Protein 3GD6 (pdb70)

Foldseek 3Di:
DAWAFKDWFKFWFQFVVRDTWIKIWIWTAGPVGFIFIFIQGDLVDDPQDFDDVVVVRVVLCVLRGGDDLVVLVVSLVVLCVVQPFDLDQPRSSQSVLARVSQSSLLRVQVVVQWASLVVQQHFPDFWAFAAAEDEEDQDLVCLVVSLVVCVVVLVQQHQEHAYEYDRDLVSLQVSLVVCCVPQNLSHAHQEHAPPQVDALVSLLVSCVVNVVRGNVHAEYENNHHRLPQVSLQVSCVSDPHWYEYEDQEPVSLVSCLVSVSTAEYAYASSRYRHPVRRSVSLVVCVVSVHAYAYEEGLDWQRRVLRVGSSVRNDDRHPDHHHYDNNNRGPDDFWPDGFDAHNRITGHADRSGGGSNIGGHVVVSVVRTDDGNRD

Organism: Oceanobacillus iheyensis (strain DSM 14371 / CIP 107618 / JCM 11309 / KCTC 3954 / HTE831) (NCBI:txid221109)

Nearest PDB structures (foldseek):
  3hpf-assembly1_A  TM=9.952E-01  e=1.026E-75  Oceanobacillus iheyensis HTE831
  3es7-assembly1_A  TM=9.934E-01  e=1.562E-75  Oceanobacillus iheyensis
  1muc-assembly1_A  TM=9.041E-01  e=1.586E-30  Pseudomonas putida
  3muc-assembly1_A  TM=8.992E-01  e=7.117E-30  Pseudomonas putida
  2muc-assembly1_A  TM=9.036E-01  e=1.649E-29  Pseudomonas putida

Structure (mmCIF, N/CA/C/O backbone):
data_3GD6
#
_entry.id   3GD6
#
_cell.length_a   117.006
_cell.length_b   117.006
_cell.length_c   134.741
_cell.angle_alpha   90.00
_cell.angle_beta   90.00
_cell.angle_gamma   90.00
#
_symmetry.space_group_name_H-M   'I 4 2 2'
#
loop_
_entity.id
_entity.type
_entity.pdbx_description
1 polymer 'Muconate cycloisomerase'
2 non-polymer 'PHOSPHATE ION'
3 water water
#
loop_
_atom_site.group_PDB
_atom_site.id
_atom_site.type_symbol
_atom_site.label_atom_id
_atom_site.label_alt_id
_atom_site.label_comp_id
_atom_site.label_asym_id
_atom_site.label_entity_id
_atom_site.label_seq_id
_atom_site.pdbx_PDB_ins_code
_atom_site.Cartn_x
_atom_site.Cartn_y
_atom_site.Cartn_z
_atom_site.occupancy
_atom_site.B_iso_or_equiv
_atom_site.auth_seq_id
_atom_site.auth_comp_id
_atom_site.auth_asym_id
_atom_site.auth_atom_id
_atom_site.pdbx_PDB_model_num
ATOM 1 N N . MET A 1 1 ? -4.859 -47.688 6.640 1.00 41.57 1 MET A N 1
ATOM 2 C CA . MET A 1 1 ? -5.623 -48.394 7.706 1.00 38.89 1 MET A CA 1
ATOM 3 C C . MET A 1 1 ? -6.570 -47.442 8.429 1.00 36.25 1 MET A C 1
ATOM 4 O O . MET A 1 1 ? -7.572 -47.876 8.995 1.00 34.19 1 MET A O 1
ATOM 9 N N . LYS A 1 2 ? -6.244 -46.150 8.421 1.00 33.61 2 LYS A N 1
ATOM 10 C CA . LYS A 1 2 ? -7.090 -45.141 9.063 1.00 31.79 2 LYS A CA 1
ATOM 11 C C . LYS A 1 2 ? -7.296 -43.916 8.177 1.00 30.20 2 LYS A C 1
ATOM 12 O O . LYS A 1 2 ? -6.340 -43.345 7.658 1.00 29.05 2 LYS A O 1
ATOM 18 N N . ILE A 1 3 ? -8.550 -43.508 8.010 1.00 27.09 3 ILE A N 1
ATOM 19 C CA . ILE A 1 3 ? -8.858 -42.342 7.197 1.00 25.95 3 ILE A CA 1
ATOM 20 C C . ILE A 1 3 ? -8.338 -41.085 7.894 1.00 25.79 3 ILE A C 1
ATOM 21 O O . ILE A 1 3 ? -8.569 -40.885 9.091 1.00 25.06 3 ILE A O 1
ATOM 26 N N . THR A 1 4 ? -7.632 -40.245 7.142 1.00 25.76 4 THR A N 1
ATOM 27 C CA . THR A 1 4 ? -7.058 -39.024 7.699 1.00 26.03 4 THR A CA 1
ATOM 28 C C . THR A 1 4 ? -7.556 -37.722 7.089 1.00 26.56 4 THR A C 1
ATOM 29 O O . THR A 1 4 ? -7.482 -36.674 7.728 1.00 26.96 4 THR A O 1
ATOM 33 N N . ASP A 1 5 ? -8.045 -37.771 5.854 1.00 27.27 5 ASP A N 1
ATOM 34 C CA . ASP A 1 5 ? -8.527 -36.557 5.209 1.00 27.70 5 ASP A CA 1
ATOM 35 C C . ASP A 1 5 ? -9.442 -36.865 4.037 1.00 27.85 5 ASP A C 1
ATOM 36 O O . ASP A 1 5 ? -9.535 -38.008 3.581 1.00 25.89 5 ASP A O 1
ATOM 41 N N . LEU A 1 6 ? -10.113 -35.828 3.552 1.00 26.82 6 LEU A N 1
ATOM 42 C CA . LEU A 1 6 ? -11.046 -35.957 2.448 1.00 27.22 6 LEU A CA 1
ATOM 43 C C . LEU A 1 6 ? -10.967 -34.752 1.524 1.00 26.20 6 LEU A C 1
ATOM 44 O O . LEU A 1 6 ? -10.826 -33.621 1.984 1.00 26.62 6 LEU A O 1
ATOM 49 N N . GLU A 1 7 ? -11.048 -35.000 0.222 1.00 28.40 7 GLU A N 1
ATOM 50 C CA . GLU A 1 7 ? -11.035 -33.927 -0.762 1.00 28.52 7 GLU A CA 1
ATOM 51 C C . GLU A 1 7 ? -12.307 -34.036 -1.586 1.00 28.33 7 GLU A C 1
ATOM 52 O O . GLU A 1 7 ? -12.692 -35.130 -2.007 1.00 26.05 7 GLU A O 1
ATOM 58 N N . LEU A 1 8 ? -12.967 -32.903 -1.791 1.00 28.20 8 LEU A N 1
ATOM 59 C CA . LEU A 1 8 ? -14.173 -32.853 -2.599 1.00 29.37 8 LEU A CA 1
ATOM 60 C C . LEU A 1 8 ? -13.928 -31.750 -3.613 1.00 31.03 8 LEU A C 1
ATOM 61 O O . LEU A 1 8 ? -13.952 -30.570 -3.270 1.00 31.60 8 LEU A O 1
ATOM 66 N N . HIS A 1 9 ? -13.675 -32.132 -4.858 1.00 31.56 9 HIS A N 1
ATOM 67 C CA . HIS A 1 9 ? -13.417 -31.145 -5.894 1.00 32.70 9 HIS A CA 1
ATOM 68 C C . HIS A 1 9 ? -14.500 -31.153 -6.959 1.00 31.21 9 HIS A C 1
ATOM 69 O O . HIS A 1 9 ? -14.751 -32.168 -7.609 1.00 30.70 9 HIS A O 1
ATOM 76 N N . ALA A 1 10 ? -15.151 -30.009 -7.123 1.00 29.39 10 ALA A N 1
ATOM 77 C CA . ALA A 1 10 ? -16.213 -29.884 -8.104 1.00 30.17 10 ALA A CA 1
ATOM 78 C C . ALA A 1 10 ? -15.653 -29.681 -9.504 1.00 31.44 10 ALA A C 1
ATOM 79 O O . ALA A 1 10 ? -14.657 -28.981 -9.697 1.00 31.17 10 ALA A O 1
ATOM 81 N N . VAL A 1 11 ? -16.292 -30.312 -10.478 1.00 31.85 11 VAL A N 1
ATOM 82 C CA . VAL A 1 11 ? -15.877 -30.181 -11.861 1.00 34.28 11 VAL A CA 1
ATOM 83 C C . VAL A 1 11 ? -17.113 -30.028 -12.730 1.00 35.41 11 VAL A C 1
ATOM 84 O O . VAL A 1 11 ? -18.194 -30.506 -12.385 1.00 34.11 11 VAL A O 1
ATOM 88 N N . GLY A 1 12 ? -16.949 -29.339 -13.851 1.00 36.42 12 GLY A N 1
ATOM 89 C CA . GLY A 1 12 ? -18.052 -29.144 -14.764 1.00 37.62 12 GLY A CA 1
ATOM 90 C C . GLY A 1 12 ? -17.606 -29.568 -16.143 1.00 39.41 12 GLY A C 1
ATOM 91 O O . GLY A 1 12 ? -16.681 -28.982 -16.707 1.00 39.54 12 GLY A O 1
ATOM 92 N N . ILE A 1 13 ? -18.242 -30.599 -16.684 1.00 40.40 13 ILE A N 1
ATOM 93 C CA . ILE A 1 13 ? -17.888 -31.082 -18.008 1.00 43.20 13 ILE A CA 1
ATOM 94 C C . ILE A 1 13 ? -18.993 -30.738 -18.993 1.00 45.30 13 ILE A C 1
ATOM 95 O O . ILE A 1 13 ? -20.130 -31.192 -18.857 1.00 45.53 13 ILE A O 1
ATOM 100 N N . PRO A 1 14 ? -18.671 -29.913 -19.998 1.00 46.87 14 PRO A N 1
ATOM 101 C CA . PRO A 1 14 ? -19.649 -29.509 -21.009 1.00 48.79 14 PRO A CA 1
ATOM 102 C C . PRO A 1 14 ? -20.186 -30.710 -21.775 1.00 50.78 14 PRO A C 1
ATOM 103 O O . PRO A 1 14 ? -19.421 -31.559 -22.233 1.00 50.59 14 PRO A O 1
ATOM 107 N N . ARG A 1 15 ? -21.504 -30.782 -21.904 1.00 53.28 15 ARG A N 1
ATOM 108 C CA . ARG A 1 15 ? -22.126 -31.876 -22.631 1.00 56.24 15 ARG A CA 1
ATOM 109 C C . ARG A 1 15 ? -22.122 -31.532 -24.115 1.00 57.26 15 ARG A C 1
ATOM 110 O O . ARG A 1 15 ? -21.823 -30.398 -24.494 1.00 56.49 15 ARG A O 1
ATOM 118 N N . HIS A 1 16 ? -22.452 -32.511 -24.950 1.00 58.79 16 HIS A N 1
ATOM 119 C CA . HIS A 1 16 ? -22.487 -32.311 -26.395 1.00 60.46 16 HIS A CA 1
ATOM 120 C C . HIS A 1 16 ? -23.513 -31.247 -26.779 1.00 61.05 16 HIS A C 1
ATOM 121 O O . HIS A 1 16 ? -23.723 -30.971 -27.960 1.00 61.40 16 HIS A O 1
ATOM 128 N N . THR A 1 17 ? -24.146 -30.652 -25.772 1.00 61.58 17 THR A N 1
ATOM 129 C CA . THR A 1 17 ? -25.153 -29.621 -25.994 1.00 61.92 17 THR A CA 1
ATOM 130 C C . THR A 1 17 ? -24.660 -28.264 -25.496 1.00 61.60 17 THR A C 1
ATOM 131 O O . THR A 1 17 ? -25.322 -27.242 -25.687 1.00 61.93 17 THR A O 1
ATOM 135 N N . GLY A 1 18 ? -23.494 -28.259 -24.860 1.00 60.94 18 GLY A N 1
ATOM 136 C CA . GLY A 1 18 ? -22.946 -27.023 -24.336 1.00 60.17 18 GLY A CA 1
ATOM 137 C C . GLY A 1 18 ? -23.230 -26.901 -22.850 1.00 59.82 18 GLY A C 1
ATOM 138 O O . GLY A 1 18 ? -22.432 -26.340 -22.094 1.00 59.46 18 GLY A O 1
ATOM 139 N N . PHE A 1 19 ? -24.375 -27.429 -22.431 1.00 58.76 19 PHE A N 1
ATOM 140 C CA . PHE A 1 19 ? -24.765 -27.390 -21.029 1.00 58.08 19 PHE A CA 1
ATOM 141 C C . PHE A 1 19 ? -23.712 -28.138 -20.218 1.00 56.59 19 PHE A C 1
ATOM 142 O O . PHE A 1 19 ? -23.154 -29.133 -20.678 1.00 57.05 19 PHE A O 1
ATOM 150 N N . VAL A 1 20 ? -23.441 -27.657 -19.011 1.00 54.24 20 VAL A N 1
ATOM 151 C CA . VAL A 1 20 ? -22.439 -28.282 -18.158 1.00 51.48 20 VAL A CA 1
ATOM 152 C C . VAL A 1 20 ? -23.014 -28.913 -16.894 1.00 49.57 20 VAL A C 1
ATOM 153 O O . VAL A 1 20 ? -23.655 -28.234 -16.090 1.00 47.99 20 VAL A O 1
ATOM 157 N N . ASN A 1 21 ? -22.792 -30.215 -16.727 1.00 46.69 21 ASN A N 1
ATOM 158 C CA . ASN A 1 21 ? -23.253 -30.910 -15.527 1.00 45.51 21 ASN A CA 1
ATOM 159 C C . ASN A 1 21 ? -22.115 -30.820 -14.522 1.00 42.67 21 ASN A C 1
ATOM 160 O O . ASN A 1 21 ? -20.946 -30.940 -14.892 1.00 41.80 21 ASN A O 1
ATOM 165 N N . LYS A 1 22 ? -22.448 -30.601 -13.256 1.00 41.08 22 LYS A N 1
ATOM 166 C CA . LYS A 1 22 ? -21.421 -30.509 -12.230 1.00 38.26 22 LYS A CA 1
ATOM 167 C C . LYS A 1 22 ? -21.325 -31.788 -11.416 1.00 37.25 22 LYS A C 1
ATOM 168 O O . LYS A 1 22 ? -22.332 -32.323 -10.949 1.00 37.59 22 LYS A O 1
ATOM 174 N N . HIS A 1 23 ? -20.100 -32.281 -11.268 1.00 34.36 23 HIS A N 1
ATOM 175 C CA . HIS A 1 23 ? -19.848 -33.492 -10.504 1.00 32.33 23 HIS A CA 1
ATOM 176 C C . HIS A 1 23 ? -18.846 -33.157 -9.416 1.00 30.54 23 HIS A C 1
ATOM 177 O O . HIS A 1 23 ? -18.243 -32.082 -9.418 1.00 31.29 23 HIS A O 1
ATOM 184 N N . VAL A 1 24 ? -18.676 -34.081 -8.481 1.00 27.74 24 VAL A N 1
ATOM 185 C CA . VAL A 1 24 ? -17.706 -33.904 -7.418 1.00 26.51 24 VAL A CA 1
ATOM 186 C C . VAL A 1 24 ? -16.792 -35.121 -7.444 1.00 26.77 24 VAL A C 1
ATOM 187 O O . VAL A 1 24 ? -17.262 -36.258 -7.417 1.00 25.59 24 VAL A O 1
ATOM 191 N N . ILE A 1 25 ? -15.490 -34.877 -7.531 1.00 26.74 25 ILE A N 1
ATOM 192 C CA . ILE A 1 25 ? -14.517 -35.956 -7.531 1.00 24.93 25 ILE A CA 1
ATOM 193 C C . ILE A 1 25 ? -14.047 -36.095 -6.092 1.00 23.02 25 ILE A C 1
ATOM 194 O O . ILE A 1 25 ? -13.557 -35.141 -5.493 1.00 24.98 25 ILE A O 1
ATOM 199 N N . VAL A 1 26 ? -14.211 -37.293 -5.547 1.00 21.93 26 VAL A N 1
ATOM 200 C CA . VAL A 1 26 ? -13.857 -37.585 -4.165 1.00 22.11 26 VAL A CA 1
ATOM 201 C C . VAL A 1 26 ? -12.506 -38.264 -4.002 1.00 22.87 26 VAL A C 1
ATOM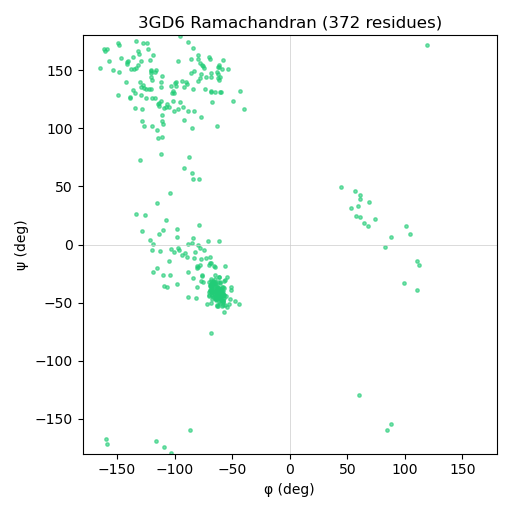 202 O O . VAL A 1 26 ? -12.139 -39.145 -4.781 1.00 22.91 26 VAL A O 1
ATOM 206 N N . LYS A 1 27 ? -11.773 -37.844 -2.977 1.00 23.28 27 LYS A N 1
ATOM 207 C CA . LYS A 1 27 ? -10.486 -38.446 -2.654 1.00 24.11 27 LYS A CA 1
ATOM 208 C C . LYS A 1 27 ? -10.460 -38.677 -1.152 1.00 22.27 27 LYS A C 1
ATOM 209 O O . LYS A 1 27 ? -10.546 -37.732 -0.374 1.00 25.01 27 LYS A O 1
ATOM 215 N N . ILE A 1 28 ? -10.365 -39.937 -0.743 1.00 21.32 28 ILE A N 1
ATOM 216 C CA . ILE A 1 28 ? -10.293 -40.258 0.676 1.00 20.75 28 ILE A CA 1
ATOM 217 C C . ILE A 1 28 ? -8.848 -40.639 0.963 1.00 21.78 28 ILE A C 1
ATOM 218 O O . ILE A 1 28 ? -8.337 -41.603 0.396 1.00 20.90 28 ILE A O 1
ATOM 223 N N . HIS A 1 29 ? -8.195 -39.879 1.838 1.00 22.02 29 HIS A N 1
ATOM 224 C CA . HIS A 1 29 ? -6.801 -40.140 2.185 1.00 22.77 29 HIS A CA 1
ATOM 225 C C . HIS A 1 29 ? -6.676 -40.948 3.468 1.00 22.26 29 HIS A C 1
ATOM 226 O O . HIS A 1 29 ? -7.578 -40.955 4.300 1.00 23.12 29 HIS A O 1
ATOM 233 N N . THR A 1 30 ? -5.539 -41.617 3.627 1.00 24.06 30 THR A N 1
ATOM 234 C CA . THR A 1 30 ? -5.283 -42.439 4.800 1.00 24.21 30 THR A CA 1
ATOM 235 C C . THR A 1 30 ? -3.911 -42.139 5.384 1.00 25.81 30 THR A C 1
ATOM 236 O O . THR A 1 30 ? -3.075 -41.503 4.741 1.00 24.80 30 THR A O 1
ATOM 240 N N . ASP A 1 31 ? -3.683 -42.627 6.598 1.00 26.38 31 ASP A N 1
ATOM 241 C CA . ASP A 1 31 ? -2.419 -42.416 7.283 1.00 28.39 31 ASP A CA 1
ATOM 242 C C . ASP A 1 31 ? -1.235 -43.029 6.548 1.00 28.69 31 ASP A C 1
ATOM 243 O O . ASP A 1 31 ? -0.128 -42.487 6.594 1.00 30.37 31 ASP A O 1
ATOM 248 N N . GLU A 1 32 ? -1.466 -44.140 5.854 1.00 28.30 32 GLU A N 1
ATOM 249 C CA . GLU A 1 32 ? -0.399 -44.804 5.114 1.00 28.51 32 GLU A CA 1
ATOM 250 C C . GLU A 1 32 ? -0.126 -44.143 3.767 1.00 27.58 32 GLU A C 1
ATOM 251 O O . GLU A 1 32 ? 0.931 -44.342 3.178 1.00 27.91 32 GLU A O 1
ATOM 257 N N . GLY A 1 33 ? -1.077 -43.354 3.280 1.00 26.58 33 GLY A N 1
ATOM 258 C CA . GLY A 1 33 ? -0.868 -42.672 2.017 1.00 26.38 33 GLY A CA 1
ATOM 259 C C . GLY A 1 33 ? -1.726 -43.115 0.849 1.00 26.91 33 GLY A C 1
ATOM 260 O O . GLY A 1 33 ? -1.823 -42.394 -0.142 1.00 26.80 33 GLY A O 1
ATOM 261 N N . LEU A 1 34 ? -2.339 -44.293 0.940 1.00 25.85 34 LEU A N 1
ATOM 262 C CA . LEU A 1 34 ? -3.186 -44.761 -0.154 1.00 25.02 34 LEU A CA 1
ATOM 263 C C . LEU A 1 34 ? -4.415 -43.869 -0.222 1.00 23.88 34 LEU A C 1
ATOM 264 O O . LEU A 1 34 ? -4.881 -43.367 0.800 1.00 24.73 34 LEU A O 1
ATOM 269 N N . THR A 1 35 ? -4.933 -43.676 -1.428 1.00 24.47 35 THR A N 1
ATOM 270 C CA . THR A 1 35 ? -6.100 -42.829 -1.627 1.00 23.38 35 THR A CA 1
ATOM 271 C C . THR A 1 35 ? -7.179 -43.525 -2.440 1.00 22.63 35 THR A C 1
ATOM 272 O O . THR A 1 35 ? -6.891 -44.162 -3.449 1.00 23.46 35 THR A O 1
ATOM 276 N N . GLY A 1 36 ? -8.424 -43.402 -1.989 1.00 22.66 36 GLY A N 1
ATOM 277 C CA . GLY A 1 36 ? -9.536 -43.987 -2.715 1.00 22.77 36 GLY A CA 1
ATOM 278 C C . GLY A 1 36 ? -10.250 -42.876 -3.467 1.00 21.41 36 GLY A C 1
ATOM 279 O O . GLY A 1 36 ? -10.461 -41.792 -2.916 1.00 23.64 36 GLY A O 1
ATOM 280 N N . ILE A 1 37 ? -10.607 -43.124 -4.726 1.00 21.53 37 ILE A N 1
ATOM 281 C CA . ILE A 1 37 ? -11.293 -42.120 -5.529 1.00 22.23 37 ILE A CA 1
ATOM 282 C C . ILE A 1 37 ? -12.745 -42.498 -5.811 1.00 21.86 37 ILE A C 1
ATOM 283 O O . ILE A 1 37 ? -13.071 -43.672 -5.977 1.00 22.49 37 ILE A O 1
ATOM 288 N N . GLY A 1 38 ? -13.612 -41.490 -5.855 1.00 22.26 38 GLY A N 1
ATOM 289 C CA . GLY A 1 38 ? -15.023 -41.721 -6.115 1.00 21.28 38 GLY A CA 1
ATOM 290 C C . GLY A 1 38 ? -15.631 -40.534 -6.839 1.00 22.47 38 GLY A C 1
ATOM 291 O O . GLY A 1 38 ? -14.974 -39.502 -7.000 1.00 22.55 38 GLY A O 1
ATOM 292 N N . GLU A 1 39 ? -16.886 -40.665 -7.258 1.00 23.28 39 GLU A N 1
ATOM 293 C CA . GLU A 1 39 ? -17.565 -39.599 -7.992 1.00 23.15 39 GLU A CA 1
ATOM 294 C C . GLU A 1 39 ? -18.998 -39.389 -7.501 1.00 25.19 39 GLU A C 1
ATOM 295 O O . GLU A 1 39 ? -19.744 -40.352 -7.319 1.00 25.54 39 GLU A O 1
ATOM 301 N N . MET A 1 40 ? -19.355 -38.126 -7.269 1.00 25.22 40 MET A N 1
ATOM 302 C CA . MET A 1 40 ? -20.706 -37.748 -6.852 1.00 27.30 40 MET A CA 1
ATOM 303 C C . MET A 1 40 ? -21.257 -37.033 -8.085 1.00 28.47 40 MET A C 1
ATOM 304 O O . MET A 1 40 ? -20.875 -35.893 -8.362 1.00 29.29 40 MET A O 1
ATOM 309 N N . SER A 1 41 ? -22.123 -37.699 -8.841 1.00 30.28 41 SER A N 1
ATOM 310 C CA . SER A 1 41 ? -22.687 -37.089 -10.042 1.00 31.43 41 SER A CA 1
ATOM 311 C C . SER A 1 41 ? -24.156 -36.743 -9.868 1.00 32.71 41 SER A C 1
ATOM 312 O O . SER A 1 41 ? -24.709 -36.859 -8.776 1.00 31.71 41 SER A O 1
ATOM 315 N N . ASP A 1 42 ? -24.766 -36.303 -10.966 1.00 34.26 42 ASP A N 1
ATOM 316 C CA . ASP A 1 42 ? -26.180 -35.954 -11.015 1.00 35.77 42 ASP A CA 1
ATOM 317 C C . ASP A 1 42 ? -26.680 -34.834 -10.103 1.00 36.31 42 ASP A C 1
ATOM 318 O O . ASP A 1 42 ? -27.870 -34.781 -9.784 1.00 37.62 42 ASP A O 1
ATOM 323 N N . PHE A 1 43 ? -25.792 -33.934 -9.690 1.00 36.03 43 PHE A N 1
ATOM 324 C CA . PHE A 1 43 ? -26.215 -32.824 -8.844 1.00 36.24 43 PHE A CA 1
ATOM 325 C C . PHE A 1 43 ? -27.110 -31.874 -9.634 1.00 37.63 43 PHE A C 1
ATOM 326 O O . PHE A 1 43 ? -27.820 -31.052 -9.057 1.00 40.69 43 PHE A O 1
ATOM 334 N N . SER A 1 44 ? -27.079 -31.998 -10.956 1.00 36.59 44 SER A N 1
ATOM 335 C CA . SER A 1 44 ? -27.884 -31.141 -11.816 1.00 36.48 44 SER A CA 1
ATOM 336 C C . SER A 1 44 ? -29.312 -31.658 -11.991 1.00 34.58 44 SER A C 1
ATOM 337 O O . SER A 1 44 ? -29.778 -31.890 -13.106 1.00 37.11 44 SER A O 1
ATOM 340 N N . HIS A 1 45 ? -29.992 -31.844 -10.867 1.00 31.34 45 HIS A N 1
ATOM 341 C CA . HIS A 1 45 ? -31.376 -32.296 -10.846 1.00 28.49 45 HIS A CA 1
ATOM 342 C C . HIS A 1 45 ? -32.062 -31.511 -9.739 1.00 26.42 45 HIS A C 1
ATOM 343 O O . HIS A 1 45 ? -31.400 -30.990 -8.838 1.00 24.27 45 HIS A O 1
ATOM 350 N N . LEU A 1 46 ? -33.383 -31.406 -9.817 1.00 24.94 46 LEU A N 1
ATOM 351 C CA . LEU A 1 46 ? -34.131 -30.707 -8.781 1.00 26.07 46 LEU A CA 1
ATOM 352 C C . LEU A 1 46 ? -34.023 -31.591 -7.542 1.00 24.39 46 LEU A C 1
ATOM 353 O O . LEU A 1 46 ? -33.761 -32.791 -7.661 1.00 25.70 46 LEU A O 1
ATOM 358 N N . PRO A 1 47 ? -34.247 -31.029 -6.344 1.00 24.01 47 PRO A N 1
ATOM 359 C CA . PRO A 1 47 ? -34.601 -29.637 -6.043 1.00 23.08 47 PRO A CA 1
ATOM 360 C C . PRO A 1 47 ? -33.587 -28.576 -6.453 1.00 24.40 47 PRO A C 1
ATOM 361 O O . PRO A 1 47 ? -32.380 -28.833 -6.552 1.00 23.68 47 PRO A O 1
ATOM 365 N N . LEU A 1 48 ? -34.109 -27.373 -6.673 1.00 23.92 48 LEU A N 1
ATOM 366 C CA . LEU A 1 48 ? -33.319 -26.234 -7.108 1.00 25.99 48 LEU A CA 1
ATOM 367 C C . LEU A 1 48 ? -32.506 -25.535 -6.025 1.00 26.59 48 LEU A C 1
ATOM 368 O O . LEU A 1 48 ? -32.670 -24.340 -5.790 1.00 26.40 48 LEU A O 1
ATOM 373 N N . TYR A 1 49 ? -31.651 -26.286 -5.342 1.00 26.99 49 TYR A N 1
ATOM 374 C CA . TYR A 1 49 ? -30.765 -25.696 -4.352 1.00 26.80 49 TYR A CA 1
ATOM 375 C C . TYR A 1 49 ? -29.438 -26.417 -4.470 1.00 27.82 49 TYR A C 1
ATOM 376 O O . TYR A 1 49 ? -29.372 -27.529 -5.003 1.00 26.61 49 TYR A O 1
ATOM 385 N N . SER A 1 50 ? -28.376 -25.764 -4.024 1.00 27.19 50 SER A N 1
ATOM 386 C CA . SER A 1 50 ? -27.051 -26.355 -4.111 1.00 28.47 50 SER A CA 1
ATOM 387 C C . SER A 1 50 ? -26.461 -26.566 -2.730 1.00 27.78 50 SER A C 1
ATOM 388 O O . SER A 1 50 ? -26.734 -25.809 -1.798 1.00 27.85 50 SER A O 1
ATOM 391 N N . VAL A 1 51 ? -25.655 -27.615 -2.611 1.00 27.97 51 VAL A N 1
ATOM 392 C CA . VAL A 1 51 ? -25.017 -27.975 -1.357 1.00 27.54 51 VAL A CA 1
ATOM 393 C C . VAL A 1 51 ? -23.669 -27.276 -1.195 1.00 27.77 51 VAL A C 1
ATOM 394 O O . VAL A 1 51 ? -22.897 -27.182 -2.142 1.00 28.36 51 VAL A O 1
ATOM 398 N N . ASP A 1 52 ? -23.406 -26.792 0.015 1.00 27.34 52 ASP A N 1
ATOM 399 C CA . ASP A 1 52 ? -22.154 -26.110 0.343 1.00 27.91 52 ASP A CA 1
ATOM 400 C C . ASP A 1 52 ? -21.077 -27.186 0.501 1.00 27.59 52 ASP A C 1
ATOM 401 O O . ASP A 1 52 ? -21.101 -27.941 1.468 1.00 26.21 52 ASP A O 1
ATOM 406 N N . LEU A 1 53 ? -20.135 -27.251 -0.435 1.00 29.00 53 LEU A N 1
ATOM 407 C CA . LEU A 1 53 ? -19.084 -28.267 -0.366 1.00 30.37 53 LEU A CA 1
ATOM 408 C C . LEU A 1 53 ? -18.114 -28.089 0.792 1.00 31.57 53 LEU A C 1
ATOM 409 O O . LEU A 1 53 ? -17.613 -29.073 1.343 1.00 30.41 53 LEU A O 1
ATOM 414 N N . HIS A 1 54 ? -17.837 -26.846 1.167 1.00 31.61 54 HIS A N 1
ATOM 415 C CA . HIS A 1 54 ? -16.937 -26.612 2.286 1.00 32.30 54 HIS A CA 1
ATOM 416 C C . HIS A 1 54 ? -17.542 -27.268 3.520 1.00 31.10 54 HIS A C 1
ATOM 417 O O . HIS A 1 54 ? -16.877 -28.033 4.224 1.00 31.10 54 HIS A O 1
ATOM 424 N N . ASP A 1 55 ? -18.815 -26.975 3.768 1.00 30.00 55 ASP A N 1
ATOM 425 C CA . ASP A 1 55 ? -19.521 -27.533 4.912 1.00 28.16 55 ASP A CA 1
ATOM 426 C C . ASP A 1 55 ? -19.633 -29.054 4.790 1.00 26.78 55 ASP A C 1
ATOM 427 O O . ASP A 1 55 ? -19.447 -29.771 5.769 1.00 26.98 55 ASP A O 1
ATOM 432 N N . LEU A 1 56 ? -19.929 -29.543 3.588 1.00 24.83 56 LEU A N 1
ATOM 433 C CA . LEU A 1 56 ? -20.067 -30.986 3.373 1.00 24.81 56 LEU A CA 1
ATOM 434 C C . LEU A 1 56 ? -18.769 -31.736 3.684 1.00 24.95 56 LEU A C 1
ATOM 435 O O . LEU A 1 56 ? -18.793 -32.808 4.293 1.00 24.87 56 LEU A O 1
ATOM 440 N N . LYS A 1 57 ? -17.636 -31.182 3.264 1.00 26.35 57 LYS A N 1
ATOM 441 C CA . LYS A 1 57 ? -16.355 -31.826 3.544 1.00 27.80 57 LYS A CA 1
ATOM 442 C C . LYS A 1 57 ? -16.193 -31.983 5.051 1.00 28.43 57 LYS A C 1
ATOM 443 O O . LYS A 1 57 ? -15.832 -33.052 5.540 1.00 28.92 57 LYS A O 1
ATOM 449 N N . GLN A 1 58 ? -16.468 -30.907 5.781 1.00 30.21 58 GLN A N 1
ATOM 450 C CA . GLN A 1 58 ? -16.367 -30.900 7.236 1.00 30.75 58 GLN A CA 1
ATOM 451 C C . GLN A 1 58 ? -17.245 -31.962 7.888 1.00 29.10 58 GLN A C 1
ATOM 452 O O . GLN A 1 58 ? -16.793 -32.711 8.755 1.00 28.38 58 GLN A O 1
ATOM 458 N N . GLY A 1 59 ? -18.507 -32.020 7.479 1.00 27.26 59 GLY A N 1
ATOM 459 C CA . GLY A 1 59 ? -19.412 -33.000 8.047 1.00 24.77 59 GLY A CA 1
ATOM 460 C C . GLY A 1 59 ? -18.983 -34.425 7.747 1.00 24.60 59 GLY A C 1
ATOM 461 O O . GLY A 1 59 ? -19.018 -35.293 8.623 1.00 26.79 59 GLY A O 1
ATOM 462 N N . LEU A 1 60 ? -18.576 -34.674 6.509 1.00 25.30 60 LEU A N 1
ATOM 463 C CA . LEU A 1 60 ? -18.155 -36.014 6.118 1.00 24.95 60 LEU A CA 1
ATOM 464 C C . LEU A 1 60 ? -16.877 -36.434 6.825 1.00 26.03 60 LEU A C 1
ATOM 465 O O . LEU A 1 60 ? -16.697 -37.610 7.138 1.00 25.94 60 LEU A O 1
ATOM 470 N N . LEU A 1 61 ? -15.986 -35.480 7.074 1.00 28.31 61 LEU A N 1
ATOM 471 C CA . LEU A 1 61 ? -14.740 -35.803 7.755 1.00 30.05 61 LEU A CA 1
ATOM 472 C C . LEU A 1 61 ? -15.016 -36.166 9.204 1.00 31.65 61 LEU A C 1
ATOM 473 O O . LEU A 1 61 ? -14.418 -37.096 9.745 1.00 32.97 61 LEU A O 1
ATOM 478 N N . SER A 1 62 ? -15.933 -35.436 9.832 1.00 32.36 62 SER A N 1
ATOM 479 C CA . SER A 1 62 ? -16.281 -35.689 11.225 1.00 32.75 62 SER A CA 1
ATOM 480 C C . SER A 1 62 ? -16.754 -37.127 11.399 1.00 32.22 62 SER A C 1
ATOM 481 O O . SER A 1 62 ? -16.562 -37.740 12.452 1.00 30.59 62 SER A O 1
ATOM 484 N N . ILE A 1 63 ? -17.376 -37.659 10.354 1.00 29.76 63 ILE A N 1
ATOM 485 C CA . ILE A 1 63 ? -17.882 -39.023 10.371 1.00 28.82 63 ILE A CA 1
ATOM 486 C C . ILE A 1 63 ? -16.776 -40.039 10.083 1.00 26.93 63 ILE A C 1
ATOM 487 O O . ILE A 1 63 ? -16.648 -41.044 10.777 1.00 28.85 63 ILE A O 1
ATOM 492 N N . LEU A 1 64 ? -15.976 -39.752 9.062 1.00 26.22 64 LEU A N 1
ATOM 493 C CA . LEU A 1 64 ? -14.915 -40.649 8.606 1.00 25.53 64 LEU A CA 1
ATOM 494 C C . LEU A 1 64 ? -13.559 -40.611 9.302 1.00 25.67 64 LEU A C 1
ATOM 495 O O . LEU A 1 64 ? -12.855 -41.622 9.343 1.00 23.44 64 LEU A O 1
ATOM 500 N N . LEU A 1 65 ? -13.190 -39.455 9.839 1.00 27.09 65 LEU A N 1
ATOM 501 C CA . LEU A 1 65 ? -11.888 -39.304 10.482 1.00 27.59 65 LEU A CA 1
ATOM 502 C C . LEU A 1 65 ? -11.517 -40.381 11.502 1.00 27.55 65 LEU A C 1
ATOM 503 O O . LEU A 1 65 ? -12.239 -40.625 12.474 1.00 26.72 65 LEU A O 1
ATOM 508 N N . GLY A 1 66 ? -10.380 -41.027 11.256 1.00 27.63 66 GLY A N 1
ATOM 509 C CA . GLY A 1 66 ? -9.883 -42.045 12.161 1.00 27.35 66 GLY A CA 1
ATOM 510 C C . GLY A 1 66 ? -10.466 -43.431 11.991 1.00 28.35 66 GLY A C 1
ATOM 511 O O . GLY A 1 66 ? -10.070 -44.360 12.690 1.00 27.26 66 GLY A O 1
ATOM 512 N N . GLN A 1 67 ? -11.400 -43.587 11.062 1.00 26.61 67 GLN A N 1
ATOM 513 C CA . GLN A 1 67 ? -12.010 -44.892 10.863 1.00 26.58 67 GLN A CA 1
ATOM 514 C C . GLN A 1 67 ? -11.250 -45.818 9.931 1.00 25.05 67 GLN A C 1
ATOM 515 O O . GLN A 1 67 ? -10.428 -45.386 9.118 1.00 25.26 67 GLN A O 1
ATOM 521 N N . ASN A 1 68 ? -11.548 -47.105 10.072 1.00 25.51 68 ASN A N 1
ATOM 522 C CA . ASN A 1 68 ? -10.958 -48.156 9.254 1.00 24.99 68 ASN A CA 1
ATOM 523 C C . ASN A 1 68 ? -11.851 -48.281 8.021 1.00 23.59 68 ASN A C 1
ATOM 524 O O . ASN A 1 68 ? -13.023 -48.651 8.129 1.00 24.20 68 ASN A O 1
ATOM 529 N N . PRO A 1 69 ? -11.314 -47.962 6.832 1.00 23.86 69 PRO A N 1
ATOM 530 C CA . PRO A 1 69 ? -12.101 -48.049 5.601 1.00 22.95 69 PRO A CA 1
ATOM 531 C C . PRO A 1 69 ? -12.713 -49.421 5.345 1.00 22.88 69 PRO A C 1
ATOM 532 O O . PRO A 1 69 ? -13.653 -49.546 4.565 1.00 21.27 69 PRO A O 1
ATOM 536 N N . PHE A 1 70 ? -12.190 -50.451 6.003 1.00 22.72 70 PHE A N 1
ATOM 537 C CA . PHE A 1 70 ? -12.735 -51.792 5.822 1.00 23.10 70 PHE A CA 1
ATOM 538 C C . PHE A 1 70 ? -14.041 -52.018 6.576 1.00 23.23 70 PHE A C 1
ATOM 539 O O . PHE A 1 70 ? -14.732 -53.010 6.340 1.00 24.22 70 PHE A O 1
ATOM 547 N N . ASP A 1 71 ? -14.379 -51.107 7.484 1.00 23.75 71 ASP A N 1
ATOM 548 C CA . ASP A 1 71 ? -15.632 -51.226 8.227 1.00 23.38 71 ASP A CA 1
ATOM 549 C C . ASP A 1 71 ? -16.737 -50.612 7.376 1.00 23.28 71 ASP A C 1
ATOM 550 O O . ASP A 1 71 ? -17.377 -49.634 7.773 1.00 21.46 71 ASP A O 1
ATOM 555 N N . LEU A 1 72 ? -16.952 -51.195 6.201 1.00 22.85 72 LEU A N 1
ATOM 556 C CA . LEU A 1 72 ? -17.963 -50.705 5.274 1.00 24.91 72 LEU A CA 1
ATOM 557 C C . LEU A 1 72 ? -19.380 -50.704 5.818 1.00 23.92 72 LEU A C 1
ATOM 558 O O . LEU A 1 72 ? -20.125 -49.752 5.589 1.00 24.33 72 LEU A O 1
ATOM 563 N N . MET A 1 73 ? -19.770 -51.767 6.517 1.00 21.73 73 MET A N 1
ATOM 564 C CA . MET A 1 73 ? -21.125 -51.824 7.054 1.00 21.47 73 MET A CA 1
ATOM 565 C C . MET A 1 73 ? -21.323 -50.729 8.095 1.00 21.55 73 MET A C 1
ATOM 566 O O . MET A 1 73 ? -22.329 -50.017 8.074 1.00 21.30 73 MET A O 1
ATOM 571 N N . LYS A 1 74 ? -20.353 -50.583 8.993 1.00 20.57 74 LYS A N 1
ATOM 572 C CA . LYS A 1 74 ? -20.422 -49.568 10.042 1.00 21.69 74 LYS A CA 1
ATOM 573 C C . LYS A 1 74 ? -20.483 -48.167 9.456 1.00 21.56 74 LYS A C 1
ATOM 574 O O . LYS A 1 74 ? -21.332 -47.360 9.838 1.00 21.40 74 LYS A O 1
ATOM 580 N N . ILE A 1 75 ? -19.576 -47.885 8.526 1.00 20.84 75 ILE A N 1
ATOM 581 C CA . ILE A 1 75 ? -19.513 -46.569 7.900 1.00 21.14 75 ILE A CA 1
ATOM 582 C C . ILE A 1 75 ? -20.783 -46.257 7.113 1.00 20.33 75 ILE A C 1
ATOM 583 O O . ILE A 1 75 ? -21.307 -45.148 7.191 1.00 18.97 75 ILE A O 1
ATOM 588 N N . ASN A 1 76 ? -21.287 -47.232 6.367 1.00 20.19 76 ASN A N 1
ATOM 589 C CA . ASN A 1 76 ? -22.504 -46.997 5.602 1.00 20.16 76 ASN A CA 1
ATOM 590 C C . ASN A 1 76 ? -23.705 -46.737 6.500 1.00 20.35 76 ASN A C 1
ATOM 591 O O . ASN A 1 76 ? -24.597 -45.977 6.132 1.00 21.10 76 ASN A O 1
ATOM 596 N N . LYS A 1 77 ? -23.736 -47.355 7.676 1.00 19.75 77 LYS A N 1
ATOM 597 C CA . LYS A 1 77 ? -24.836 -47.109 8.603 1.00 22.39 77 LYS A CA 1
ATOM 598 C C . LYS A 1 77 ? -24.726 -45.661 9.091 1.00 23.16 77 LYS A C 1
ATOM 599 O O . LYS A 1 77 ? -25.729 -44.960 9.226 1.00 22.75 77 LYS A O 1
ATOM 605 N N . GLU A 1 78 ? -23.502 -45.206 9.348 1.00 21.54 78 GLU A N 1
ATOM 606 C CA . GLU A 1 78 ? -23.307 -43.836 9.802 1.00 22.50 78 GLU A CA 1
ATOM 607 C C . GLU A 1 78 ? -23.650 -42.862 8.687 1.00 21.07 78 GLU A C 1
ATOM 608 O O . GLU A 1 78 ? -24.161 -41.777 8.949 1.00 20.97 78 GLU A O 1
ATOM 614 N N . LEU A 1 79 ? -23.366 -43.241 7.440 1.00 20.66 79 LEU A N 1
ATOM 615 C CA . LEU A 1 79 ? -23.681 -42.371 6.308 1.00 21.85 79 LEU A CA 1
ATOM 616 C C . LEU A 1 79 ? -25.202 -42.255 6.168 1.00 21.98 79 LEU A C 1
ATOM 617 O O . LEU A 1 79 ? -25.740 -41.162 6.008 1.00 22.48 79 LEU A O 1
ATOM 622 N N . THR A 1 80 ? -25.884 -43.392 6.229 1.00 22.97 80 THR A N 1
ATOM 623 C CA . THR A 1 80 ? -27.341 -43.418 6.133 1.00 25.58 80 THR A CA 1
ATOM 624 C C . THR A 1 80 ? -27.953 -42.622 7.292 1.00 25.00 80 THR A C 1
ATOM 625 O O . THR A 1 80 ? -28.946 -41.910 7.115 1.00 24.56 80 THR A O 1
ATOM 629 N N . ASP A 1 81 ? -27.352 -42.738 8.475 1.00 25.69 81 ASP A N 1
ATOM 630 C CA . ASP A 1 81 ? -27.835 -42.014 9.649 1.00 26.29 81 ASP A CA 1
ATOM 631 C C . ASP A 1 81 ? -27.831 -40.505 9.410 1.00 26.48 81 ASP A C 1
ATOM 632 O O . ASP A 1 81 ? -28.762 -39.806 9.815 1.00 25.69 81 ASP A O 1
ATOM 637 N N . ASN A 1 82 ? -26.778 -40.013 8.763 1.00 23.52 82 ASN A N 1
ATOM 638 C CA . ASN A 1 82 ? -26.634 -38.588 8.492 1.00 23.38 82 ASN A CA 1
ATOM 639 C C . ASN A 1 82 ? -27.262 -38.101 7.197 1.00 23.79 82 ASN A C 1
ATOM 640 O O . ASN A 1 82 ? -27.572 -36.918 7.063 1.00 23.65 82 ASN A O 1
ATOM 645 N N . PHE A 1 83 ? -27.441 -39.010 6.245 1.00 22.00 83 PHE A N 1
ATOM 646 C CA . PHE A 1 83 ? -28.035 -38.669 4.958 1.00 24.11 83 PHE A CA 1
ATOM 647 C C . PHE A 1 83 ? -29.146 -39.678 4.688 1.00 24.34 83 PHE A C 1
ATOM 648 O O . PHE A 1 83 ? -29.008 -40.554 3.838 1.00 26.68 83 PHE A O 1
ATOM 656 N N . PRO A 1 84 ? -30.267 -39.557 5.417 1.00 26.62 84 PRO A N 1
ATOM 657 C CA . PRO A 1 84 ? -31.438 -40.436 5.310 1.00 27.67 84 PRO A CA 1
ATOM 658 C C . PRO A 1 84 ? -32.011 -40.601 3.910 1.00 29.29 84 PRO A C 1
ATOM 659 O O . PRO A 1 84 ? -31.892 -39.710 3.063 1.00 28.67 84 PRO A O 1
ATOM 663 N N . GLU A 1 85 ? -32.618 -41.761 3.673 1.00 29.55 85 GLU A N 1
ATOM 664 C CA . GLU A 1 85 ? -33.257 -42.044 2.393 1.00 29.82 85 GLU A CA 1
ATOM 665 C C . GLU A 1 85 ? -34.575 -41.286 2.429 1.00 29.05 85 GLU A C 1
ATOM 666 O O . GLU A 1 85 ? -35.192 -41.163 3.489 1.00 28.97 85 GLU A O 1
ATOM 672 N N . THR A 1 86 ? -35.022 -40.801 1.276 1.00 28.15 86 THR A N 1
ATOM 673 C CA . THR A 1 86 ? -36.251 -40.018 1.230 1.00 29.22 86 THR A CA 1
ATOM 674 C C . THR A 1 86 ? -37.305 -40.452 0.213 1.00 29.64 86 THR A C 1
ATOM 675 O O . THR A 1 86 ? -38.266 -39.720 -0.017 1.00 31.00 86 THR A O 1
ATOM 679 N N . MET A 1 87 ? -37.143 -41.626 -0.383 1.00 28.00 87 MET A N 1
ATOM 680 C CA . MET A 1 87 ? -38.088 -42.096 -1.406 1.00 27.78 87 MET A CA 1
ATOM 681 C C . MET A 1 87 ? -38.195 -41.091 -2.575 1.00 26.57 87 MET A C 1
ATOM 682 O O . MET A 1 87 ? -39.200 -41.034 -3.282 1.00 26.50 87 MET A O 1
ATOM 687 N N . TYR A 1 88 ? -37.149 -40.289 -2.776 1.00 26.67 88 TYR A N 1
ATOM 688 C CA . TYR A 1 88 ? -37.121 -39.342 -3.893 1.00 25.25 88 TYR A CA 1
ATOM 689 C C . TYR A 1 88 ? -35.965 -39.725 -4.820 1.00 24.75 88 TYR A C 1
ATOM 690 O O . TYR A 1 88 ? -34.823 -39.843 -4.389 1.00 25.40 88 TYR A O 1
ATOM 699 N N . TYR A 1 89 ? -36.281 -39.907 -6.096 1.00 23.93 89 TYR A N 1
ATOM 700 C CA . TYR A 1 89 ? -35.319 -40.309 -7.120 1.00 24.96 89 TYR A CA 1
ATOM 701 C C . TYR A 1 89 ? -33.975 -39.582 -7.070 1.00 22.97 89 TYR A C 1
ATOM 702 O O . TYR A 1 89 ? -32.917 -40.214 -7.048 1.00 21.47 89 TYR A O 1
ATOM 711 N N . TYR A 1 90 ? -34.018 -38.255 -7.034 1.00 23.29 90 TYR A N 1
ATOM 712 C CA . TYR A 1 90 ? -32.795 -37.463 -7.034 1.00 24.01 90 TYR A CA 1
ATOM 713 C C . TYR A 1 90 ? -32.379 -36.842 -5.705 1.00 23.96 90 TYR A C 1
ATOM 714 O O . TYR A 1 90 ? -31.989 -35.675 -5.661 1.00 24.10 90 TYR A O 1
ATOM 723 N N . GLU A 1 91 ? -32.446 -37.611 -4.622 1.00 23.57 91 GLU A N 1
ATOM 724 C CA . GLU A 1 91 ? -32.030 -37.095 -3.319 1.00 22.77 91 GLU A CA 1
ATOM 725 C C . GLU A 1 91 ? -30.519 -36.880 -3.368 1.00 23.45 91 GLU A C 1
ATOM 726 O O . GLU A 1 91 ? -29.757 -37.814 -3.633 1.00 23.44 91 GLU A O 1
ATOM 732 N N . LYS A 1 92 ? -30.080 -35.652 -3.108 1.00 22.42 92 LYS A N 1
ATOM 733 C CA . LYS A 1 92 ? -28.655 -35.353 -3.166 1.00 21.46 92 LYS A CA 1
ATOM 734 C C . LYS A 1 92 ? -27.838 -36.158 -2.153 1.00 21.30 92 LYS A C 1
ATOM 735 O O . LYS A 1 92 ? -26.662 -36.443 -2.385 1.00 20.53 92 LYS A O 1
ATOM 741 N N . GLY A 1 93 ? -28.461 -36.532 -1.039 1.00 21.43 93 GLY A N 1
ATOM 742 C CA . GLY A 1 93 ? -27.767 -37.324 -0.037 1.00 20.84 93 GLY A CA 1
ATOM 743 C C . GLY A 1 93 ? -27.331 -38.669 -0.599 1.00 20.31 93 GLY A C 1
ATOM 744 O O . GLY A 1 93 ? -26.342 -39.253 -0.145 1.00 19.83 93 GLY A O 1
ATOM 745 N N . SER A 1 94 ? -28.064 -39.170 -1.592 1.00 19.29 94 SER A N 1
ATOM 746 C CA . SER A 1 94 ? -27.727 -40.446 -2.220 1.00 19.62 94 SER A CA 1
ATOM 747 C C . SER A 1 94 ? -26.446 -40.308 -3.039 1.00 19.86 94 SER A C 1
ATOM 748 O O . SER A 1 94 ? -25.574 -41.174 -2.982 1.00 19.45 94 SER A O 1
ATOM 751 N N . PHE A 1 95 ? -26.337 -39.220 -3.802 1.00 18.59 95 PHE A N 1
ATOM 752 C CA . PHE A 1 95 ? -25.150 -38.991 -4.624 1.00 20.23 95 PHE A CA 1
ATOM 753 C C . PHE A 1 95 ? -23.943 -38.865 -3.708 1.00 20.56 95 PHE A C 1
ATOM 754 O O . PHE A 1 95 ? -22.854 -39.357 -4.013 1.00 20.63 95 PHE A O 1
ATOM 762 N N . ILE A 1 96 ? -24.148 -38.184 -2.586 1.00 20.28 96 ILE A N 1
ATOM 763 C CA . ILE A 1 96 ? -23.096 -37.964 -1.603 1.00 20.87 96 ILE A CA 1
ATOM 764 C C . ILE A 1 96 ? -22.623 -39.288 -1.013 1.00 20.58 96 ILE A C 1
ATOM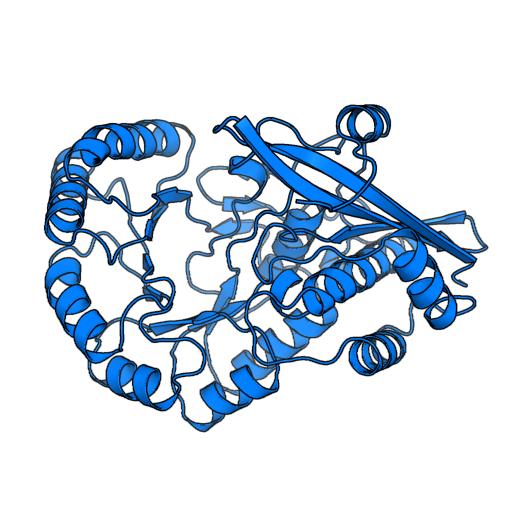 765 O O . ILE A 1 96 ? -21.424 -39.576 -0.993 1.00 20.34 96 ILE A O 1
ATOM 770 N N . ARG A 1 97 ? -23.560 -40.099 -0.535 1.00 19.48 97 ARG A N 1
ATOM 771 C CA . ARG A 1 97 ? -23.181 -41.388 0.033 1.00 19.20 97 ARG A CA 1
ATOM 772 C C . ARG A 1 97 ? -22.491 -42.252 -1.019 1.00 18.50 97 ARG A C 1
ATOM 773 O O . ARG A 1 97 ? -21.525 -42.960 -0.720 1.00 18.69 97 ARG A O 1
ATOM 781 N N . ASN A 1 98 ? -22.973 -42.176 -2.255 1.00 18.53 98 ASN A N 1
ATOM 782 C CA . ASN A 1 98 ? -22.407 -42.965 -3.343 1.00 18.55 98 ASN A CA 1
ATOM 783 C C . ASN A 1 98 ? -20.922 -42.668 -3.570 1.00 17.99 98 ASN A C 1
ATOM 784 O O . ASN A 1 98 ? -20.101 -43.586 -3.678 1.00 18.77 98 ASN A O 1
ATOM 789 N N . GLY A 1 99 ? -20.578 -41.387 -3.640 1.00 17.43 99 GLY A N 1
ATOM 790 C CA . GLY A 1 99 ? -19.191 -41.025 -3.862 1.00 18.58 99 GLY A CA 1
ATOM 791 C C . GLY A 1 99 ? -18.263 -41.516 -2.771 1.00 19.05 99 GLY A C 1
ATOM 792 O O . GLY A 1 99 ? -17.135 -41.942 -3.047 1.00 19.78 99 GLY A O 1
ATOM 793 N N . ILE A 1 100 ? -18.730 -41.459 -1.529 1.00 19.17 100 ILE A N 1
ATOM 794 C CA . ILE A 1 100 ? -17.931 -41.899 -0.398 1.00 19.59 100 ILE A CA 1
ATOM 795 C C . ILE A 1 100 ? -17.785 -43.419 -0.368 1.00 20.39 100 ILE A C 1
ATOM 796 O O . ILE A 1 100 ? -16.673 -43.938 -0.262 1.00 20.53 100 ILE A O 1
ATOM 801 N N . ASP A 1 101 ? -18.901 -44.136 -0.462 1.00 19.02 101 ASP A N 1
ATOM 802 C CA . ASP A 1 101 ? -18.832 -45.593 -0.437 1.00 19.27 101 ASP A CA 1
ATOM 803 C C . ASP A 1 101 ? -18.010 -46.156 -1.594 1.00 19.53 101 ASP A C 1
ATOM 804 O O . ASP A 1 101 ? -17.272 -47.129 -1.425 1.00 20.37 101 ASP A O 1
ATOM 809 N N . ASN A 1 102 ? -18.136 -45.556 -2.771 1.00 18.88 102 ASN A N 1
ATOM 810 C CA . ASN A 1 102 ? -17.392 -46.050 -3.911 1.00 19.26 102 ASN A CA 1
ATOM 811 C C . ASN A 1 102 ? -15.901 -45.796 -3.758 1.00 19.12 102 ASN A C 1
ATOM 812 O O . ASN A 1 102 ? -15.086 -46.618 -4.172 1.00 18.82 102 ASN A O 1
ATOM 817 N N . ALA A 1 103 ? -15.551 -44.669 -3.149 1.00 18.92 103 ALA A N 1
ATOM 818 C CA . ALA A 1 103 ? -14.151 -44.337 -2.921 1.00 19.50 103 ALA A CA 1
ATOM 819 C C . ALA A 1 103 ? -13.577 -45.312 -1.891 1.00 20.71 103 ALA A C 1
ATOM 820 O O . ALA A 1 103 ? -12.406 -45.678 -1.963 1.00 20.43 103 ALA A O 1
ATOM 822 N N . LEU A 1 104 ? -14.406 -45.740 -0.939 1.00 19.97 104 LEU A N 1
ATOM 823 C CA . LEU A 1 104 ? -13.957 -46.684 0.080 1.00 21.29 104 LEU A CA 1
ATOM 824 C C . LEU A 1 104 ? -13.674 -48.030 -0.570 1.00 21.38 104 LEU A C 1
ATOM 825 O O . LEU A 1 104 ? -12.725 -48.717 -0.192 1.00 20.88 104 LEU A O 1
ATOM 830 N N . HIS A 1 105 ? -14.488 -48.407 -1.555 1.00 21.51 105 HIS A N 1
ATOM 831 C CA . HIS A 1 105 ? -14.272 -49.666 -2.254 1.00 21.39 105 HIS A CA 1
ATOM 832 C C . HIS A 1 105 ? -12.930 -49.605 -2.983 1.00 22.45 105 HIS A C 1
ATOM 833 O O . HIS A 1 105 ? -12.123 -50.530 -2.897 1.00 21.20 105 HIS A O 1
ATOM 840 N N . ASP A 1 106 ? -12.704 -48.510 -3.705 1.00 21.70 106 ASP A N 1
ATOM 841 C CA . ASP A 1 106 ? -11.458 -48.318 -4.443 1.00 23.05 106 ASP A CA 1
ATOM 842 C C . ASP A 1 106 ? -10.269 -48.400 -3.483 1.00 22.48 106 ASP A C 1
ATOM 843 O O . ASP A 1 106 ? -9.260 -49.048 -3.781 1.00 22.31 106 ASP A O 1
ATOM 848 N N . LEU A 1 107 ? -10.407 -47.752 -2.330 1.00 22.19 107 LEU A N 1
ATOM 849 C CA . LEU A 1 107 ? -9.363 -47.711 -1.306 1.00 23.33 107 LEU A CA 1
ATOM 850 C C . LEU A 1 107 ? -9.038 -49.099 -0.760 1.00 23.58 107 LEU A C 1
ATOM 851 O O . LEU A 1 107 ? -7.873 -49.512 -0.707 1.00 21.89 107 LEU A O 1
ATOM 856 N N . CYS A 1 108 ? -10.074 -49.806 -0.327 1.00 20.78 108 CYS A N 1
ATOM 857 C CA . CYS A 1 108 ? -9.892 -51.142 0.215 1.00 21.71 108 CYS A CA 1
ATOM 858 C C . CYS A 1 108 ? -9.257 -52.080 -0.805 1.00 21.37 108 CYS A C 1
ATOM 859 O O . CYS A 1 108 ? -8.359 -52.850 -0.467 1.00 21.19 108 CYS A O 1
ATOM 862 N N . ALA A 1 109 ? -9.724 -52.011 -2.048 1.00 20.34 109 ALA A N 1
ATOM 863 C CA . ALA A 1 109 ? -9.201 -52.870 -3.102 1.00 20.40 109 ALA A CA 1
ATOM 864 C C . ALA A 1 109 ? -7.729 -52.562 -3.353 1.00 20.57 109 ALA A C 1
ATOM 865 O O . ALA A 1 109 ? -6.914 -53.473 -3.446 1.00 20.97 109 ALA A O 1
ATOM 867 N N . LYS A 1 110 ? -7.388 -51.282 -3.465 1.00 20.83 110 LYS A N 1
ATOM 868 C CA . LYS A 1 110 ? -5.992 -50.905 -3.686 1.00 22.00 110 LYS A CA 1
ATOM 869 C C . LYS A 1 110 ? -5.110 -51.469 -2.572 1.00 24.00 110 LYS A C 1
ATOM 870 O O . LYS A 1 110 ? -4.032 -52.021 -2.831 1.00 24.52 110 LYS A O 1
ATOM 876 N N . TYR A 1 111 ? -5.581 -51.351 -1.336 1.00 23.28 111 TYR A N 1
ATOM 877 C CA . TYR A 1 111 ? -4.841 -51.836 -0.176 1.00 25.86 111 TYR A CA 1
ATOM 878 C C . TYR A 1 111 ? -4.547 -53.335 -0.251 1.00 26.81 111 TYR A C 1
ATOM 879 O O . TYR A 1 111 ? -3.452 -53.779 0.104 1.00 26.47 111 TYR A O 1
ATOM 888 N N . LEU A 1 112 ? -5.524 -54.104 -0.718 1.00 25.55 112 LEU A N 1
ATOM 889 C CA . LEU A 1 112 ? -5.393 -55.555 -0.826 1.00 26.05 112 LEU A CA 1
ATOM 890 C C . LEU A 1 112 ? -4.786 -56.032 -2.146 1.00 26.13 112 LEU A C 1
ATOM 891 O O . LEU A 1 112 ? -4.633 -57.236 -2.369 1.00 25.87 112 LEU A O 1
ATOM 896 N N . ASP A 1 113 ? -4.442 -55.087 -3.016 1.00 26.37 113 ASP A N 1
ATOM 897 C CA . ASP A 1 113 ? -3.863 -55.391 -4.320 1.00 26.55 113 ASP A CA 1
ATOM 898 C C . ASP A 1 113 ? -4.796 -56.231 -5.193 1.00 26.46 113 ASP A C 1
ATOM 899 O O . ASP A 1 113 ? -4.372 -57.184 -5.856 1.00 25.06 113 ASP A O 1
ATOM 904 N N . ILE A 1 114 ? -6.075 -55.870 -5.188 1.00 24.80 114 ILE A N 1
ATOM 905 C CA . ILE A 1 114 ? -7.070 -56.571 -5.991 1.00 25.34 114 ILE A CA 1
ATOM 906 C C . ILE A 1 114 ? -7.985 -55.566 -6.688 1.00 23.53 114 ILE A C 1
ATOM 907 O O . ILE A 1 114 ? -8.057 -54.403 -6.296 1.00 24.39 114 ILE A O 1
ATOM 912 N N . SER A 1 115 ? -8.672 -56.021 -7.728 1.00 23.86 115 SER A N 1
ATOM 913 C CA . SER A 1 115 ? -9.602 -55.175 -8.460 1.00 24.25 115 SER A CA 1
ATOM 914 C C . SER A 1 115 ? -10.866 -55.019 -7.617 1.00 24.85 115 SER A C 1
ATOM 915 O O . SER A 1 115 ? -11.178 -55.882 -6.790 1.00 25.33 115 SER A O 1
ATOM 918 N N . VAL A 1 116 ? -11.585 -53.916 -7.801 1.00 23.28 116 VAL A N 1
ATOM 919 C CA . VAL A 1 116 ? -12.826 -53.720 -7.054 1.00 23.12 116 VAL A CA 1
ATOM 920 C C . VAL A 1 116 ? -13.726 -54.926 -7.324 1.00 23.09 116 VAL A C 1
ATOM 921 O O . VAL A 1 116 ? -14.519 -55.318 -6.473 1.00 22.80 116 VAL A O 1
ATOM 925 N N . SER A 1 117 ? -13.582 -55.510 -8.513 1.00 24.31 117 SER A N 1
ATOM 926 C CA . SER A 1 117 ? -14.366 -56.683 -8.915 1.00 25.70 117 SER A CA 1
ATOM 927 C C . SER A 1 117 ? -14.284 -57.800 -7.883 1.00 25.98 117 SER A C 1
ATOM 928 O O . SER A 1 117 ? -15.303 -58.345 -7.455 1.00 25.29 117 SER A O 1
ATOM 931 N N . ASP A 1 118 ? -13.060 -58.151 -7.506 1.00 25.39 118 ASP A N 1
ATOM 932 C CA . ASP A 1 118 ? -12.831 -59.222 -6.549 1.00 28.29 118 ASP A CA 1
ATOM 933 C C . ASP A 1 118 ? -13.287 -58.865 -5.154 1.00 28.83 118 ASP A C 1
ATOM 934 O O . ASP A 1 118 ? -13.350 -59.719 -4.272 1.00 31.94 118 ASP A O 1
ATOM 939 N N . PHE A 1 119 ? -13.609 -57.597 -4.954 1.00 28.69 119 PHE A N 1
ATOM 940 C CA . PHE A 1 119 ? -14.082 -57.144 -3.663 1.00 29.01 119 PHE A CA 1
ATOM 941 C C . PHE A 1 119 ? -15.613 -57.189 -3.676 1.00 28.59 119 PHE A C 1
ATOM 942 O O . PHE A 1 119 ? -16.260 -57.017 -2.643 1.00 30.69 119 PHE A O 1
ATOM 950 N N . LEU A 1 120 ? -16.182 -57.427 -4.856 1.00 26.56 120 LEU A N 1
ATOM 951 C CA . LEU A 1 120 ? -17.635 -57.496 -5.032 1.00 25.98 120 LEU A CA 1
ATOM 952 C C . LEU A 1 120 ? -18.160 -58.902 -5.329 1.00 25.28 120 LEU A C 1
ATOM 953 O O . LEU A 1 120 ? -19.313 -59.064 -5.736 1.00 25.32 120 LEU A O 1
ATOM 958 N N . GLY A 1 121 ? -17.323 -59.916 -5.149 1.00 24.59 121 GLY A N 1
ATOM 959 C CA . GLY A 1 121 ? -17.776 -61.272 -5.412 1.00 22.94 121 GLY A CA 1
ATOM 960 C C . GLY A 1 121 ? -17.250 -61.864 -6.704 1.00 23.01 121 GLY A C 1
ATOM 961 O O . GLY A 1 121 ? -17.699 -62.926 -7.134 1.00 23.44 121 GLY A O 1
ATOM 962 N N . GLY A 1 122 ? -16.311 -61.171 -7.340 1.00 23.14 122 GLY A N 1
ATOM 963 C CA . GLY A 1 122 ? -15.730 -61.681 -8.570 1.00 22.66 122 GLY A CA 1
ATOM 964 C C . GLY A 1 122 ? -16.494 -61.388 -9.844 1.00 24.34 122 GLY A C 1
ATOM 965 O O . GLY A 1 122 ? -17.327 -60.479 -9.899 1.00 24.68 122 GLY A O 1
ATOM 966 N N . ARG A 1 123 ? -16.207 -62.178 -10.873 1.00 23.01 123 ARG A N 1
ATOM 967 C CA . ARG A 1 123 ? -16.829 -62.014 -12.178 1.00 24.42 123 ARG A CA 1
ATOM 968 C C . ARG A 1 123 ? -17.765 -63.146 -12.566 1.00 24.37 123 ARG A C 1
ATOM 969 O O . ARG A 1 123 ? -17.477 -64.322 -12.333 1.00 24.16 123 ARG A O 1
ATOM 977 N N . VAL A 1 124 ? -18.884 -62.768 -13.171 1.00 24.61 124 VAL A N 1
ATOM 978 C CA . VAL A 1 124 ? -19.869 -63.710 -13.676 1.00 25.75 124 VAL A CA 1
ATOM 979 C C . VAL A 1 124 ? -19.724 -63.573 -15.196 1.00 26.23 124 VAL A C 1
ATOM 980 O O . VAL A 1 124 ? -20.018 -64.490 -15.957 1.00 27.76 124 VAL A O 1
ATOM 984 N N . LYS A 1 125 ? -19.257 -62.401 -15.615 1.00 27.34 125 LYS A N 1
ATOM 985 C CA . LYS A 1 125 ? -19.005 -62.090 -17.021 1.00 27.96 125 LYS A CA 1
ATOM 986 C C . LYS A 1 125 ? -18.021 -60.927 -17.042 1.00 28.27 125 LYS A C 1
ATOM 987 O O . LYS A 1 125 ? -17.770 -60.317 -16.007 1.00 26.41 125 LYS A O 1
ATOM 993 N N . GLU A 1 126 ? -17.451 -60.624 -18.204 1.00 27.55 126 GLU A N 1
ATOM 994 C CA . GLU A 1 126 ? -16.470 -59.549 -18.283 1.00 28.20 126 GLU A CA 1
ATOM 995 C C . GLU A 1 126 ? -17.028 -58.241 -18.833 1.00 27.25 126 GLU A C 1
ATOM 996 O O . GLU A 1 126 ? -16.335 -57.223 -18.843 1.00 26.30 126 GLU A O 1
ATOM 1002 N N . LYS A 1 127 ? -18.276 -58.276 -19.290 1.00 25.84 127 LYS A N 1
ATOM 1003 C CA . LYS A 1 127 ? -18.938 -57.099 -19.846 1.00 27.14 127 LYS A CA 1
ATOM 1004 C C . LYS A 1 127 ? -20.456 -57.272 -19.748 1.00 26.66 127 LYS A C 1
ATOM 1005 O O . LYS A 1 127 ? -20.954 -58.394 -19.644 1.00 26.49 127 LYS A O 1
ATOM 1011 N N . ILE A 1 128 ? -21.188 -56.163 -19.775 1.00 26.83 128 ILE A N 1
ATOM 1012 C CA . ILE A 1 128 ? -22.645 -56.226 -19.729 1.00 26.39 128 ILE A CA 1
ATOM 1013 C C . ILE A 1 128 ? -23.203 -55.422 -20.893 1.00 24.91 128 ILE A C 1
ATOM 1014 O O . ILE A 1 128 ? -22.707 -54.339 -21.202 1.00 24.88 128 ILE A O 1
ATOM 1019 N N . LYS A 1 129 ? -24.224 -55.959 -21.551 1.00 25.08 129 LYS A N 1
ATOM 1020 C CA . LYS A 1 129 ? -24.832 -55.270 -22.684 1.00 24.58 129 LYS A CA 1
ATOM 1021 C C . LYS A 1 129 ? -25.563 -54.008 -22.235 1.00 26.16 129 LYS A C 1
ATOM 1022 O O . LYS A 1 129 ? -26.344 -54.037 -21.284 1.00 25.13 129 LYS A O 1
ATOM 1028 N N . VAL A 1 130 ? -25.302 -52.899 -22.920 1.00 25.33 130 VAL A N 1
ATOM 1029 C CA . VAL A 1 130 ? -25.957 -51.640 -22.598 1.00 25.88 130 VAL A CA 1
ATOM 1030 C C . VAL A 1 130 ? -26.661 -51.095 -23.839 1.00 27.45 130 VAL A C 1
ATOM 1031 O O . VAL A 1 130 ? -26.535 -51.652 -24.933 1.00 27.51 130 VAL A O 1
ATOM 1035 N N . CYS A 1 131 ? -27.424 -50.023 -23.672 1.00 27.33 131 CYS A N 1
ATOM 1036 C CA . CYS A 1 131 ? -28.127 -49.433 -24.804 1.00 27.35 131 CYS A CA 1
ATOM 1037 C C . CYS A 1 131 ? -27.842 -47.942 -24.868 1.00 28.06 131 CYS A C 1
ATOM 1038 O O . CYS A 1 131 ? -27.451 -47.338 -23.870 1.00 25.95 131 CYS A O 1
ATOM 1041 N N . TYR A 1 132 ? -28.024 -47.353 -26.047 1.00 27.25 132 TYR A N 1
ATOM 1042 C CA . TYR A 1 132 ? -27.786 -45.923 -26.220 1.00 28.60 132 TYR A CA 1
ATOM 1043 C C . TYR A 1 132 ? -29.122 -45.191 -26.168 1.00 26.36 132 TYR A C 1
ATOM 1044 O O . TYR A 1 132 ? -30.112 -45.646 -26.738 1.0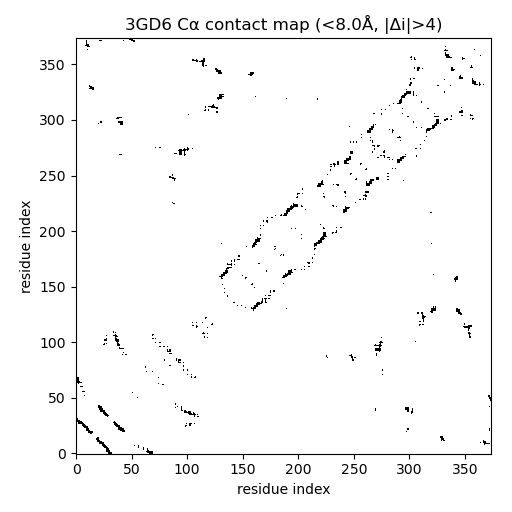0 26.79 132 TYR A O 1
ATOM 1053 N N . PRO A 1 133 ? -29.162 -44.037 -25.495 1.00 26.95 133 PRO A N 1
ATOM 1054 C CA . PRO A 1 133 ? -30.387 -43.249 -25.362 1.00 27.39 133 PRO A CA 1
ATOM 1055 C C . PRO A 1 133 ? -30.827 -42.410 -26.553 1.00 30.21 133 PRO A C 1
ATOM 1056 O O . PRO A 1 133 ? -30.011 -41.841 -27.280 1.00 30.55 133 PRO A O 1
ATOM 1060 N N . ILE A 1 134 ? -32.139 -42.348 -26.731 1.00 31.38 134 ILE A N 1
ATOM 1061 C CA . ILE A 1 134 ? -32.770 -41.540 -27.764 1.00 32.74 134 ILE A CA 1
ATOM 1062 C C . ILE A 1 134 ? -33.763 -40.739 -26.935 1.00 33.43 134 ILE A C 1
ATOM 1063 O O . ILE A 1 134 ? -34.803 -41.252 -26.532 1.00 32.76 134 ILE A O 1
ATOM 1068 N N . PHE A 1 135 ? -33.421 -39.486 -26.659 1.00 35.46 135 PHE A N 1
ATOM 1069 C CA . PHE A 1 135 ? -34.261 -38.634 -25.831 1.00 37.71 135 PHE A CA 1
ATOM 1070 C C . PHE A 1 135 ? -35.587 -38.234 -26.465 1.00 39.65 135 PHE A C 1
ATOM 1071 O O . PHE A 1 135 ? -35.673 -38.006 -27.672 1.00 39.09 135 PHE A O 1
ATOM 1079 N N . ARG A 1 136 ? -36.618 -38.152 -25.628 1.00 42.44 136 ARG A N 1
ATOM 1080 C CA . ARG A 1 136 ? -37.972 -37.852 -26.080 1.00 46.48 136 ARG A CA 1
ATOM 1081 C C . ARG A 1 136 ? -38.186 -36.753 -27.107 1.00 49.30 136 ARG A C 1
ATOM 1082 O O . ARG A 1 136 ? -37.665 -35.640 -26.987 1.00 49.58 136 ARG A O 1
ATOM 1090 N N . HIS A 1 137 ? -38.975 -37.101 -28.122 1.00 53.10 137 HIS A N 1
ATOM 1091 C CA . HIS A 1 137 ? -39.329 -36.201 -29.210 1.00 56.32 137 HIS A CA 1
ATOM 1092 C C . HIS A 1 137 ? -40.516 -35.359 -28.761 1.00 58.55 137 HIS A C 1
ATOM 1093 O O . HIS A 1 137 ? -41.486 -35.886 -28.213 1.00 58.83 137 HIS A O 1
ATOM 1100 N N . ARG A 1 138 ? -40.441 -34.054 -28.993 1.00 61.01 138 ARG A N 1
ATOM 1101 C CA . ARG A 1 138 ? -41.536 -33.164 -28.635 1.00 62.98 138 ARG A CA 1
ATOM 1102 C C . ARG A 1 138 ? -42.262 -32.821 -29.930 1.00 63.86 138 ARG A C 1
ATOM 1103 O O . ARG A 1 138 ? -43.453 -32.507 -29.932 1.00 63.98 138 ARG A O 1
ATOM 1111 N N . PHE A 1 139 ? -41.521 -32.898 -31.033 1.00 65.16 139 PHE A N 1
ATOM 1112 C CA . PHE A 1 139 ? -42.051 -32.613 -32.361 1.00 65.85 139 PHE A CA 1
ATOM 1113 C C . PHE A 1 139 ? -41.635 -33.745 -33.298 1.00 66.13 139 PHE A C 1
ATOM 1114 O O . PHE A 1 139 ? -40.629 -34.416 -33.061 1.00 66.15 139 PHE A O 1
ATOM 1122 N N . SER A 1 140 ? -42.409 -33.954 -34.359 1.00 66.22 140 SER A N 1
ATOM 1123 C CA . SER A 1 140 ? -42.109 -35.001 -35.331 1.00 66.31 140 SER A CA 1
ATOM 1124 C C . SER A 1 140 ? -40.934 -34.581 -36.208 1.00 66.10 140 SER A C 1
ATOM 1125 O O . SER A 1 140 ? -40.454 -35.353 -37.039 1.00 66.36 140 SER A O 1
ATOM 1128 N N . GLU A 1 141 ? -40.476 -33.349 -36.010 1.00 65.67 141 GLU A N 1
ATOM 1129 C CA . GLU A 1 141 ? -39.366 -32.795 -36.777 1.00 65.41 141 GLU A CA 1
ATOM 1130 C C . GLU A 1 141 ? -38.025 -33.330 -36.283 1.00 64.09 141 GLU A C 1
ATOM 1131 O O . GLU A 1 141 ? -37.079 -33.481 -37.059 1.00 63.94 141 GLU A O 1
ATOM 1137 N N . GLU A 1 142 ? -37.956 -33.619 -34.987 1.00 62.10 142 GLU A N 1
ATOM 1138 C CA . GLU A 1 142 ? -36.738 -34.122 -34.364 1.00 59.87 142 GLU A CA 1
ATOM 1139 C C . GLU A 1 142 ? -36.442 -35.571 -34.750 1.00 58.19 142 GLU A C 1
ATOM 1140 O O . GLU A 1 142 ? -35.347 -36.079 -34.501 1.00 57.28 142 GLU A O 1
ATOM 1146 N N . VAL A 1 143 ? -37.422 -36.226 -35.364 1.00 56.20 143 VAL A N 1
ATOM 1147 C CA . VAL A 1 143 ? -37.285 -37.616 -35.788 1.00 54.34 143 VAL A CA 1
ATOM 1148 C C . VAL A 1 143 ? -36.062 -37.845 -36.669 1.00 53.98 143 VAL A C 1
ATOM 1149 O O . VAL A 1 143 ? -35.234 -38.713 -36.392 1.00 53.82 143 VAL A O 1
ATOM 1153 N N . GLU A 1 144 ? -35.955 -37.063 -37.736 1.00 53.23 144 GLU A N 1
ATOM 1154 C CA . GLU A 1 144 ? -34.842 -37.197 -38.662 1.00 51.94 144 GLU A CA 1
ATOM 1155 C C . GLU A 1 144 ? -33.503 -37.161 -37.928 1.00 50.63 144 GLU A C 1
ATOM 1156 O O . GLU A 1 144 ? -32.628 -37.994 -38.172 1.00 50.17 144 GLU A O 1
ATOM 1162 N N . SER A 1 145 ? -33.354 -36.200 -37.022 1.00 50.21 145 SER A N 1
ATOM 1163 C CA . SER A 1 145 ? -32.122 -36.050 -36.252 1.00 49.33 145 SER A CA 1
ATOM 1164 C C . SER A 1 145 ? -31.818 -37.303 -35.433 1.00 48.58 145 SER A C 1
ATOM 1165 O O . SER A 1 145 ? -30.664 -37.727 -35.330 1.00 48.54 145 SER A O 1
ATOM 1168 N N . ASN A 1 146 ? -32.860 -37.886 -34.850 1.00 46.41 146 ASN A N 1
ATOM 1169 C CA . ASN A 1 146 ? -32.719 -39.092 -34.043 1.00 45.57 146 ASN A CA 1
ATOM 1170 C C . ASN A 1 146 ? -32.387 -40.295 -34.909 1.00 44.98 146 ASN A C 1
ATOM 1171 O O . ASN A 1 146 ? -31.684 -41.209 -34.476 1.00 44.94 146 ASN A O 1
ATOM 1176 N N . LEU A 1 147 ? -32.900 -40.300 -36.133 1.00 45.25 147 LEU A N 1
ATOM 1177 C CA . LEU A 1 147 ? -32.620 -41.391 -37.055 1.00 45.09 147 LEU A CA 1
ATOM 1178 C C . LEU A 1 147 ? -31.121 -41.391 -37.335 1.00 44.90 147 LEU A C 1
ATOM 1179 O O . LEU A 1 147 ? -30.508 -42.447 -37.490 1.00 43.98 147 LEU A O 1
ATOM 1184 N N . ASP A 1 148 ? -30.535 -40.195 -37.390 1.00 45.35 148 ASP A N 1
ATOM 1185 C CA . ASP A 1 148 ? -29.104 -40.055 -37.639 1.00 45.94 148 ASP A CA 1
ATOM 1186 C C . ASP A 1 148 ? -28.341 -40.619 -36.447 1.00 45.00 148 ASP A C 1
ATOM 1187 O O . ASP A 1 148 ? -27.322 -41.289 -36.612 1.00 46.07 148 ASP A O 1
ATOM 1192 N N . VAL A 1 149 ? -28.838 -40.336 -35.244 1.00 43.81 149 VAL A N 1
ATOM 1193 C CA . VAL A 1 149 ? -28.208 -40.828 -34.021 1.00 41.50 149 VAL A CA 1
ATOM 1194 C C . VAL A 1 149 ? -28.135 -42.350 -34.073 1.00 40.25 149 VAL A C 1
ATOM 1195 O O . VAL A 1 149 ? -27.100 -42.941 -33.769 1.00 39.57 149 VAL A O 1
ATOM 1199 N N . VAL A 1 150 ? -29.240 -42.979 -34.459 1.00 39.17 150 VAL A N 1
ATOM 1200 C CA . VAL A 1 150 ? -29.283 -44.429 -34.564 1.00 38.72 150 VAL A CA 1
ATOM 1201 C C . VAL A 1 150 ? -28.269 -44.859 -35.616 1.00 40.01 150 VAL A C 1
ATOM 1202 O O . VAL A 1 150 ? -27.503 -45.799 -35.414 1.00 39.21 150 VAL A O 1
ATOM 1206 N N . ARG A 1 151 ? -28.273 -44.154 -36.742 1.00 40.91 151 ARG A N 1
ATOM 1207 C CA . ARG A 1 151 ? -27.356 -44.446 -37.836 1.00 41.92 151 ARG A CA 1
ATOM 1208 C C . ARG A 1 151 ? -25.923 -44.373 -37.321 1.00 41.33 151 ARG A C 1
ATOM 1209 O O . ARG A 1 151 ? -25.167 -45.341 -37.401 1.00 41.87 151 ARG A O 1
ATOM 1217 N N . GLN A 1 152 ? -25.571 -43.211 -36.784 1.00 41.10 152 GLN A N 1
ATOM 1218 C CA . GLN A 1 152 ? -24.238 -42.949 -36.254 1.00 41.02 152 GLN A CA 1
ATOM 1219 C C . GLN A 1 152 ? -23.794 -43.933 -35.175 1.00 40.02 152 GLN A C 1
ATOM 1220 O O . GLN A 1 152 ? -22.709 -44.509 -35.255 1.00 39.00 152 GLN A O 1
ATOM 1226 N N . LYS A 1 153 ? -24.633 -44.119 -34.161 1.00 38.37 153 LYS A N 1
ATOM 1227 C CA . LYS A 1 153 ? -24.298 -45.019 -33.067 1.00 36.27 153 LYS A CA 1
ATOM 1228 C C . LYS A 1 153 ? -24.239 -46.481 -33.485 1.00 35.56 153 LYS A C 1
ATOM 1229 O O . LYS A 1 153 ? -23.420 -47.237 -32.972 1.00 34.55 153 LYS A O 1
ATOM 1235 N N . LEU A 1 154 ? -25.099 -46.882 -34.416 1.00 36.34 154 LEU A N 1
ATOM 1236 C CA . LEU A 1 154 ? -25.092 -48.262 -34.884 1.00 37.52 154 LEU A CA 1
ATOM 1237 C C . LEU A 1 154 ? -23.742 -48.547 -35.530 1.00 39.60 154 LEU A C 1
ATOM 1238 O O . LEU A 1 154 ? -23.194 -49.642 -35.395 1.00 39.80 154 LEU A O 1
ATOM 1243 N N . GLU A 1 155 ? -23.207 -47.552 -36.230 1.00 41.36 155 GLU A N 1
ATOM 1244 C CA . GLU A 1 155 ? -21.913 -47.709 -36.884 1.00 43.40 155 GLU A CA 1
ATOM 1245 C C . GLU A 1 155 ? -20.822 -47.811 -35.827 1.00 42.76 155 GLU A C 1
ATOM 1246 O O . GLU A 1 155 ? -19.797 -48.453 -36.043 1.00 42.95 155 GLU A O 1
ATOM 1252 N N . GLN A 1 156 ? -21.052 -47.176 -34.681 1.00 42.41 156 GLN A N 1
ATOM 1253 C CA . GLN A 1 156 ? -20.081 -47.194 -33.594 1.00 41.97 156 GLN A CA 1
ATOM 1254 C C . GLN A 1 156 ? -20.201 -48.432 -32.703 1.00 40.87 156 GLN A C 1
ATOM 1255 O O . GLN A 1 156 ? -19.461 -48.575 -31.729 1.00 40.80 156 GLN A O 1
ATOM 1261 N N . GLY A 1 157 ? -21.132 -49.321 -33.033 1.00 38.91 157 GLY A N 1
ATOM 1262 C CA . GLY A 1 157 ? -21.292 -50.535 -32.249 1.00 37.09 157 GLY A CA 1
ATOM 1263 C C . GLY A 1 157 ? -22.560 -50.657 -31.418 1.00 35.37 157 GLY A C 1
ATOM 1264 O O . GLY A 1 157 ? -22.880 -51.749 -30.941 1.00 33.42 157 GLY A O 1
ATOM 1265 N N . PHE A 1 158 ? -23.287 -49.558 -31.234 1.00 34.91 158 PHE A N 1
ATOM 1266 C CA . PHE A 1 158 ? -24.514 -49.611 -30.442 1.00 33.32 158 PHE A CA 1
ATOM 1267 C C . PHE A 1 158 ? -25.708 -50.050 -31.278 1.00 32.28 158 PHE A C 1
ATOM 1268 O O . PHE A 1 158 ? -26.292 -49.253 -32.011 1.00 32.82 158 PHE A O 1
ATOM 1276 N N . ASP A 1 159 ? -26.068 -51.323 -31.159 1.00 30.77 159 ASP A N 1
ATOM 1277 C CA . ASP A 1 159 ? -27.194 -51.866 -31.906 1.00 30.97 159 ASP A CA 1
ATOM 1278 C C . ASP A 1 159 ? -28.466 -51.890 -31.064 1.00 31.07 159 ASP A C 1
ATOM 1279 O O . ASP A 1 159 ? -29.532 -52.259 -31.551 1.00 33.31 159 ASP A O 1
ATOM 1284 N N . VAL A 1 160 ? -28.351 -51.492 -29.800 1.00 29.70 160 VAL A N 1
ATOM 1285 C CA . VAL A 1 160 ? -29.511 -51.459 -28.907 1.00 28.40 160 VAL A CA 1
ATOM 1286 C C . VAL A 1 160 ? -29.668 -50.067 -28.304 1.00 26.90 160 VAL A C 1
ATOM 1287 O O . VAL A 1 160 ? -28.700 -49.469 -27.825 1.00 27.74 160 VAL A O 1
ATOM 1291 N N . PHE A 1 161 ? -30.896 -49.559 -28.324 1.00 26.49 161 PHE A N 1
ATOM 1292 C CA . PHE A 1 161 ? -31.199 -48.231 -27.800 1.00 26.28 161 PHE A CA 1
ATOM 1293 C C . PHE A 1 161 ? -32.403 -48.257 -26.868 1.00 25.51 161 PHE A C 1
ATOM 1294 O O . PHE A 1 161 ? -33.179 -49.209 -26.865 1.00 26.34 161 PHE A O 1
ATOM 1302 N N . ARG A 1 162 ? -32.550 -47.194 -26.087 1.00 25.95 162 ARG A N 1
ATOM 1303 C CA . ARG A 1 162 ? -33.704 -47.050 -25.215 1.00 25.82 162 ARG A CA 1
ATOM 1304 C C . ARG A 1 162 ? -34.370 -45.762 -25.681 1.00 26.03 162 ARG A C 1
ATOM 1305 O O . ARG A 1 162 ? -33.697 -44.754 -25.913 1.00 26.72 162 ARG A O 1
ATOM 1313 N N . LEU A 1 163 ? -35.684 -45.804 -25.851 1.00 25.40 163 LEU A N 1
ATOM 1314 C CA . LEU A 1 163 ? -36.420 -44.637 -26.308 1.00 25.56 163 LEU A CA 1
ATOM 1315 C C . LEU A 1 163 ? -37.242 -43.979 -25.211 1.00 26.60 163 LEU A C 1
ATOM 1316 O O . LEU A 1 163 ? -38.107 -44.614 -24.605 1.00 27.15 163 LEU A O 1
ATOM 1321 N N . TYR A 1 164 ? -36.957 -42.710 -24.950 1.00 26.57 164 TYR A N 1
ATOM 1322 C CA . TYR A 1 164 ? -37.705 -41.950 -23.962 1.00 28.36 164 TYR A CA 1
ATOM 1323 C C . TYR A 1 164 ? -38.945 -41.462 -24.692 1.00 31.29 164 TYR A C 1
ATOM 1324 O O . TYR A 1 164 ? -38.853 -40.673 -25.629 1.00 29.69 164 TYR A O 1
ATOM 1333 N N . VAL A 1 165 ? -40.105 -41.949 -24.265 1.00 32.03 165 VAL A N 1
ATOM 1334 C CA . VAL A 1 165 ? -41.368 -41.606 -24.905 1.00 35.89 165 VAL A CA 1
ATOM 1335 C C . VAL A 1 165 ? -42.327 -40.848 -23.996 1.00 39.05 165 VAL A C 1
ATOM 1336 O O . VAL A 1 165 ? -41.950 -40.387 -22.917 1.00 38.31 165 VAL A O 1
ATOM 1340 N N . GLY A 1 166 ? -43.571 -40.712 -24.454 1.00 42.03 166 GLY A N 1
ATOM 1341 C CA . GLY A 1 166 ? -44.582 -40.037 -23.661 1.00 44.46 166 GLY A CA 1
ATOM 1342 C C . GLY A 1 166 ? -45.090 -38.689 -24.137 1.00 47.10 166 GLY A C 1
ATOM 1343 O O . GLY A 1 166 ? -46.285 -38.410 -24.018 1.00 48.23 166 GLY A O 1
ATOM 1344 N N . LYS A 1 167 ? -44.200 -37.853 -24.668 1.00 47.41 167 LYS A N 1
ATOM 1345 C CA . LYS A 1 167 ? -44.577 -36.516 -25.127 1.00 48.21 167 LYS A CA 1
ATOM 1346 C C . LYS A 1 167 ? -45.481 -36.515 -26.356 1.00 48.20 167 LYS A C 1
ATOM 1347 O O . LYS A 1 167 ? -46.684 -36.271 -26.255 1.00 48.21 167 LYS A O 1
ATOM 1353 N N . ASN A 1 168 ? -44.886 -36.778 -27.515 1.00 47.17 168 ASN A N 1
ATOM 1354 C CA . ASN A 1 168 ? -45.608 -36.803 -28.784 1.00 45.99 168 ASN A CA 1
ATOM 1355 C C . ASN A 1 168 ? -45.667 -38.239 -29.292 1.00 44.62 168 ASN A C 1
ATOM 1356 O O . ASN A 1 168 ? -44.758 -38.695 -29.985 1.00 44.94 168 ASN A O 1
ATOM 1361 N N . LEU A 1 169 ? -46.737 -38.950 -28.952 1.00 43.52 169 LEU A N 1
ATOM 1362 C CA . LEU A 1 169 ? -46.882 -40.341 -29.369 1.00 42.64 169 LEU A CA 1
ATOM 1363 C C . LEU A 1 169 ? -46.855 -40.547 -30.879 1.00 42.30 169 LEU A C 1
ATOM 1364 O O . LEU A 1 169 ? -46.329 -41.551 -31.356 1.00 41.35 169 LEU A O 1
ATOM 1369 N N . ASP A 1 170 ? -47.423 -39.614 -31.638 1.00 43.20 170 ASP A N 1
ATOM 1370 C CA . ASP A 1 170 ? -47.410 -39.754 -33.091 1.00 42.87 170 ASP A CA 1
ATOM 1371 C C . ASP A 1 170 ? -45.965 -39.754 -33.572 1.00 41.79 170 ASP A C 1
ATOM 1372 O O . ASP A 1 170 ? -45.590 -40.538 -34.442 1.00 42.20 170 ASP A O 1
ATOM 1377 N N . ALA A 1 171 ? -45.159 -38.872 -32.993 1.00 41.32 171 ALA A N 1
ATOM 1378 C CA . ALA A 1 171 ? -43.749 -38.765 -33.348 1.00 41.18 171 ALA A CA 1
ATOM 1379 C C . ALA A 1 171 ? -42.985 -40.032 -32.973 1.00 41.47 171 ALA A C 1
ATOM 1380 O O . ALA A 1 171 ? -42.038 -40.420 -33.658 1.00 41.62 171 ALA A O 1
ATOM 1382 N N . ASP A 1 172 ? -43.394 -40.679 -31.885 1.00 41.60 172 ASP A N 1
ATOM 1383 C CA . ASP A 1 172 ? -42.719 -41.896 -31.449 1.00 41.46 172 ASP A CA 1
ATOM 1384 C C . ASP A 1 172 ? -42.973 -43.070 -32.388 1.00 41.30 172 ASP A C 1
ATOM 1385 O O . ASP A 1 172 ? -42.060 -43.841 -32.678 1.00 40.11 172 ASP A O 1
ATOM 1390 N N . GLU A 1 173 ? -44.206 -43.208 -32.866 1.00 42.11 173 GLU A N 1
ATOM 1391 C CA . GLU A 1 173 ? -44.528 -44.306 -33.774 1.00 44.17 173 GLU A CA 1
ATOM 1392 C C . GLU A 1 173 ? -43.816 -44.093 -35.100 1.00 45.18 173 GLU A C 1
ATOM 1393 O O . GLU A 1 173 ? -43.315 -45.039 -35.708 1.00 45.49 173 GLU A O 1
ATOM 1399 N N . GLU A 1 174 ? -43.785 -42.842 -35.547 1.00 46.58 174 GLU A N 1
ATOM 1400 C CA . GLU A 1 174 ? -43.126 -42.500 -36.801 1.00 48.17 174 GLU A CA 1
ATOM 1401 C C . GLU A 1 174 ? -41.667 -42.924 -36.705 1.00 46.98 174 GLU A C 1
ATOM 1402 O O . GLU A 1 174 ? -41.146 -43.598 -37.594 1.00 46.47 174 GLU A O 1
ATOM 1408 N N . PHE A 1 175 ? -41.019 -42.532 -35.613 1.00 46.71 175 PHE A N 1
ATOM 1409 C CA . PHE A 1 175 ? -39.623 -42.878 -35.380 1.00 45.59 175 PHE A CA 1
ATOM 1410 C C . PHE A 1 175 ? -39.457 -44.393 -35.396 1.00 45.63 175 PHE A C 1
ATOM 1411 O O . PHE A 1 175 ? -38.608 -44.930 -36.108 1.00 45.77 175 PHE A O 1
ATOM 1419 N N . LEU A 1 176 ? -40.275 -45.077 -34.602 1.00 45.80 176 LEU A N 1
ATOM 1420 C CA . LEU A 1 176 ? -40.227 -46.531 -34.519 1.00 45.43 176 LEU A CA 1
ATOM 1421 C C . LEU A 1 176 ? -40.455 -47.166 -35.882 1.00 45.84 176 LEU A C 1
ATOM 1422 O O . LEU A 1 176 ? -39.816 -48.157 -36.233 1.00 46.34 176 LEU A O 1
ATOM 1427 N N . SER A 1 177 ? -41.377 -46.592 -36.645 1.00 46.79 177 SER A N 1
ATOM 1428 C CA . SER A 1 177 ? -41.688 -47.100 -37.971 1.00 47.74 177 SER A CA 1
ATOM 1429 C C . SER A 1 177 ? -40.493 -46.900 -38.900 1.00 47.85 177 SER A C 1
ATOM 1430 O O . SER A 1 177 ? -40.106 -47.809 -39.638 1.00 48.14 177 SER A O 1
ATOM 1433 N N . ARG A 1 178 ? -39.910 -45.705 -38.850 1.00 47.80 178 ARG A N 1
ATOM 1434 C CA . ARG A 1 178 ? -38.762 -45.371 -39.686 1.00 48.13 178 ARG A CA 1
ATOM 1435 C C . ARG A 1 178 ? -37.546 -46.247 -39.389 1.00 48.74 178 ARG A C 1
ATOM 1436 O O . ARG A 1 178 ? -36.859 -46.694 -40.309 1.00 48.96 178 ARG A O 1
ATOM 1444 N N . VAL A 1 179 ? -37.278 -46.493 -38.109 1.00 48.35 179 VAL A N 1
ATOM 1445 C CA . VAL A 1 179 ? -36.135 -47.314 -37.719 1.00 48.43 179 VAL A CA 1
ATOM 1446 C C . VAL A 1 179 ? -36.324 -48.773 -38.129 1.00 48.01 179 VAL A C 1
ATOM 1447 O O . VAL A 1 179 ? -35.368 -49.455 -38.494 1.00 47.94 179 VAL A O 1
ATOM 1451 N N . LYS A 1 180 ? -37.564 -49.247 -38.070 1.00 48.86 180 LYS A N 1
ATOM 1452 C CA . LYS A 1 180 ? -37.872 -50.627 -38.425 1.00 50.18 180 LYS A CA 1
ATOM 1453 C C . LYS A 1 180 ? -37.667 -50.907 -39.910 1.00 51.41 180 LYS A C 1
ATOM 1454 O O . LYS A 1 180 ? -37.109 -51.939 -40.284 1.00 51.54 180 LYS A O 1
ATOM 1460 N N . GLU A 1 181 ? -38.119 -49.985 -40.752 1.00 52.15 181 GLU A N 1
ATOM 1461 C CA . GLU A 1 181 ? -38.003 -50.157 -42.193 1.00 53.67 181 GLU A CA 1
ATOM 1462 C C . GLU A 1 181 ? -36.609 -49.878 -42.750 1.00 53.05 181 GLU A C 1
ATOM 1463 O O . GLU A 1 181 ? -36.288 -50.305 -43.859 1.00 53.63 181 GLU A O 1
ATOM 1469 N N . GLU A 1 182 ? -35.778 -49.177 -41.985 1.00 51.96 182 GLU A N 1
ATOM 1470 C CA . GLU A 1 182 ? -34.431 -48.853 -42.443 1.00 51.35 182 GLU A CA 1
ATOM 1471 C C . GLU A 1 182 ? -33.346 -49.790 -41.924 1.00 51.26 182 GLU A C 1
ATOM 1472 O O . GLU A 1 182 ? -32.366 -50.054 -42.620 1.00 51.42 182 GLU A O 1
ATOM 1478 N N . PHE A 1 183 ? -33.509 -50.285 -40.702 1.00 50.36 183 PHE A N 1
ATOM 1479 C CA . PHE A 1 183 ? -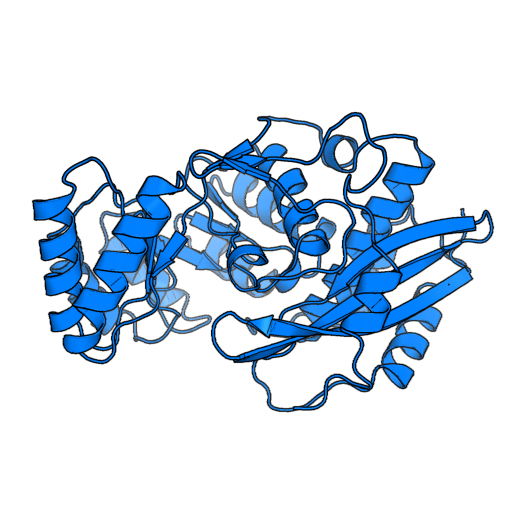32.508 -51.175 -40.129 1.00 49.05 183 PHE A CA 1
ATOM 1480 C C . PHE A 1 183 ? -33.032 -52.581 -39.886 1.00 48.99 183 PHE A C 1
ATOM 1481 O O . PHE A 1 183 ? -32.253 -53.526 -39.771 1.00 48.64 183 PHE A O 1
ATOM 1489 N N . GLY A 1 184 ? -34.350 -52.723 -39.807 1.00 49.18 184 GLY A N 1
ATOM 1490 C CA . GLY A 1 184 ? -34.921 -54.034 -39.562 1.00 49.30 184 GLY A CA 1
ATOM 1491 C C . GLY A 1 184 ? -34.433 -54.599 -38.240 1.00 49.15 184 GLY A C 1
ATOM 1492 O O . GLY A 1 184 ? -34.489 -53.923 -37.210 1.00 49.87 184 GLY A O 1
ATOM 1493 N N . SER A 1 185 ? -33.937 -55.833 -38.268 1.00 48.21 185 SER A N 1
ATOM 1494 C CA . SER A 1 185 ? -33.445 -56.492 -37.061 1.00 47.60 185 SER A CA 1
ATOM 1495 C C . SER A 1 185 ? -32.038 -56.044 -36.673 1.00 46.75 185 SER A C 1
ATOM 1496 O O . SER A 1 185 ? -31.489 -56.503 -35.673 1.00 46.72 185 SER A O 1
ATOM 1499 N N . ARG A 1 186 ? -31.457 -55.149 -37.465 1.00 44.96 186 ARG A N 1
ATOM 1500 C CA . ARG A 1 186 ? -30.114 -54.652 -37.187 1.00 43.44 186 ARG A CA 1
ATOM 1501 C C . ARG A 1 186 ? -30.083 -53.824 -35.902 1.00 41.65 186 ARG A C 1
ATOM 1502 O O . ARG A 1 186 ? -29.081 -53.810 -35.188 1.00 40.98 186 ARG A O 1
ATOM 1510 N N . VAL A 1 187 ? -31.180 -53.133 -35.613 1.00 39.53 187 VAL A N 1
ATOM 1511 C CA . VAL A 1 187 ? -31.255 -52.317 -34.408 1.00 36.96 187 VAL A CA 1
ATOM 1512 C C . VAL A 1 187 ? -32.391 -52.776 -33.507 1.00 35.54 187 VAL A C 1
ATOM 1513 O O . VAL A 1 187 ? -33.411 -53.284 -33.977 1.00 34.46 187 VAL A O 1
ATOM 1517 N N . ARG A 1 188 ? -32.199 -52.598 -32.206 1.00 32.79 188 ARG A N 1
ATOM 1518 C CA . ARG A 1 188 ? -33.204 -52.979 -31.230 1.00 32.19 188 ARG A CA 1
ATOM 1519 C C . ARG A 1 188 ? -33.449 -51.824 -30.273 1.00 30.01 188 ARG A C 1
ATOM 1520 O O . ARG A 1 188 ? -32.513 -51.128 -29.878 1.00 30.46 188 ARG A O 1
ATOM 1528 N N . ILE A 1 189 ? -34.713 -51.615 -29.920 1.00 29.66 189 ILE A N 1
ATOM 1529 C CA . ILE A 1 189 ? -35.087 -50.585 -28.959 1.00 28.28 189 ILE A CA 1
ATOM 1530 C C . ILE A 1 189 ? -35.620 -51.425 -27.798 1.00 26.90 189 ILE A C 1
ATOM 1531 O O . ILE A 1 189 ? -36.793 -51.790 -27.761 1.00 28.01 189 ILE A O 1
ATOM 1536 N N . LYS A 1 190 ? -34.724 -51.747 -26.872 1.00 26.65 190 LYS A N 1
ATOM 1537 C CA . LYS A 1 190 ? -35.044 -52.603 -25.737 1.00 26.01 190 LYS A CA 1
ATOM 1538 C C . LYS A 1 190 ? -36.046 -52.047 -24.737 1.00 24.94 190 LYS A C 1
ATOM 1539 O O . LYS A 1 190 ? -36.629 -52.803 -23.965 1.00 25.35 190 LYS A O 1
ATOM 1545 N N . SER A 1 191 ? -36.263 -50.739 -24.741 1.00 24.76 191 SER A N 1
ATOM 1546 C CA . SER A 1 191 ? -37.216 -50.187 -23.792 1.00 25.11 191 SER A CA 1
ATOM 1547 C C . SER A 1 191 ? -37.886 -48.891 -24.202 1.00 25.03 191 SER A C 1
ATOM 1548 O O . SER A 1 191 ? -37.327 -48.088 -24.953 1.00 25.23 191 SER A O 1
ATOM 1551 N N . TYR A 1 192 ? -39.107 -48.713 -23.712 1.00 22.71 192 TYR A N 1
ATOM 1552 C CA . TYR A 1 192 ? -39.862 -47.487 -23.920 1.00 23.26 192 TYR A CA 1
ATOM 1553 C C . TYR A 1 192 ? -39.878 -46.921 -22.504 1.00 23.51 192 TYR A C 1
ATOM 1554 O O . TYR A 1 192 ? -40.488 -47.496 -21.601 1.00 22.99 192 TYR A O 1
ATOM 1563 N N . ASP A 1 193 ? -39.164 -45.817 -22.320 1.00 22.88 193 ASP A N 1
ATOM 1564 C CA . ASP A 1 193 ? -39.011 -45.169 -21.022 1.00 22.96 193 ASP A CA 1
ATOM 1565 C C . ASP A 1 193 ? -39.940 -43.967 -20.873 1.00 23.17 193 ASP A C 1
ATOM 1566 O O . ASP A 1 193 ? -39.798 -42.963 -21.586 1.00 22.56 193 ASP A O 1
ATOM 1571 N N . PHE A 1 194 ? -40.883 -44.062 -19.935 1.00 21.68 194 PHE A N 1
ATOM 1572 C CA . PHE A 1 194 ? -41.846 -42.987 -19.699 1.00 21.61 194 PHE A CA 1
ATOM 1573 C C . PHE A 1 194 ? -41.411 -41.937 -18.686 1.00 21.52 194 PHE A C 1
ATOM 1574 O O . PHE A 1 194 ? -42.063 -40.904 -18.541 1.00 21.88 194 PHE A O 1
ATOM 1582 N N . SER A 1 195 ? -40.324 -42.214 -17.973 1.00 21.13 195 SER A N 1
ATOM 1583 C CA . SER A 1 195 ? -39.781 -41.278 -16.996 1.00 22.11 195 SER A CA 1
ATOM 1584 C C . SER A 1 195 ? -40.769 -40.769 -15.942 1.00 21.29 195 SER A C 1
ATOM 1585 O O . SER A 1 195 ? -40.644 -39.639 -15.475 1.00 21.70 195 SER A O 1
ATOM 1588 N N . HIS A 1 196 ? -41.748 -41.595 -15.577 1.00 21.19 196 HIS A N 1
ATOM 1589 C CA . HIS A 1 196 ? -42.741 -41.233 -14.558 1.00 20.88 196 HIS A CA 1
ATOM 1590 C C . HIS A 1 196 ? -43.615 -40.056 -14.974 1.00 21.60 196 HIS A C 1
ATOM 1591 O O . HIS A 1 196 ? -44.255 -39.438 -14.130 1.00 21.94 196 HIS A O 1
ATOM 1598 N N . LEU A 1 197 ? -43.657 -39.750 -16.267 1.00 22.26 197 LEU A N 1
ATOM 1599 C CA . LEU A 1 197 ? -44.430 -38.606 -16.743 1.00 23.40 197 LEU A CA 1
ATOM 1600 C C . LEU A 1 197 ? -45.933 -38.810 -16.894 1.00 22.18 197 LEU A C 1
ATOM 1601 O O . LEU A 1 197 ? -46.690 -37.840 -16.918 1.00 24.38 197 LEU A O 1
ATOM 1606 N N . LEU A 1 198 ? -46.372 -40.057 -16.976 1.00 22.42 198 LEU A N 1
ATOM 1607 C CA . LEU A 1 198 ? -47.789 -40.339 -17.153 1.00 22.72 198 LEU A CA 1
ATOM 1608 C C . LEU A 1 198 ? -48.378 -41.172 -16.027 1.00 23.25 198 LEU A C 1
ATOM 1609 O O . LEU A 1 198 ? -47.671 -41.968 -15.409 1.00 21.39 198 LEU A O 1
ATOM 1614 N N . ASN A 1 199 ? -49.669 -40.987 -15.756 1.00 22.66 199 ASN A N 1
ATOM 1615 C CA . ASN A 1 199 ? -50.322 -41.811 -14.745 1.00 23.61 199 ASN A CA 1
ATOM 1616 C C . ASN A 1 199 ? -50.377 -43.178 -15.424 1.00 23.28 199 ASN A C 1
ATOM 1617 O O . ASN A 1 199 ? -50.246 -43.261 -16.652 1.00 22.37 199 ASN A O 1
ATOM 1622 N N . TRP A 1 200 ? -50.562 -44.248 -14.660 1.00 22.32 200 TRP A N 1
ATOM 1623 C CA . TRP A 1 200 ? -50.533 -45.572 -15.271 1.00 21.62 200 TRP A CA 1
ATOM 1624 C C . TRP A 1 200 ? -51.533 -45.848 -16.396 1.00 22.56 200 TRP A C 1
ATOM 1625 O O . TRP A 1 200 ? -51.197 -46.543 -17.360 1.00 22.91 200 TRP A O 1
ATOM 1636 N N . LYS A 1 201 ? -52.744 -45.311 -16.305 1.00 21.83 201 LYS A N 1
ATOM 1637 C CA . LYS A 1 201 ? -53.714 -45.561 -17.367 1.00 22.86 201 LYS A CA 1
ATOM 1638 C C . LYS A 1 201 ? -53.284 -44.907 -18.673 1.00 23.14 201 LYS A C 1
ATOM 1639 O O . LYS A 1 201 ? -53.442 -45.495 -19.746 1.00 24.37 201 LYS A O 1
ATOM 1645 N N . ASP A 1 202 ? -52.735 -43.697 -18.589 1.00 24.03 202 ASP A N 1
ATOM 1646 C CA . ASP A 1 202 ? -52.273 -43.009 -19.791 1.00 24.60 202 ASP A CA 1
ATOM 1647 C C . ASP A 1 202 ? -51.073 -43.757 -20.371 1.00 25.06 202 ASP A C 1
ATOM 1648 O O . ASP A 1 202 ? -50.920 -43.859 -21.590 1.00 23.66 202 ASP A O 1
ATOM 1653 N N . ALA A 1 203 ? -50.223 -44.291 -19.499 1.00 22.65 203 ALA A N 1
ATOM 1654 C CA . ALA A 1 203 ? -49.070 -45.044 -19.963 1.00 22.75 203 ALA A CA 1
ATOM 1655 C C . ALA A 1 203 ? -49.559 -46.309 -20.663 1.00 23.31 203 ALA A C 1
ATOM 1656 O O . ALA A 1 203 ? -49.009 -46.711 -21.687 1.00 23.18 203 ALA A O 1
ATOM 1658 N N . HIS A 1 204 ? -50.598 -46.932 -20.109 1.00 23.17 204 HIS A N 1
ATOM 1659 C CA . HIS A 1 204 ? -51.156 -48.151 -20.688 1.00 24.45 204 HIS A CA 1
ATOM 1660 C C . HIS A 1 204 ? -51.600 -47.906 -22.128 1.00 24.84 204 HIS A C 1
ATOM 1661 O O . HIS A 1 204 ? -51.353 -48.732 -23.008 1.00 23.96 204 HIS A O 1
ATOM 1668 N N . ARG A 1 205 ? -52.251 -46.769 -22.363 1.00 25.39 205 ARG A N 1
ATOM 1669 C CA . ARG A 1 205 ? -52.717 -46.425 -23.705 1.00 27.53 205 ARG A CA 1
ATOM 1670 C C . ARG A 1 205 ? -51.535 -46.278 -24.655 1.00 27.90 205 ARG A 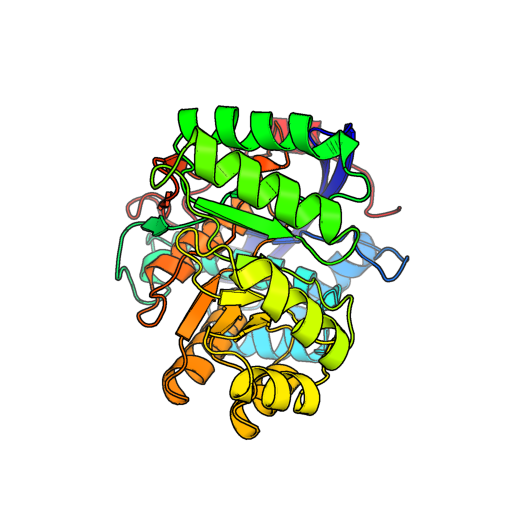C 1
ATOM 1671 O O . ARG A 1 205 ? -51.553 -46.795 -25.777 1.00 29.05 205 ARG A O 1
ATOM 1679 N N . ALA A 1 206 ? -50.508 -45.570 -24.198 1.00 27.53 206 ALA A N 1
ATOM 1680 C CA . ALA A 1 206 ? -49.312 -45.347 -24.999 1.00 27.31 206 ALA A CA 1
ATOM 1681 C C . ALA A 1 206 ? -48.610 -46.669 -25.264 1.00 27.65 206 ALA A C 1
ATOM 1682 O O . ALA A 1 206 ? -48.178 -46.939 -26.386 1.00 27.31 206 ALA A O 1
ATOM 1684 N N . ILE A 1 207 ? -48.494 -47.488 -24.224 1.00 27.62 207 ILE A N 1
ATOM 1685 C CA . ILE A 1 207 ? -47.851 -48.789 -24.343 1.00 27.95 207 ILE A CA 1
ATOM 1686 C C . ILE A 1 207 ? -48.534 -49.651 -25.403 1.00 30.05 207 ILE A C 1
ATOM 1687 O O . ILE A 1 207 ? -47.863 -50.299 -26.206 1.00 30.46 207 ILE A O 1
ATOM 1692 N N . LYS A 1 208 ? -49.864 -49.656 -25.421 1.00 31.37 208 LYS A N 1
ATOM 1693 C CA . LYS A 1 208 ? -50.579 -50.460 -26.406 1.00 33.53 208 LYS A CA 1
ATOM 1694 C C . LYS A 1 208 ? -50.277 -50.045 -27.844 1.00 34.55 208 LYS A C 1
ATOM 1695 O O . LYS A 1 208 ? -50.170 -50.896 -28.724 1.00 35.25 208 LYS A O 1
ATOM 1701 N N . ARG A 1 209 ? -50.133 -48.749 -28.090 1.00 35.83 209 ARG A N 1
ATOM 1702 C CA . ARG A 1 209 ? -49.851 -48.292 -29.446 1.00 38.89 209 ARG A CA 1
ATOM 1703 C C . ARG A 1 209 ? -48.384 -48.426 -29.839 1.00 38.70 209 ARG A C 1
ATOM 1704 O O . ARG A 1 209 ? -48.075 -48.747 -30.985 1.00 40.00 209 ARG A O 1
ATOM 1712 N N . LEU A 1 210 ? -47.478 -48.194 -28.894 1.00 38.51 210 LEU A N 1
ATOM 1713 C CA . LEU A 1 210 ? -46.055 -48.294 -29.195 1.00 37.79 210 LEU A CA 1
ATOM 1714 C C . LEU A 1 210 ? -45.574 -49.737 -29.306 1.00 38.19 210 LEU A C 1
ATOM 1715 O O . LEU A 1 210 ? -44.666 -50.031 -30.085 1.00 38.18 210 LEU A O 1
ATOM 1720 N N . THR A 1 211 ? -46.178 -50.640 -28.538 1.00 38.32 211 THR A N 1
ATOM 1721 C CA . THR A 1 211 ? -45.765 -52.035 -28.591 1.00 38.74 211 THR A CA 1
ATOM 1722 C C . THR A 1 211 ? -46.182 -52.712 -29.891 1.00 40.05 211 THR A C 1
ATOM 1723 O O . THR A 1 211 ? -45.967 -53.910 -30.071 1.00 40.79 211 THR A O 1
ATOM 1727 N N . LYS A 1 212 ? -46.785 -51.943 -30.795 1.00 41.28 212 LYS A N 1
ATOM 1728 C CA . LYS A 1 212 ? -47.171 -52.475 -32.098 1.00 42.05 212 LYS A CA 1
ATOM 1729 C C . LYS A 1 212 ? -45.839 -52.680 -32.802 1.00 41.62 212 LYS A C 1
ATOM 1730 O O . LYS A 1 212 ? -45.736 -53.400 -33.794 1.00 41.00 212 LYS A O 1
ATOM 1736 N N . TYR A 1 213 ? -44.821 -52.022 -32.254 1.00 40.82 213 TYR A N 1
ATOM 1737 C CA . TYR A 1 213 ? -43.458 -52.095 -32.752 1.00 40.84 213 TYR A CA 1
ATOM 1738 C C . TYR A 1 213 ? -42.620 -52.837 -31.719 1.00 40.03 213 TYR A C 1
ATOM 1739 O O . TYR A 1 213 ? -42.305 -52.298 -30.656 1.00 40.02 213 TYR A O 1
ATOM 1748 N N . ASP A 1 214 ? -42.276 -54.080 -32.032 1.00 38.70 214 ASP A N 1
ATOM 1749 C CA . ASP A 1 214 ? -41.475 -54.900 -31.136 1.00 37.93 214 ASP A CA 1
ATOM 1750 C C . ASP A 1 214 ? -40.101 -55.125 -31.752 1.00 36.87 214 ASP A C 1
ATOM 1751 O O . ASP A 1 214 ? -39.821 -56.187 -32.308 1.00 37.85 214 ASP A O 1
ATOM 1756 N N . LEU A 1 215 ? -39.249 -54.113 -31.653 1.00 34.68 215 LEU A N 1
ATOM 1757 C CA . LEU A 1 215 ? -37.903 -54.192 -32.193 1.00 32.81 215 LEU A CA 1
ATOM 1758 C C . LEU A 1 215 ? -36.978 -54.706 -31.100 1.00 31.46 215 LEU A C 1
ATOM 1759 O O . LEU A 1 215 ? -36.087 -53.997 -30.637 1.00 29.75 215 LEU A O 1
ATOM 1764 N N . GLY A 1 216 ? -37.196 -55.952 -30.690 1.00 30.03 216 GLY A N 1
ATOM 1765 C CA . GLY A 1 216 ? -36.380 -56.519 -29.636 1.00 29.84 216 GLY A CA 1
ATOM 1766 C C . GLY A 1 216 ? -36.694 -55.826 -28.321 1.00 28.22 216 GLY A C 1
ATOM 1767 O O . GLY A 1 216 ? -35.801 -55.587 -27.507 1.00 28.30 216 GLY A O 1
ATOM 1768 N N . LEU A 1 217 ? -37.966 -55.489 -28.123 1.00 26.71 217 LEU A N 1
ATOM 1769 C CA . LEU A 1 217 ? -38.402 -54.822 -26.896 1.00 25.61 217 LEU A CA 1
ATOM 1770 C C . LEU A 1 217 ? -38.208 -55.760 -25.708 1.00 24.24 217 LEU A C 1
ATOM 1771 O O . LEU A 1 217 ? -38.619 -56.920 -25.749 1.00 24.96 217 LEU A O 1
ATOM 1776 N N . GLU A 1 218 ? -37.584 -55.248 -24.653 1.00 23.87 218 GLU A N 1
ATOM 1777 C CA . GLU A 1 218 ? -37.318 -56.040 -23.452 1.00 23.26 218 GLU A CA 1
ATOM 1778 C C . GLU A 1 218 ? -38.158 -55.628 -22.255 1.00 23.20 218 GLU A C 1
ATOM 1779 O O . GLU A 1 218 ? -38.562 -56.473 -21.451 1.00 22.59 218 GLU A O 1
ATOM 1785 N N . MET A 1 219 ? -38.419 -54.333 -22.132 1.00 21.90 219 MET A N 1
ATOM 1786 C CA . MET A 1 219 ? -39.162 -53.845 -20.980 1.00 20.69 219 MET A CA 1
ATOM 1787 C C . MET A 1 219 ? -39.769 -52.469 -21.199 1.00 22.36 219 MET A C 1
ATOM 1788 O O . MET A 1 219 ? -39.426 -51.765 -22.157 1.00 21.63 219 MET A O 1
ATOM 1793 N N . ILE A 1 220 ? -40.686 -52.107 -20.302 1.00 20.41 220 ILE A N 1
ATOM 1794 C CA . ILE A 1 220 ? -41.326 -50.796 -20.300 1.00 20.70 220 ILE A CA 1
ATOM 1795 C C . ILE A 1 220 ? -40.800 -50.174 -19.010 1.00 21.55 220 ILE A C 1
ATOM 1796 O O . ILE A 1 220 ? -41.042 -50.701 -17.919 1.00 20.38 220 ILE A O 1
ATOM 1801 N N . GLU A 1 221 ? -40.090 -49.060 -19.138 1.00 19.11 221 GLU A N 1
ATOM 1802 C CA . GLU A 1 221 ? -39.472 -48.396 -17.995 1.00 19.83 221 GLU A CA 1
ATOM 1803 C C . GLU A 1 221 ? -40.230 -47.209 -17.404 1.00 20.23 221 GLU A C 1
ATOM 1804 O O . GLU A 1 221 ? -40.740 -46.357 -18.131 1.00 19.51 221 GLU A O 1
ATOM 1810 N N . SER A 1 222 ? -40.295 -47.170 -16.071 1.00 20.02 222 SER A N 1
ATOM 1811 C CA . SER A 1 222 ? -40.951 -46.087 -15.331 1.00 20.30 222 SER A CA 1
ATOM 1812 C C . SER A 1 222 ? -42.321 -45.641 -15.875 1.00 19.74 222 SER A C 1
ATOM 1813 O O . SER A 1 222 ? -42.565 -44.443 -16.027 1.00 19.47 222 SER A O 1
ATOM 1816 N N . PRO A 1 223 ? -43.243 -46.588 -16.133 1.00 19.17 223 PRO A N 1
ATOM 1817 C CA . PRO A 1 223 ? -44.571 -46.259 -16.663 1.00 18.97 223 PRO A CA 1
ATOM 1818 C C . PRO A 1 223 ? -45.629 -45.726 -15.688 1.00 19.34 223 PRO A C 1
ATOM 1819 O O . PRO A 1 223 ? -46.816 -45.727 -16.002 1.00 21.70 223 PRO A O 1
ATOM 1823 N N . ALA A 1 224 ? -45.207 -45.280 -14.513 1.00 19.10 224 ALA A N 1
ATOM 1824 C CA . ALA A 1 224 ? -46.142 -44.736 -13.536 1.00 19.72 224 ALA A CA 1
ATOM 1825 C C . ALA A 1 224 ? -45.456 -43.633 -12.746 1.00 18.74 224 ALA A C 1
ATOM 1826 O O . ALA A 1 224 ? -44.230 -43.551 -12.721 1.00 19.90 224 ALA A O 1
ATOM 1828 N N . PRO A 1 225 ? -46.242 -42.759 -12.102 1.00 18.93 225 PRO A N 1
ATOM 1829 C CA . PRO A 1 225 ? -45.663 -41.667 -11.312 1.00 20.39 225 PRO A CA 1
ATOM 1830 C C . PRO A 1 225 ? -44.756 -42.242 -10.231 1.00 20.46 225 PRO A C 1
ATOM 1831 O O . PRO A 1 225 ? -44.883 -43.417 -9.861 1.00 19.32 225 PRO A O 1
ATOM 1835 N N . ARG A 1 226 ? -43.845 -41.423 -9.720 1.00 21.50 226 ARG A N 1
ATOM 1836 C CA . ARG A 1 226 ? -42.930 -41.895 -8.692 1.00 22.07 226 ARG A CA 1
ATOM 1837 C C . ARG A 1 226 ? -43.675 -42.376 -7.452 1.00 19.99 226 ARG A C 1
ATOM 1838 O O . ARG A 1 226 ? -44.580 -41.704 -6.948 1.00 19.07 226 ARG A O 1
ATOM 1846 N N . ASN A 1 227 ? -43.295 -43.565 -6.992 1.00 18.21 227 ASN A N 1
ATOM 1847 C CA . ASN A 1 227 ? -43.870 -44.200 -5.813 1.00 18.84 227 ASN A CA 1
ATOM 1848 C C . ASN A 1 227 ? -45.328 -44.633 -5.959 1.00 18.58 227 ASN A C 1
ATOM 1849 O O . ASN A 1 227 ? -46.002 -44.906 -4.964 1.00 19.05 227 ASN A O 1
ATOM 1854 N N . ASP A 1 228 ? -45.825 -44.693 -7.193 1.00 16.90 228 ASP A N 1
ATOM 1855 C CA . ASP A 1 228 ? -47.194 -45.153 -7.416 1.00 18.31 228 ASP A CA 1
ATOM 1856 C C . ASP A 1 228 ? -47.137 -46.679 -7.555 1.00 17.85 228 ASP A C 1
ATOM 1857 O O . ASP A 1 228 ? -47.231 -47.237 -8.655 1.00 17.91 228 ASP A O 1
ATOM 1862 N N . PHE A 1 229 ? -46.967 -47.354 -6.425 1.00 16.91 229 PHE A N 1
ATOM 1863 C CA . PHE A 1 229 ? -46.850 -48.807 -6.409 1.00 16.99 229 PHE A CA 1
ATOM 1864 C C . PHE A 1 229 ? -48.083 -49.561 -6.898 1.00 17.52 229 PHE A C 1
ATOM 1865 O O . PHE A 1 229 ? -47.957 -50.551 -7.619 1.00 17.55 229 PHE A O 1
ATOM 1873 N N . ASP A 1 230 ? -49.272 -49.109 -6.513 1.00 18.31 230 ASP A N 1
ATOM 1874 C CA . ASP A 1 230 ? -50.484 -49.791 -6.957 1.00 19.23 230 ASP A CA 1
ATOM 1875 C C . ASP A 1 230 ? -50.654 -49.629 -8.459 1.00 19.20 230 ASP A C 1
ATOM 1876 O O . ASP A 1 230 ? -51.159 -50.531 -9.128 1.00 19.26 230 ASP A O 1
ATOM 1881 N N . GLY A 1 231 ? -50.232 -48.477 -8.972 1.00 17.91 231 GLY A N 1
ATOM 1882 C CA . GLY A 1 231 ? -50.328 -48.209 -10.399 1.00 19.74 231 GLY A CA 1
ATOM 1883 C C . GLY A 1 231 ? -49.392 -49.112 -11.181 1.00 18.72 231 GLY A C 1
ATOM 1884 O O . GLY A 1 231 ? -49.755 -49.657 -12.228 1.00 18.40 231 GLY A O 1
ATOM 1885 N N . LEU A 1 232 ? -48.171 -49.261 -10.685 1.00 17.72 232 LEU A N 1
ATOM 1886 C CA . LEU A 1 232 ? -47.196 -50.130 -11.335 1.00 17.33 232 LEU A CA 1
ATOM 1887 C C . LEU A 1 232 ? -47.749 -51.552 -11.366 1.00 17.78 232 LEU A C 1
ATOM 1888 O O . LEU A 1 232 ? -47.666 -52.247 -12.383 1.00 17.14 232 LEU A O 1
ATOM 1893 N N . TYR A 1 233 ? -48.333 -51.983 -10.250 1.00 17.25 233 TYR A N 1
ATOM 1894 C CA . TYR A 1 233 ? -48.900 -53.326 -10.161 1.00 18.24 233 TYR A CA 1
ATOM 1895 C C . TYR A 1 233 ? -50.000 -53.547 -11.196 1.00 17.81 233 TYR A C 1
ATOM 1896 O O . TYR A 1 233 ? -50.024 -54.575 -11.877 1.00 17.63 233 TYR A O 1
ATOM 1905 N N . GLN A 1 234 ? -50.918 -52.592 -11.312 1.00 19.78 234 GLN A N 1
ATOM 1906 C CA . GLN A 1 234 ? -52.001 -52.733 -12.281 1.00 21.87 234 GLN A CA 1
ATOM 1907 C C . GLN A 1 234 ? -51.420 -52.834 -13.684 1.00 23.03 234 GLN A C 1
ATOM 1908 O O . GLN A 1 234 ? -51.822 -53.685 -14.474 1.00 24.46 234 GLN A O 1
ATOM 1914 N N . LEU A 1 235 ? -50.468 -51.960 -13.985 1.00 22.32 235 LEU A N 1
ATOM 1915 C CA . LEU A 1 235 ? -49.833 -51.954 -15.295 1.00 23.17 235 LEU A CA 1
ATOM 1916 C C . LEU A 1 235 ? -49.062 -53.260 -15.516 1.00 23.86 235 LEU A C 1
ATOM 1917 O O . LEU A 1 235 ? -49.026 -53.787 -16.628 1.00 25.63 235 LEU A O 1
ATOM 1922 N N . ARG A 1 236 ? -48.457 -53.795 -14.459 1.00 21.18 236 ARG A N 1
ATOM 1923 C CA . ARG A 1 236 ? -47.713 -55.044 -14.580 1.00 20.66 236 ARG A CA 1
ATOM 1924 C C . ARG A 1 236 ? -48.629 -56.187 -15.045 1.00 21.51 236 ARG A C 1
ATOM 1925 O O . ARG A 1 236 ? -48.227 -57.041 -15.840 1.00 20.96 236 ARG A O 1
ATOM 1933 N N . LEU A 1 237 ? -49.864 -56.197 -14.550 1.00 21.25 237 LEU A N 1
ATOM 1934 C CA . LEU A 1 237 ? -50.824 -57.235 -14.918 1.00 22.86 237 LEU A CA 1
ATOM 1935 C C . LEU A 1 237 ? -51.424 -57.046 -16.318 1.00 24.40 237 LEU A C 1
ATOM 1936 O O . LEU A 1 237 ? -51.837 -58.017 -16.961 1.00 26.65 237 LEU A O 1
ATOM 1941 N N . LYS A 1 238 ? -51.476 -55.803 -16.781 1.00 23.25 238 LYS A N 1
ATOM 1942 C CA . LYS A 1 238 ? -52.050 -55.485 -18.086 1.00 24.46 238 LYS A CA 1
ATOM 1943 C C . LYS A 1 238 ? -51.014 -55.381 -19.204 1.00 24.28 238 LYS A C 1
ATOM 1944 O O . LYS A 1 238 ? -51.372 -55.207 -20.369 1.00 26.58 238 LYS A O 1
ATOM 1950 N N . THR A 1 239 ? -49.740 -55.490 -18.854 1.00 21.68 239 THR A N 1
ATOM 1951 C CA . THR A 1 239 ? -48.676 -55.380 -19.846 1.00 23.25 239 THR A CA 1
ATOM 1952 C C . THR A 1 239 ? -47.967 -56.720 -20.040 1.00 22.81 239 THR A C 1
ATOM 1953 O O . THR A 1 239 ? -47.461 -57.301 -19.085 1.00 21.20 239 THR A O 1
ATOM 1957 N N . ASP A 1 240 ? -47.932 -57.218 -21.275 1.00 22.30 240 ASP A N 1
ATOM 1958 C CA . ASP A 1 240 ? -47.274 -58.494 -21.543 1.00 23.36 240 ASP A CA 1
ATOM 1959 C C . ASP A 1 240 ? -45.780 -58.432 -21.236 1.00 21.74 240 ASP A C 1
ATOM 1960 O O . ASP A 1 240 ? -45.202 -59.384 -20.722 1.00 23.27 240 ASP A O 1
ATOM 1965 N N . TYR A 1 241 ? -45.164 -57.300 -21.558 1.00 21.32 241 TYR A N 1
ATOM 1966 C CA . TYR A 1 241 ? -43.736 -57.103 -21.345 1.00 21.83 241 TYR A CA 1
ATOM 1967 C C . TYR A 1 241 ? -43.380 -56.788 -19.898 1.00 21.42 241 TYR A C 1
ATOM 1968 O O . TYR A 1 241 ? -44.216 -56.303 -19.134 1.00 19.89 241 TYR A O 1
ATOM 1977 N N . PRO A 1 242 ? -42.128 -57.072 -19.509 1.00 21.29 242 PRO A N 1
ATOM 1978 C CA . PRO A 1 242 ? -41.659 -56.804 -18.149 1.00 20.70 242 PRO A CA 1
ATOM 1979 C C . PRO A 1 242 ? -41.746 -55.310 -17.852 1.00 19.86 242 PRO A C 1
ATOM 1980 O O . PRO A 1 242 ? -41.488 -54.476 -18.724 1.00 19.73 242 PRO A O 1
ATOM 1984 N N . ILE A 1 243 ? -42.123 -54.974 -16.624 1.00 17.88 243 ILE A N 1
ATOM 1985 C CA . ILE A 1 243 ? -42.192 -53.581 -16.199 1.00 17.28 243 ILE A CA 1
ATOM 1986 C C . ILE A 1 243 ? -40.937 -53.347 -15.372 1.00 17.74 243 ILE A C 1
ATOM 1987 O O . ILE A 1 243 ? -40.613 -54.163 -14.497 1.00 17.97 243 ILE A O 1
ATOM 1992 N N . SER A 1 244 ? -40.226 -52.255 -15.645 1.00 17.53 244 SER A N 1
ATOM 1993 C CA . SER A 1 244 ? -39.014 -51.935 -14.891 1.00 18.31 244 SER A CA 1
ATOM 1994 C C . SER A 1 244 ? -39.147 -50.579 -14.204 1.00 18.67 244 SER A C 1
ATOM 1995 O O . SER A 1 244 ? -39.829 -49.681 -14.707 1.00 19.44 244 SER A O 1
ATOM 1998 N N . GLU A 1 245 ? -38.512 -50.443 -13.043 1.00 16.27 245 GLU A N 1
ATOM 1999 C CA . GLU A 1 245 ? -38.550 -49.194 -12.287 1.00 17.23 245 GLU A CA 1
ATOM 2000 C C . GLU A 1 245 ? -37.244 -49.030 -11.527 1.00 15.72 245 GLU A C 1
ATOM 2001 O O . GLU A 1 245 ? -36.618 -50.014 -11.120 1.00 17.31 245 GLU A O 1
ATOM 2007 N N . HIS A 1 246 ? -36.835 -47.778 -11.345 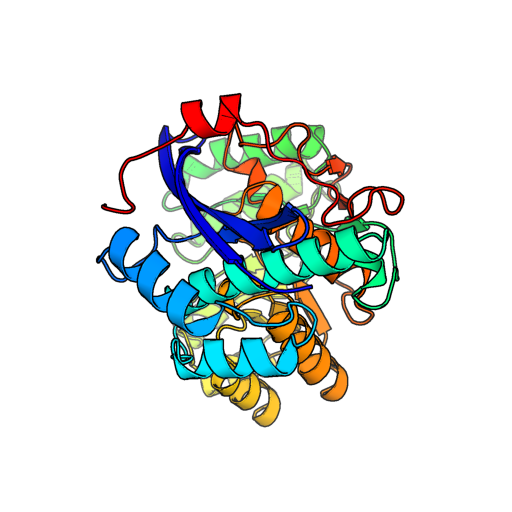1.00 15.72 246 HIS A N 1
ATOM 2008 C CA . HIS A 1 246 ? -35.605 -47.455 -10.647 1.00 15.99 246 HIS A CA 1
ATOM 2009 C C . HIS A 1 246 ? -35.788 -47.660 -9.155 1.00 17.58 246 HIS A C 1
ATOM 2010 O O . HIS A 1 246 ? -36.897 -47.554 -8.642 1.00 17.79 246 HIS A O 1
ATOM 2017 N N . VAL A 1 247 ? -34.691 -47.963 -8.478 1.00 17.91 247 VAL A N 1
ATOM 2018 C CA . VAL A 1 247 ? -34.693 -48.139 -7.037 1.00 17.40 247 VAL A CA 1
ATOM 2019 C C . VAL A 1 247 ? -33.983 -46.920 -6.455 1.00 18.72 247 VAL A C 1
ATOM 2020 O O . VAL A 1 247 ? -32.808 -46.684 -6.753 1.00 18.79 247 VAL A O 1
ATOM 2024 N N . TRP A 1 248 ? -34.688 -46.136 -5.637 1.00 17.53 248 TRP A N 1
ATOM 2025 C CA . TRP A 1 248 ? -34.078 -44.953 -5.036 1.00 16.77 248 TRP A CA 1
ATOM 2026 C C . TRP A 1 248 ? -34.061 -44.979 -3.508 1.00 17.34 248 TRP A C 1
ATOM 2027 O O . TRP A 1 248 ? -33.512 -44.083 -2.862 1.00 19.28 248 TRP A O 1
ATOM 2038 N N . SER A 1 249 ? -34.669 -46.001 -2.925 1.00 17.66 249 SER A N 1
ATOM 2039 C CA . SER A 1 249 ? -34.633 -46.146 -1.472 1.00 17.72 249 SER A CA 1
ATOM 2040 C C . SER A 1 249 ? -35.070 -47.551 -1.110 1.00 16.99 249 SER A C 1
ATOM 2041 O O . SER A 1 249 ? -35.810 -48.189 -1.851 1.00 16.41 249 SER A O 1
ATOM 2044 N N . PHE A 1 250 ? -34.585 -48.052 0.021 1.00 17.62 250 PHE A N 1
ATOM 2045 C CA . PHE A 1 250 ? -34.969 -49.385 0.453 1.00 17.47 250 PHE A CA 1
ATOM 2046 C C . PHE A 1 250 ? -36.467 -49.445 0.763 1.00 15.97 250 PHE A C 1
ATOM 2047 O O . PHE A 1 250 ? -37.110 -50.444 0.481 1.00 16.77 250 PHE A O 1
ATOM 2055 N N . LYS A 1 251 ? -37.022 -48.378 1.335 1.00 17.78 251 LYS A N 1
ATOM 2056 C CA . LYS A 1 251 ? -38.451 -48.373 1.647 1.00 17.44 251 LYS A CA 1
ATOM 2057 C C . LYS A 1 251 ? -39.246 -48.504 0.349 1.00 15.51 251 LYS A C 1
ATOM 2058 O O . LYS A 1 251 ? -40.207 -49.264 0.273 1.00 17.11 251 LYS A O 1
ATOM 2064 N N . GLN A 1 252 ? -38.827 -47.770 -0.675 1.00 15.66 252 GLN A N 1
ATOM 2065 C CA . GLN A 1 252 ? -39.505 -47.837 -1.965 1.00 15.69 252 GLN A CA 1
ATOM 2066 C C . GLN A 1 252 ? -39.361 -49.238 -2.563 1.00 15.41 252 GLN A C 1
ATOM 2067 O O . GLN A 1 252 ? -40.338 -49.824 -3.047 1.00 15.33 252 GLN A O 1
ATOM 2073 N N . GLN A 1 253 ? -38.147 -49.777 -2.531 1.00 14.53 253 GLN A N 1
ATOM 2074 C CA . GLN A 1 253 ? -37.920 -51.116 -3.077 1.00 13.79 253 GLN A CA 1
ATOM 2075 C C . GLN A 1 253 ? -38.745 -52.154 -2.316 1.00 15.41 253 GLN A C 1
ATOM 2076 O O . GLN A 1 253 ? -39.353 -53.041 -2.914 1.00 15.92 253 GLN A O 1
ATOM 2082 N N . GLN A 1 254 ? -38.783 -52.021 -0.995 1.00 16.32 254 GLN A N 1
ATOM 2083 C CA . GLN A 1 254 ? -39.540 -52.933 -0.142 1.00 17.85 254 GLN A CA 1
ATOM 2084 C C . GLN A 1 254 ? -41.019 -52.921 -0.537 1.00 16.53 254 GLN A C 1
ATOM 2085 O O . GLN A 1 254 ? -41.652 -53.977 -0.619 1.00 17.12 254 GLN A O 1
ATOM 2091 N N . GLU A 1 255 ? -41.565 -51.734 -0.801 1.00 16.41 255 GLU A N 1
ATOM 2092 C CA . GLU A 1 255 ? -42.965 -51.633 -1.201 1.00 17.30 255 GLU A CA 1
ATOM 2093 C C . GLU A 1 255 ? -43.203 -52.349 -2.523 1.00 15.87 255 GLU A C 1
ATOM 2094 O O . GLU A 1 255 ? -44.197 -53.051 -2.676 1.00 17.18 255 GLU A O 1
ATOM 2100 N N . MET A 1 256 ? -42.290 -52.175 -3.477 1.00 16.01 256 MET A N 1
ATOM 2101 C CA . MET A 1 256 ? -42.450 -52.829 -4.771 1.00 15.35 256 MET A CA 1
ATOM 2102 C C . MET A 1 256 ? -42.296 -54.346 -4.663 1.00 17.04 256 MET A C 1
ATOM 2103 O O . MET A 1 256 ? -42.982 -55.094 -5.364 1.00 17.62 256 MET A O 1
ATOM 2108 N N . ILE A 1 257 ? -41.409 -54.797 -3.781 1.00 16.88 257 ILE A N 1
ATOM 2109 C CA . ILE A 1 257 ? -41.201 -56.222 -3.567 1.00 17.94 257 ILE A CA 1
ATOM 2110 C C . ILE A 1 257 ? -42.448 -56.826 -2.909 1.00 19.36 257 ILE A C 1
ATOM 2111 O O . ILE A 1 257 ? -42.985 -57.831 -3.378 1.00 19.79 257 ILE A O 1
ATOM 2116 N N . LYS A 1 258 ? -42.909 -56.204 -1.826 1.00 19.89 258 LYS A N 1
ATOM 2117 C CA . LYS A 1 258 ? -44.089 -56.688 -1.106 1.00 21.75 258 LYS A CA 1
ATOM 2118 C C . LYS A 1 258 ? -45.326 -56.773 -1.991 1.00 20.72 258 LYS A C 1
ATOM 2119 O O . LYS A 1 258 ? -46.079 -57.748 -1.929 1.00 21.45 258 LYS A O 1
ATOM 2125 N N . LYS A 1 259 ? -45.530 -55.752 -2.814 1.00 18.63 259 LYS A N 1
ATOM 2126 C CA . LYS A 1 259 ? -46.682 -55.704 -3.710 1.00 21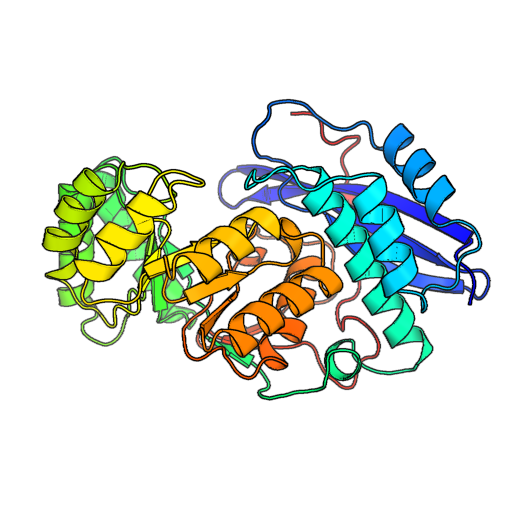.46 259 LYS A CA 1
ATOM 2127 C C . LYS A 1 259 ? -46.480 -56.481 -5.010 1.00 19.98 259 LYS A C 1
ATOM 2128 O O . LYS A 1 259 ? -47.444 -56.707 -5.745 1.00 21.61 259 LYS A O 1
ATOM 2134 N N . ASP A 1 260 ? -45.242 -56.894 -5.285 1.00 20.69 260 ASP A N 1
ATOM 2135 C CA . ASP A 1 260 ? -44.902 -57.602 -6.532 1.00 19.61 260 ASP A CA 1
ATOM 2136 C C . ASP A 1 260 ? -45.337 -56.658 -7.650 1.00 19.94 260 ASP A C 1
ATOM 2137 O O . ASP A 1 260 ? -45.980 -57.059 -8.629 1.00 18.82 260 ASP A O 1
ATOM 2142 N N . ALA A 1 261 ? -44.965 -55.393 -7.485 1.00 16.99 261 ALA A N 1
ATOM 2143 C CA . ALA A 1 261 ? -45.348 -54.322 -8.399 1.00 17.70 261 ALA A CA 1
ATOM 2144 C C . ALA A 1 261 ? -44.617 -54.255 -9.727 1.00 16.76 261 ALA A C 1
ATOM 2145 O O . ALA A 1 261 ? -45.157 -53.722 -10.696 1.00 18.23 261 ALA A O 1
ATOM 2147 N N . ILE A 1 262 ? -43.392 -54.760 -9.767 1.00 16.34 262 ILE A N 1
ATOM 2148 C CA . ILE A 1 262 ? -42.622 -54.712 -11.004 1.00 17.09 262 ILE A CA 1
ATOM 2149 C C . ILE A 1 262 ? -41.963 -56.036 -11.338 1.00 18.65 262 ILE A C 1
ATOM 2150 O O . ILE A 1 262 ? -42.011 -56.988 -10.563 1.00 18.09 262 ILE A O 1
ATOM 2155 N N . ASP A 1 263 ? -41.337 -56.086 -12.508 1.00 15.78 263 ASP A N 1
ATOM 2156 C CA . ASP A 1 263 ? -40.671 -57.294 -12.948 1.00 16.81 263 ASP A CA 1
ATOM 2157 C C . ASP A 1 263 ? -39.157 -57.176 -12.880 1.00 16.01 263 ASP A C 1
ATOM 2158 O O . ASP A 1 263 ? -38.464 -58.133 -12.536 1.00 18.22 263 ASP A O 1
ATOM 2163 N N . ILE A 1 264 ? -38.651 -55.986 -13.182 1.00 15.37 264 ILE A N 1
ATOM 2164 C CA . ILE A 1 264 ? -37.215 -55.748 -13.201 1.00 16.68 264 ILE A CA 1
ATOM 2165 C C . ILE A 1 264 ? -36.820 -54.521 -12.396 1.00 15.61 264 ILE A C 1
ATOM 2166 O O . ILE A 1 264 ? -37.366 -53.433 -12.598 1.00 15.94 264 ILE A O 1
ATOM 2171 N N . PHE A 1 265 ? -35.859 -54.701 -11.493 1.00 16.50 265 PHE A N 1
ATOM 2172 C CA . PHE A 1 265 ? -35.377 -53.613 -10.655 1.00 17.36 265 PHE A CA 1
ATOM 2173 C C . PHE A 1 265 ? -34.186 -52.953 -11.328 1.00 16.82 265 PHE A C 1
ATOM 2174 O O . PHE A 1 265 ? -33.161 -53.592 -11.575 1.00 18.41 265 PHE A O 1
ATOM 2182 N N . ASN A 1 266 ? -34.354 -51.671 -11.633 1.00 17.63 266 ASN A N 1
ATOM 2183 C CA . ASN A 1 266 ? -33.337 -50.870 -12.296 1.00 17.88 266 ASN A CA 1
ATOM 2184 C C . ASN A 1 266 ? -32.505 -50.207 -11.203 1.00 18.42 266 ASN A C 1
ATOM 2185 O O . ASN A 1 266 ? -32.959 -49.280 -10.535 1.00 18.06 266 ASN A O 1
ATOM 2190 N N . ILE A 1 267 ? -31.283 -50.698 -11.028 1.00 18.76 267 ILE A N 1
ATOM 2191 C CA . ILE A 1 267 ? -30.400 -50.198 -9.979 1.00 19.46 267 ILE A CA 1
ATOM 2192 C C . ILE A 1 267 ? -29.164 -49.432 -10.452 1.00 19.41 267 ILE A C 1
ATOM 2193 O O . ILE A 1 267 ? -28.492 -49.852 -11.386 1.00 20.81 267 ILE A O 1
ATOM 2198 N N . SER A 1 268 ? -28.886 -48.311 -9.793 1.00 20.16 268 SER A N 1
ATOM 2199 C CA . SER A 1 268 ? -27.703 -47.491 -10.065 1.00 20.79 268 SER A CA 1
ATOM 2200 C C . SER A 1 268 ? -27.161 -47.058 -8.706 1.00 19.97 268 SER A C 1
ATOM 2201 O O . SER A 1 268 ? -27.891 -46.500 -7.891 1.00 21.00 268 SER A O 1
ATOM 2204 N N . PRO A 1 269 ? -25.875 -47.316 -8.438 1.00 20.07 269 PRO A N 1
ATOM 2205 C CA . PRO A 1 269 ? -25.301 -46.920 -7.149 1.00 17.81 269 PRO A CA 1
ATOM 2206 C C . PRO A 1 269 ? -25.551 -45.454 -6.774 1.00 18.44 269 PRO A C 1
ATOM 2207 O O . PRO A 1 269 ? -25.827 -45.144 -5.619 1.00 17.35 269 PRO A O 1
ATOM 2211 N N . VAL A 1 270 ? -25.482 -44.545 -7.742 1.00 19.47 270 VAL A N 1
ATOM 2212 C CA . VAL A 1 270 ? -25.670 -43.137 -7.423 1.00 19.79 270 VAL A CA 1
ATOM 2213 C C . VAL A 1 270 ? -27.038 -42.804 -6.828 1.00 18.49 270 VAL A C 1
ATOM 2214 O O . VAL A 1 270 ? -27.150 -41.916 -5.977 1.00 19.82 270 VAL A O 1
ATOM 2218 N N . PHE A 1 271 ? -28.070 -43.527 -7.241 1.00 19.87 271 PHE A N 1
ATOM 2219 C CA . PHE A 1 271 ? -29.405 -43.245 -6.736 1.00 19.64 271 PHE A CA 1
ATOM 2220 C C . PHE A 1 271 ? -29.796 -44.027 -5.489 1.00 19.59 271 PHE A C 1
ATOM 2221 O O . PHE A 1 271 ? -30.843 -43.767 -4.899 1.00 19.20 271 PHE A O 1
ATOM 2229 N N . ILE A 1 272 ? -28.960 -44.975 -5.075 1.00 18.76 272 ILE A N 1
ATOM 2230 C CA . ILE A 1 272 ? -29.277 -45.739 -3.877 1.00 18.43 272 ILE A CA 1
ATOM 2231 C C . ILE A 1 272 ? -28.201 -45.552 -2.803 1.00 19.77 272 ILE A C 1
ATOM 2232 O O . ILE A 1 272 ? -28.291 -46.121 -1.714 1.00 18.82 272 ILE A O 1
ATOM 2237 N N . GLY A 1 273 ? -27.184 -44.750 -3.112 1.00 19.12 273 GLY A N 1
ATOM 2238 C CA . GLY A 1 273 ? -26.150 -44.473 -2.130 1.00 18.70 273 GLY A CA 1
ATOM 2239 C C . GLY A 1 273 ? -24.816 -45.189 -2.197 1.00 17.65 273 GLY A C 1
ATOM 2240 O O . GLY A 1 273 ? -24.083 -45.164 -1.213 1.00 19.17 273 GLY A O 1
ATOM 2241 N N . GLY A 1 274 ? -24.495 -45.815 -3.329 1.00 18.22 274 GLY A N 1
ATOM 2242 C CA . GLY A 1 274 ? -23.212 -46.495 -3.462 1.00 16.38 274 GLY A CA 1
ATOM 2243 C C . GLY A 1 274 ? -23.255 -47.989 -3.733 1.00 16.37 274 GLY A C 1
ATOM 2244 O O . GLY A 1 274 ? -24.316 -48.614 -3.698 1.00 17.01 274 GLY A O 1
ATOM 2245 N N . LEU A 1 275 ? -22.085 -48.561 -4.015 1.00 16.53 275 LEU A N 1
ATOM 2246 C CA . LEU A 1 275 ? -21.949 -49.989 -4.288 1.00 15.87 275 LEU A CA 1
ATOM 2247 C C . LEU A 1 275 ? -22.496 -50.862 -3.163 1.00 16.76 275 LEU A C 1
ATOM 2248 O O . LEU A 1 275 ? -23.181 -51.848 -3.419 1.00 16.42 275 LEU A O 1
ATOM 2253 N N . THR A 1 276 ? -22.188 -50.509 -1.920 1.00 16.01 276 THR A N 1
ATOM 2254 C CA . THR A 1 276 ? -22.672 -51.296 -0.785 1.00 18.04 276 THR A CA 1
ATOM 2255 C C . THR A 1 276 ? -24.199 -51.381 -0.774 1.00 16.59 276 THR A C 1
ATOM 2256 O O . THR A 1 276 ? -24.774 -52.467 -0.645 1.00 17.69 276 THR A O 1
ATOM 2260 N N . SER A 1 277 ? -24.853 -50.234 -0.919 1.00 17.13 277 SER A N 1
ATOM 2261 C CA . SER A 1 277 ? -26.310 -50.191 -0.925 1.00 17.60 277 SER A CA 1
ATOM 2262 C C . SER A 1 277 ? -26.887 -50.829 -2.183 1.00 17.10 277 SER A C 1
ATOM 2263 O O . SER A 1 277 ? -27.951 -51.452 -2.139 1.00 16.03 277 SER A O 1
ATOM 2266 N N . ALA A 1 278 ? -26.193 -50.669 -3.306 1.00 16.54 278 ALA A N 1
ATOM 2267 C CA . ALA A 1 278 ? -26.661 -51.254 -4.558 1.00 16.47 278 ALA A CA 1
ATOM 2268 C C . ALA A 1 278 ? -26.620 -52.781 -4.471 1.00 16.54 278 ALA A C 1
ATOM 2269 O O . ALA A 1 278 ? -27.506 -53.459 -4.995 1.00 15.80 278 ALA A O 1
ATOM 2271 N N . LYS A 1 279 ? -25.586 -53.320 -3.824 1.00 16.18 279 LYS A N 1
ATOM 2272 C CA . LYS A 1 279 ? -25.470 -54.774 -3.663 1.00 17.32 279 LYS A CA 1
ATOM 2273 C C . LYS A 1 279 ? -26.639 -55.267 -2.811 1.00 17.36 279 LYS A C 1
ATOM 2274 O O . LYS A 1 279 ? -27.257 -56.291 -3.112 1.00 15.71 279 LYS A O 1
ATOM 2280 N N . LYS A 1 280 ? -26.940 -54.541 -1.738 1.00 15.28 280 LYS A N 1
ATOM 2281 C CA . LYS A 1 280 ? -28.053 -54.940 -0.886 1.00 17.21 280 LYS A CA 1
ATOM 2282 C C . LYS A 1 280 ? -29.342 -54.955 -1.709 1.00 15.36 280 LYS A C 1
ATOM 2283 O O . LYS A 1 280 ? -30.125 -55.903 -1.628 1.00 15.51 280 LYS A O 1
ATOM 2289 N N . ALA A 1 281 ? -29.550 -53.918 -2.518 1.00 16.29 281 ALA A N 1
ATOM 2290 C CA . ALA A 1 281 ? -30.746 -53.847 -3.358 1.00 16.35 281 ALA A CA 1
ATOM 2291 C C . ALA A 1 281 ? -30.783 -54.998 -4.372 1.00 16.01 281 ALA A C 1
ATOM 2292 O O . ALA A 1 281 ? -31.825 -55.615 -4.591 1.00 15.02 281 ALA A O 1
ATOM 2294 N N . ALA A 1 282 ? -29.644 -55.300 -4.988 1.00 15.95 282 ALA A N 1
ATOM 2295 C CA . ALA A 1 282 ? -29.601 -56.382 -5.960 1.00 15.94 282 ALA A CA 1
ATOM 2296 C C . ALA A 1 282 ? -29.902 -57.718 -5.287 1.00 16.48 282 ALA A C 1
ATOM 2297 O O . ALA A 1 282 ? -30.615 -58.556 -5.844 1.00 16.05 282 ALA A O 1
ATOM 2299 N N . TYR A 1 283 ? -29.366 -57.917 -4.086 1.00 16.00 283 TYR A N 1
ATOM 2300 C CA . TYR A 1 283 ? -29.602 -59.165 -3.364 1.00 17.54 283 TYR A CA 1
ATOM 2301 C C . TYR A 1 283 ? -31.057 -59.293 -2.904 1.00 16.18 283 TYR A C 1
ATOM 2302 O O . TYR A 1 283 ? -31.618 -60.389 -2.925 1.00 16.14 283 TYR A O 1
ATOM 2311 N N . ALA A 1 284 ? -31.662 -58.187 -2.474 1.00 14.92 284 ALA A N 1
ATOM 2312 C CA . ALA A 1 284 ? -33.066 -58.211 -2.059 1.00 15.42 284 ALA A CA 1
ATOM 2313 C C . ALA A 1 284 ? -33.901 -58.611 -3.274 1.00 15.88 284 ALA A C 1
ATOM 2314 O O . ALA A 1 284 ? -34.865 -59.369 -3.159 1.00 16.93 284 ALA A O 1
ATOM 2316 N N . ALA A 1 285 ? -33.521 -58.113 -4.449 1.00 15.58 285 ALA A N 1
ATOM 2317 C CA . ALA A 1 285 ? -34.242 -58.478 -5.664 1.00 15.72 285 ALA A CA 1
ATOM 2318 C C . ALA A 1 285 ? -34.020 -59.961 -5.970 1.00 14.57 285 ALA A C 1
ATOM 2319 O O . ALA A 1 285 ? -34.950 -60.656 -6.372 1.00 15.07 285 ALA A O 1
ATOM 2321 N N . GLU A 1 286 ? -32.791 -60.438 -5.779 1.00 15.89 286 GLU A N 1
ATOM 2322 C CA . GLU A 1 286 ? -32.468 -61.844 -6.029 1.00 16.91 286 GLU A CA 1
ATOM 2323 C C . GLU A 1 286 ? -33.286 -62.757 -5.106 1.00 17.16 286 GLU A C 1
ATOM 2324 O O . GLU A 1 286 ? -33.832 -63.770 -5.535 1.00 16.40 286 GLU A O 1
ATOM 2330 N N . VAL A 1 287 ? -33.357 -62.401 -3.829 1.00 16.97 287 VAL A N 1
ATOM 2331 C CA . VAL A 1 287 ? -34.129 -63.194 -2.883 1.00 17.96 287 VAL A CA 1
ATOM 2332 C C . VAL A 1 287 ? -35.609 -63.234 -3.296 1.00 19.15 287 VAL A C 1
ATOM 2333 O O . VAL A 1 287 ? -36.293 -64.242 -3.091 1.00 20.34 287 VAL A O 1
ATOM 2337 N N . ALA A 1 288 ? -36.090 -62.148 -3.900 1.00 17.09 288 ALA A N 1
ATOM 2338 C CA . ALA A 1 288 ? -37.475 -62.059 -4.353 1.00 18.07 288 ALA A CA 1
ATOM 2339 C C . ALA A 1 288 ? -37.663 -62.685 -5.738 1.00 18.43 288 ALA A C 1
ATOM 2340 O O . ALA A 1 288 ? -38.748 -62.608 -6.322 1.00 20.37 288 ALA A O 1
ATOM 2342 N N . SER A 1 289 ? -36.606 -63.306 -6.252 1.00 18.84 289 SER A N 1
ATOM 2343 C CA . SER A 1 289 ? -36.638 -63.954 -7.567 1.00 20.69 289 SER A CA 1
ATOM 2344 C C . SER A 1 289 ? -36.932 -62.964 -8.687 1.00 19.40 289 SER A C 1
ATOM 2345 O O . SER A 1 289 ? -37.670 -63.279 -9.625 1.00 21.42 289 SER A O 1
ATOM 2348 N N . LYS A 1 290 ? -36.363 -61.770 -8.579 1.00 17.74 290 LYS A N 1
ATOM 2349 C CA . LYS A 1 290 ? -36.566 -60.727 -9.577 1.00 17.81 290 LYS A CA 1
ATOM 2350 C C . LYS A 1 290 ? -35.274 -60.353 -10.291 1.00 19.36 290 LYS A C 1
ATOM 2351 O O . LYS A 1 290 ? -34.182 -60.441 -9.722 1.00 21.61 290 LYS A O 1
ATOM 2357 N N . ASP A 1 291 ? -35.418 -59.930 -11.544 1.00 20.02 291 ASP A N 1
ATOM 2358 C CA . ASP A 1 291 ? -34.294 -59.517 -12.375 1.00 22.03 291 ASP A CA 1
ATOM 2359 C C . ASP A 1 291 ? -33.853 -58.102 -12.048 1.00 20.88 291 ASP A C 1
ATOM 2360 O O . ASP A 1 291 ? -34.615 -57.307 -11.493 1.00 19.76 291 ASP A O 1
ATOM 2365 N N . VAL A 1 292 ? -32.618 -57.794 -12.423 1.00 17.51 292 VAL A N 1
ATOM 2366 C CA . VAL A 1 292 ? -32.049 -56.476 -12.214 1.00 19.42 292 VAL A CA 1
ATOM 2367 C C . VAL A 1 292 ? -31.364 -56.026 -13.500 1.00 20.05 292 VAL A C 1
ATOM 2368 O O . VAL A 1 292 ? -30.950 -56.857 -14.306 1.00 19.91 292 VAL A O 1
ATOM 2372 N N . VAL A 1 293 ? -31.302 -54.713 -13.701 1.00 21.56 293 VAL A N 1
ATOM 2373 C CA . VAL A 1 293 ? -30.563 -54.114 -14.820 1.00 19.60 293 VAL A CA 1
ATOM 2374 C C . VAL A 1 293 ? -29.939 -52.872 -14.206 1.00 20.03 293 VAL A C 1
ATOM 2375 O O . VAL A 1 293 ? -30.428 -52.367 -13.189 1.00 19.90 293 VAL A O 1
ATOM 2379 N N . LEU A 1 294 ? -28.838 -52.397 -14.780 1.00 17.28 294 LEU A N 1
ATOM 2380 C CA . LEU A 1 294 ? -28.195 -51.204 -14.252 1.00 19.05 294 LEU A CA 1
ATOM 2381 C C . LEU A 1 294 ? -28.756 -49.995 -14.989 1.00 21.01 294 LEU A C 1
ATOM 2382 O O . LEU A 1 294 ? -28.921 -50.022 -16.213 1.00 23.19 294 LEU A O 1
ATOM 2387 N N . GLY A 1 295 ? -29.072 -48.948 -14.238 1.00 22.00 295 GLY A N 1
ATOM 2388 C CA . GLY A 1 295 ? -29.657 -47.762 -14.840 1.00 23.90 295 GLY A CA 1
ATOM 2389 C C . GLY A 1 295 ? -28.706 -46.704 -15.352 1.00 27.04 295 GLY A C 1
ATOM 2390 O O . GLY A 1 295 ? -27.491 -46.781 -15.167 1.00 28.44 295 GLY A O 1
ATOM 2391 N N . THR A 1 296 ? -29.281 -45.697 -15.996 1.00 28.69 296 THR A N 1
ATOM 2392 C CA . THR A 1 296 ? -28.507 -44.601 -16.554 1.00 31.25 296 THR A CA 1
ATOM 2393 C C . THR A 1 296 ? -28.188 -43.554 -15.501 1.00 29.70 296 THR A C 1
ATOM 2394 O O . THR A 1 296 ? -28.948 -43.349 -14.553 1.00 29.21 296 THR A O 1
ATOM 2398 N N . THR A 1 297 ? -27.050 -42.897 -15.679 1.00 28.24 297 THR A N 1
ATOM 2399 C CA . THR A 1 297 ? -26.609 -41.851 -14.776 1.00 27.12 297 THR A CA 1
ATOM 2400 C C . THR A 1 297 ? -25.826 -40.854 -15.623 1.00 26.98 297 THR A C 1
ATOM 2401 O O . THR A 1 297 ? -25.557 -41.108 -16.798 1.00 29.00 297 THR A O 1
ATOM 2405 N N . GLN A 1 298 ? -25.469 -39.724 -15.031 1.00 29.10 298 GLN A N 1
ATOM 2406 C CA . GLN A 1 298 ? -24.706 -38.705 -15.741 1.00 30.32 298 GLN A CA 1
ATOM 2407 C C . GLN A 1 298 ? -23.237 -38.857 -15.387 1.00 30.23 298 GLN A C 1
ATOM 2408 O O . GLN A 1 298 ? -22.428 -37.972 -15.661 1.00 28.60 298 GLN A O 1
ATOM 2414 N N . GLU A 1 299 ? -22.903 -39.990 -14.778 1.00 28.87 299 GLU A N 1
ATOM 2415 C CA . GLU A 1 299 ? -21.541 -40.265 -14.343 1.00 28.81 299 GLU A CA 1
ATOM 2416 C C . GLU A 1 299 ? -20.489 -40.347 -15.437 1.00 26.80 299 GLU A C 1
ATOM 2417 O O . GLU A 1 299 ? -20.766 -40.751 -16.565 1.00 25.87 299 GLU A O 1
ATOM 2423 N N . LEU A 1 300 ? -19.275 -39.943 -15.078 1.00 28.13 300 LEU A N 1
ATOM 2424 C CA . LEU A 1 300 ? -18.134 -39.991 -15.979 1.00 27.95 300 LEU A CA 1
ATOM 2425 C C . LEU A 1 300 ? -17.547 -41.396 -15.840 1.00 28.08 300 LEU A C 1
ATOM 2426 O O . LEU A 1 300 ? -18.234 -42.311 -15.375 1.00 27.67 300 LEU A O 1
ATOM 2431 N N . SER A 1 301 ? -16.289 -41.578 -16.225 1.00 27.37 301 SER A N 1
ATOM 2432 C CA . SER A 1 301 ? -15.669 -42.896 -16.137 1.00 26.88 301 SER A CA 1
ATOM 2433 C C . SER A 1 301 ? -15.490 -43.442 -14.722 1.00 25.90 301 SER A C 1
ATOM 2434 O O . SER A 1 301 ? -15.577 -44.654 -14.510 1.00 26.98 301 SER A O 1
ATOM 2437 N N . VAL A 1 302 ? -15.237 -42.568 -13.756 1.00 23.66 302 VAL A N 1
ATOM 2438 C CA . VAL A 1 302 ? -15.043 -43.023 -12.384 1.00 23.44 302 VAL A CA 1
ATOM 2439 C C . VAL A 1 302 ? -16.305 -43.691 -11.838 1.00 23.46 302 VAL A C 1
ATOM 2440 O O . VAL A 1 302 ? -16.260 -44.823 -11.358 1.00 22.73 302 VAL A O 1
ATOM 2444 N N . GLY A 1 303 ? -17.429 -42.992 -11.930 1.00 23.45 303 GLY A N 1
ATOM 2445 C CA . GLY A 1 303 ? -18.679 -43.547 -11.438 1.00 23.61 303 GLY A CA 1
ATOM 2446 C C . GLY A 1 303 ? -19.175 -44.705 -12.279 1.00 24.38 303 GLY A C 1
ATOM 2447 O O . GLY A 1 303 ? -19.690 -45.695 -11.750 1.00 24.09 303 GLY A O 1
ATOM 2448 N N . THR A 1 304 ? -19.018 -44.603 -13.594 1.00 22.57 304 THR A N 1
ATOM 2449 C CA . THR A 1 304 ? -19.481 -45.668 -14.474 1.00 23.81 304 THR A CA 1
ATOM 2450 C C . THR A 1 304 ? -18.671 -46.950 -14.280 1.00 24.12 304 THR A C 1
ATOM 2451 O O . THR A 1 304 ? -19.197 -48.055 -14.429 1.00 24.66 304 THR A O 1
ATOM 2455 N N . ALA A 1 305 ? -17.396 -46.799 -13.930 1.00 23.79 305 ALA A N 1
ATOM 2456 C CA . ALA A 1 305 ? -16.530 -47.950 -13.706 1.00 23.75 305 ALA A CA 1
ATOM 2457 C C . ALA A 1 305 ? -17.081 -48.778 -12.546 1.00 23.53 305 ALA A C 1
ATOM 2458 O O . ALA A 1 305 ? -17.024 -50.011 -12.564 1.00 22.56 305 ALA A O 1
ATOM 2460 N N . ALA A 1 306 ? -17.615 -48.096 -11.538 1.00 23.13 306 ALA A N 1
ATOM 2461 C CA . ALA A 1 306 ? -18.182 -48.791 -10.386 1.00 23.72 306 ALA A CA 1
ATOM 2462 C C . ALA A 1 306 ? -19.344 -49.668 -10.843 1.00 22.80 306 ALA A C 1
ATOM 2463 O O . ALA A 1 306 ? -19.467 -50.821 -10.413 1.00 22.97 306 ALA A O 1
ATOM 2465 N N . MET A 1 307 ? -20.195 -49.129 -11.714 1.00 21.76 307 MET A N 1
ATOM 2466 C CA . MET A 1 307 ? -21.327 -49.898 -12.221 1.00 22.18 307 MET A CA 1
ATOM 2467 C C . MET A 1 307 ? -20.864 -51.072 -13.088 1.00 22.58 307 MET A C 1
ATOM 2468 O O . MET A 1 307 ? -21.507 -52.117 -13.116 1.00 21.26 307 MET A O 1
ATOM 2473 N N . ALA A 1 308 ? -19.755 -50.900 -13.806 1.00 21.90 308 ALA A N 1
ATOM 2474 C CA . ALA A 1 308 ? -19.249 -51.985 -14.646 1.00 21.59 308 ALA A CA 1
ATOM 2475 C C . ALA A 1 308 ? -18.843 -53.167 -13.760 1.00 20.77 308 ALA A C 1
ATOM 2476 O O . ALA A 1 308 ? -19.197 -54.314 -14.042 1.00 21.12 308 ALA A O 1
ATOM 2478 N N . HIS A 1 309 ? -18.101 -52.887 -12.691 1.00 21.55 309 HIS A N 1
ATOM 2479 C CA . HIS A 1 309 ? -17.682 -53.933 -11.760 1.00 21.84 309 HIS A CA 1
ATOM 2480 C C . HIS A 1 309 ? -18.912 -54.593 -11.121 1.00 21.78 309 HIS A C 1
ATOM 2481 O O . HIS A 1 309 ? -18.995 -55.819 -11.020 1.00 22.20 309 HIS A O 1
ATOM 2488 N N . LEU A 1 310 ? -19.858 -53.769 -10.679 1.00 21.18 310 LEU A N 1
ATOM 2489 C CA . LEU A 1 310 ? -21.080 -54.271 -10.048 1.00 21.94 310 LEU A CA 1
ATOM 2490 C C . LEU A 1 310 ? -21.837 -55.189 -11.001 1.00 21.83 310 LEU A C 1
ATOM 2491 O O . LEU A 1 310 ? -22.173 -56.320 -10.655 1.00 21.33 310 LEU A O 1
ATOM 2496 N N . GLY A 1 311 ? -22.109 -54.689 -12.204 1.00 20.48 311 GLY A N 1
ATOM 2497 C CA . GLY A 1 311 ? -22.847 -55.462 -13.190 1.00 20.84 311 GLY A CA 1
ATOM 2498 C C . GLY A 1 311 ? -22.239 -56.804 -13.560 1.00 20.22 311 GLY A C 1
ATOM 2499 O O . GLY A 1 311 ? -22.956 -57.781 -13.791 1.00 19.88 311 GLY A O 1
ATOM 2500 N N . CYS A 1 312 ? -20.912 -56.856 -13.627 1.00 21.00 312 CYS A N 1
ATOM 2501 C CA . CYS A 1 312 ? -20.219 -58.090 -13.976 1.00 22.08 312 CYS A CA 1
ATOM 2502 C C . CYS A 1 312 ? -20.130 -59.084 -12.816 1.00 21.58 312 CYS A C 1
ATOM 2503 O O . CYS A 1 312 ? -19.628 -60.200 -12.983 1.00 22.61 312 CYS A O 1
ATOM 2506 N N . SER A 1 313 ? -20.632 -58.687 -11.648 1.00 21.19 313 SER A N 1
ATOM 2507 C CA . SER A 1 313 ? -20.605 -59.554 -10.473 1.00 22.27 313 SER A CA 1
ATOM 2508 C C . SER A 1 313 ? -21.970 -60.164 -10.145 1.00 22.49 313 SER A C 1
ATOM 2509 O O . SER A 1 313 ? -22.060 -61.107 -9.358 1.00 23.72 313 SER A O 1
ATOM 2512 N N . LEU A 1 314 ? -23.027 -59.630 -10.745 1.00 22.99 314 LEU A N 1
ATOM 2513 C CA . LEU A 1 314 ? -24.380 -60.107 -10.465 1.00 23.20 314 LEU A CA 1
ATOM 2514 C C . LEU A 1 314 ? -24.823 -61.307 -11.292 1.00 24.86 314 LEU A C 1
ATOM 2515 O O . LEU A 1 314 ? -24.433 -61.465 -12.452 1.00 24.36 314 LEU A O 1
ATOM 2520 N N . THR A 1 315 ? -25.658 -62.147 -10.693 1.00 23.52 315 THR A N 1
ATOM 2521 C CA . THR A 1 315 ? -26.150 -63.328 -11.386 1.00 24.66 315 THR A CA 1
ATOM 2522 C C . THR A 1 315 ? -27.583 -63.166 -11.872 1.00 24.19 315 THR A C 1
ATOM 2523 O O . THR A 1 315 ? -28.116 -64.058 -12.531 1.00 25.98 315 THR A O 1
ATOM 2527 N N . ASN A 1 316 ? -28.214 -62.042 -11.545 1.00 23.58 316 ASN A N 1
ATOM 2528 C CA . ASN A 1 316 ? -29.591 -61.832 -11.972 1.00 24.91 316 ASN A CA 1
ATOM 2529 C C . ASN A 1 316 ? -29.813 -60.683 -12.958 1.00 26.21 316 ASN A C 1
ATOM 2530 O O . ASN A 1 316 ? -30.832 -59.994 -12.908 1.00 25.95 316 ASN A O 1
ATOM 2535 N N . ILE A 1 317 ? -28.850 -60.491 -13.860 1.00 27.47 317 ILE A N 1
ATOM 2536 C CA . ILE A 1 317 ? -28.953 -59.467 -14.900 1.00 30.32 317 ILE A CA 1
ATOM 2537 C C . ILE A 1 317 ? -29.000 -60.204 -16.235 1.00 31.26 317 ILE A C 1
ATOM 2538 O O . ILE A 1 317 ? -27.966 -60.601 -16.767 1.00 32.85 317 ILE A O 1
ATOM 2543 N N . ASN A 1 318 ? -30.199 -60.384 -16.774 1.00 30.80 318 ASN A N 1
ATOM 2544 C CA . ASN A 1 318 ? -30.354 -61.091 -18.036 1.00 33.30 318 ASN A CA 1
ATOM 2545 C C . ASN A 1 318 ? -30.858 -60.184 -19.150 1.00 31.82 318 ASN A C 1
ATOM 2546 O O . ASN A 1 318 ? -31.212 -60.655 -20.232 1.00 34.31 318 ASN A O 1
ATOM 2551 N N . HIS A 1 319 ? -30.901 -58.886 -18.886 1.00 29.42 319 HIS A N 1
ATOM 2552 C CA . HIS A 1 319 ? -31.372 -57.942 -19.890 1.00 26.89 319 HIS A CA 1
ATOM 2553 C C . HIS A 1 319 ? -30.373 -56.822 -20.119 1.00 25.17 319 HIS A C 1
ATOM 2554 O O . HIS A 1 319 ? -29.380 -56.709 -19.411 1.00 23.54 319 HIS A O 1
ATOM 2561 N N . THR A 1 320 ? -30.657 -55.990 -21.114 1.00 24.34 320 THR A N 1
ATOM 2562 C CA . THR A 1 320 ? -29.789 -54.873 -21.458 1.00 24.41 320 THR A CA 1
ATOM 2563 C C . THR A 1 320 ? -29.897 -53.742 -20.434 1.00 23.67 320 THR A C 1
ATOM 2564 O O . THR A 1 320 ? -31.005 -53.362 -20.033 1.00 23.30 320 THR A O 1
ATOM 2568 N N . SER A 1 321 ? -28.746 -53.215 -20.017 1.00 22.28 321 SER A N 1
ATOM 2569 C CA . SER A 1 321 ? -28.682 -52.120 -19.051 1.00 22.7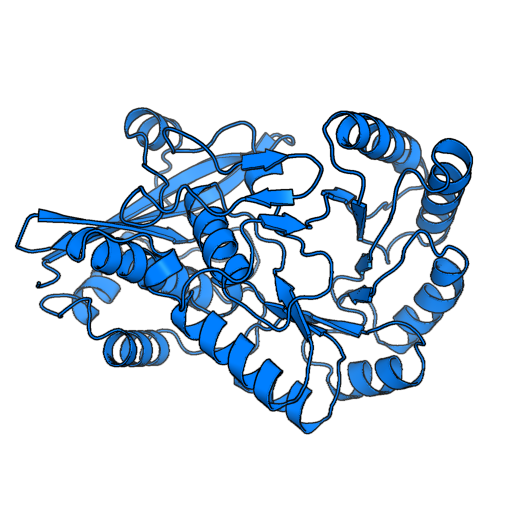3 321 SER A CA 1
ATOM 2570 C C . SER A 1 321 ? -28.567 -50.757 -19.733 1.00 24.27 321 SER A C 1
ATOM 2571 O O . SER A 1 321 ? -28.503 -50.687 -20.962 1.00 25.97 321 SER A O 1
ATOM 2574 N N . ASP A 1 322 ? -28.508 -49.683 -18.944 1.00 24.37 322 ASP A N 1
ATOM 2575 C CA . ASP A 1 322 ? -28.466 -48.323 -19.499 1.00 25.38 322 ASP A CA 1
ATOM 2576 C C . ASP A 1 322 ? -27.306 -47.368 -19.190 1.00 26.36 322 ASP A C 1
ATOM 2577 O O . ASP A 1 322 ? -27.348 -46.220 -19.622 1.00 26.49 322 ASP A O 1
ATOM 2582 N N . PRO A 1 323 ? -26.265 -47.803 -18.463 1.00 26.87 323 PRO A N 1
ATOM 2583 C CA . PRO A 1 323 ? -25.175 -46.861 -18.166 1.00 29.28 323 PRO A CA 1
ATOM 2584 C C . PRO A 1 323 ? -24.380 -46.324 -19.362 1.00 29.81 323 PRO A C 1
ATOM 2585 O O . PRO A 1 323 ? -23.500 -47.010 -19.879 1.00 29.49 323 PRO A O 1
ATOM 2589 N N . THR A 1 324 ? -24.678 -45.092 -19.775 1.00 30.56 324 THR A N 1
ATOM 2590 C CA . THR A 1 324 ? -23.977 -44.455 -20.893 1.00 31.85 324 THR A CA 1
ATOM 2591 C C . THR A 1 324 ? -23.561 -43.023 -20.556 1.00 32.34 324 THR A C 1
ATOM 2592 O O . THR A 1 324 ? -23.416 -42.181 -21.443 1.00 33.56 324 THR A O 1
ATOM 2596 N N . GLY A 1 325 ? -23.368 -42.751 -19.272 1.00 31.74 325 GLY A N 1
ATOM 2597 C CA . GLY A 1 325 ? -22.976 -41.420 -18.846 1.00 33.80 325 GLY A CA 1
ATOM 2598 C C . GLY A 1 325 ? -21.834 -40.812 -19.644 1.00 34.89 325 GLY A C 1
ATOM 2599 O O . GLY A 1 325 ? -21.934 -39.664 -20.084 1.00 34.38 325 GLY A O 1
ATOM 2600 N N . PRO A 1 326 ? -20.732 -41.552 -19.851 1.00 35.47 326 PRO A N 1
ATOM 2601 C CA . PRO A 1 326 ? -19.584 -41.039 -20.607 1.00 37.35 326 PRO A CA 1
ATOM 2602 C C . PRO A 1 326 ? -19.939 -40.529 -22.001 1.00 38.91 326 PRO A C 1
ATOM 2603 O O . PRO A 1 326 ? -19.273 -39.641 -22.529 1.00 40.32 326 PRO A O 1
ATOM 2607 N N . GLU A 1 327 ? -20.994 -41.086 -22.585 1.00 40.79 327 GLU A N 1
ATOM 2608 C CA . GLU A 1 327 ? -21.438 -40.701 -23.923 1.00 41.60 327 GLU A CA 1
ATOM 2609 C C . GLU A 1 327 ? -22.032 -39.296 -23.984 1.00 42.27 327 GLU A C 1
ATOM 2610 O O . GLU A 1 327 ? -22.182 -38.723 -25.064 1.00 41.26 327 GLU A O 1
ATOM 2616 N N . LEU A 1 328 ? -22.365 -38.745 -22.821 1.00 42.95 328 LEU A N 1
ATOM 2617 C CA . LEU A 1 328 ? -22.952 -37.410 -22.732 1.00 43.38 328 LEU A CA 1
ATOM 2618 C C . LEU A 1 328 ? -21.902 -36.314 -22.828 1.00 43.61 328 LEU A C 1
ATOM 2619 O O . LEU A 1 328 ? -22.219 -35.164 -23.130 1.00 42.05 328 LEU A O 1
ATOM 2624 N N . TYR A 1 329 ? -20.652 -36.672 -22.566 1.00 44.56 329 TYR A N 1
ATOM 2625 C CA . TYR A 1 329 ? -19.571 -35.698 -22.588 1.00 45.70 329 TYR A CA 1
ATOM 2626 C C . TYR A 1 329 ? -18.481 -36.051 -23.589 1.00 46.01 329 TYR A C 1
ATOM 2627 O O . TYR A 1 329 ? -18.335 -37.204 -23.996 1.00 45.41 329 TYR A O 1
ATOM 2636 N N . VAL A 1 330 ? -17.720 -35.040 -23.987 1.00 47.20 330 VAL A N 1
ATOM 2637 C CA . VAL A 1 330 ? -16.613 -35.245 -24.904 1.00 47.28 330 VAL A CA 1
ATOM 2638 C C . VAL A 1 330 ? -15.411 -35.575 -24.030 1.00 45.90 330 VAL A C 1
ATOM 2639 O O . VAL A 1 330 ? -14.667 -36.514 -24.307 1.00 46.44 330 VAL A O 1
ATOM 2643 N N . GLY A 1 331 ? -15.249 -34.807 -22.955 1.00 44.88 331 GLY A N 1
ATOM 2644 C CA . GLY A 1 331 ? -14.134 -35.014 -22.049 1.00 42.65 331 GLY A CA 1
ATOM 2645 C C . GLY A 1 331 ? -14.474 -35.717 -20.746 1.00 41.82 331 GLY A C 1
ATOM 2646 O O . GLY A 1 331 ? -15.625 -36.086 -20.496 1.00 41.41 331 GLY A O 1
ATOM 2647 N N . ASP A 1 332 ? -13.452 -35.901 -19.915 1.00 39.03 332 ASP A N 1
ATOM 2648 C CA . ASP A 1 332 ? -13.593 -36.557 -18.621 1.00 37.48 332 ASP A CA 1
ATOM 2649 C C . ASP A 1 332 ? -12.381 -36.129 -17.798 1.00 36.24 332 ASP A C 1
ATOM 2650 O O . ASP A 1 332 ? -11.661 -35.210 -18.193 1.00 35.06 332 ASP A O 1
ATOM 2655 N N . VAL A 1 333 ? -12.143 -36.785 -16.669 1.00 33.52 333 VAL A N 1
ATOM 2656 C CA . VAL A 1 333 ? -11.016 -36.422 -15.820 1.00 33.20 333 VAL A CA 1
ATOM 2657 C C . VAL A 1 333 ? -10.099 -37.600 -15.509 1.00 30.90 333 VAL A C 1
ATOM 2658 O O . VAL A 1 333 ? -9.400 -37.598 -14.500 1.00 29.14 333 VAL A O 1
ATOM 2662 N N . VAL A 1 334 ? -10.087 -38.592 -16.388 1.00 31.50 334 VAL A N 1
ATOM 2663 C CA . VAL A 1 334 ? -9.267 -39.776 -16.173 1.00 33.19 334 VAL A CA 1
ATOM 2664 C C . VAL A 1 334 ? -8.215 -39.995 -17.255 1.00 34.71 334 VAL A C 1
ATOM 2665 O O . VAL A 1 334 ? -8.289 -39.418 -18.342 1.00 34.99 334 VAL A O 1
ATOM 2669 N N . LYS A 1 335 ? -7.234 -40.835 -16.945 1.00 36.06 335 LYS A N 1
ATOM 2670 C CA . LYS A 1 335 ? -6.176 -41.146 -17.895 1.00 37.25 335 LYS A CA 1
ATOM 2671 C C . LYS A 1 335 ? -6.752 -41.982 -19.029 1.00 37.33 335 LYS A C 1
ATOM 2672 O O . LYS A 1 335 ? -6.458 -41.743 -20.201 1.00 36.07 335 LYS A O 1
ATOM 2678 N N . ASN A 1 336 ? -7.577 -42.962 -18.671 1.00 37.26 336 ASN A N 1
ATOM 2679 C CA . ASN A 1 336 ? -8.218 -43.828 -19.655 1.00 37.93 336 ASN A CA 1
ATOM 2680 C C . ASN A 1 336 ? -9.667 -44.057 -19.250 1.00 37.52 336 ASN A C 1
ATOM 2681 O O . ASN A 1 336 ? -9.947 -44.470 -18.127 1.00 37.08 336 ASN A O 1
ATOM 2686 N N . ARG A 1 337 ? -10.582 -43.785 -20.172 1.00 37.45 337 ARG A N 1
ATOM 2687 C CA . ARG A 1 337 ? -12.007 -43.939 -19.911 1.00 38.30 337 ARG A CA 1
ATOM 2688 C C . ARG A 1 337 ? -12.463 -45.385 -20.017 1.00 36.05 337 ARG A C 1
ATOM 2689 O O . ARG A 1 337 ? -11.766 -46.230 -20.581 1.00 35.16 337 ARG A O 1
ATOM 2697 N N . VAL A 1 338 ? -13.641 -45.661 -19.469 1.00 34.16 338 VAL A N 1
ATOM 2698 C CA . VAL A 1 338 ? -14.201 -47.002 -19.507 1.00 33.20 338 VAL A CA 1
ATOM 2699 C C . VAL A 1 338 ? -14.416 -47.396 -20.961 1.00 33.72 338 VAL A C 1
ATOM 2700 O O . VAL A 1 338 ? -14.611 -46.538 -21.822 1.00 32.54 338 VAL A O 1
ATOM 2704 N N . THR A 1 339 ? -14.383 -48.694 -21.235 1.00 33.68 339 THR A N 1
ATOM 2705 C CA . THR A 1 339 ? -14.541 -49.163 -22.602 1.00 35.77 339 THR A CA 1
ATOM 2706 C C . THR A 1 339 ? -15.916 -49.684 -22.986 1.00 35.70 339 THR A C 1
ATOM 2707 O O . THR A 1 339 ? -16.508 -50.508 -22.290 1.00 35.19 339 THR A O 1
ATOM 2711 N N . TYR A 1 340 ? -16.406 -49.179 -24.115 1.00 36.22 340 TYR A N 1
ATOM 2712 C CA . TYR A 1 340 ? -17.684 -49.575 -24.693 1.00 36.50 340 TYR A CA 1
ATOM 2713 C C . TYR A 1 340 ? -17.330 -50.133 -26.069 1.00 37.44 340 TYR A C 1
ATOM 2714 O O . TYR A 1 340 ? -16.661 -49.461 -26.855 1.00 38.23 340 TYR A O 1
ATOM 2723 N N . LYS A 1 341 ? -17.761 -51.356 -26.355 1.00 37.81 341 LYS A N 1
ATOM 2724 C CA . LYS A 1 341 ? -17.487 -51.977 -27.646 1.00 37.54 341 LYS A CA 1
ATOM 2725 C C . LYS A 1 341 ? -18.615 -52.924 -28.024 1.00 36.81 341 LYS A C 1
ATOM 2726 O O . LYS A 1 341 ? -19.001 -53.785 -27.235 1.00 37.35 341 LYS A O 1
ATOM 2732 N N . ASP A 1 342 ? -19.144 -52.759 -29.232 1.00 34.16 342 ASP A N 1
ATOM 2733 C CA . ASP A 1 342 ? -20.225 -53.610 -29.704 1.00 33.88 342 ASP A CA 1
ATOM 2734 C C . ASP A 1 342 ? -21.438 -53.511 -28.775 1.00 32.44 342 ASP A C 1
ATOM 2735 O O . ASP A 1 342 ? -22.166 -54.485 -28.582 1.00 32.23 342 ASP A O 1
ATOM 2740 N N . GLY A 1 343 ? -21.640 -52.330 -28.200 1.00 32.10 343 GLY A N 1
ATOM 2741 C CA . GLY A 1 343 ? -22.776 -52.120 -27.315 1.00 31.15 343 GLY A CA 1
ATOM 2742 C C . GLY A 1 343 ? -22.666 -52.763 -25.945 1.00 30.72 343 GLY A C 1
ATOM 2743 O O . GLY A 1 343 ? -23.681 -53.001 -25.284 1.00 29.04 343 GLY A O 1
ATOM 2744 N N . TYR A 1 344 ? -21.438 -53.041 -25.517 1.00 29.46 344 TYR A N 1
ATOM 2745 C CA . TYR A 1 344 ? -21.180 -53.644 -24.212 1.00 29.56 344 TYR A CA 1
ATOM 2746 C C . TYR A 1 344 ? -20.298 -52.724 -23.380 1.00 30.13 344 TYR A C 1
ATOM 2747 O O . TYR A 1 344 ? -19.408 -52.053 -23.911 1.00 29.63 344 TYR A O 1
ATOM 2756 N N . LEU A 1 345 ? -20.551 -52.693 -22.076 1.00 28.89 345 LEU A N 1
ATOM 2757 C CA . LEU A 1 345 ? -19.732 -51.917 -21.157 1.00 28.36 345 LEU A CA 1
ATOM 2758 C C . LEU A 1 345 ? -18.823 -52.957 -20.509 1.00 28.38 345 LEU A C 1
ATOM 2759 O O . LEU A 1 345 ? -19.302 -53.939 -19.944 1.00 27.59 345 LEU A O 1
ATOM 2764 N N . TYR A 1 346 ? -17.516 -52.754 -20.610 1.00 27.74 346 TYR A N 1
ATOM 2765 C CA . TYR A 1 346 ? -16.557 -53.698 -20.051 1.00 27.06 346 TYR A CA 1
ATOM 2766 C C . TYR A 1 346 ? -16.100 -53.340 -18.647 1.00 25.64 346 TYR A C 1
ATOM 2767 O O . TYR A 1 346 ? -15.899 -52.174 -18.323 1.00 24.72 346 TYR A O 1
ATOM 2776 N N . ALA A 1 347 ? -15.943 -54.354 -17.807 1.00 26.24 347 ALA A N 1
ATOM 2777 C CA . ALA A 1 347 ? -15.455 -54.121 -16.458 1.00 25.62 347 ALA A CA 1
ATOM 2778 C C . ALA A 1 347 ? -13.970 -53.786 -16.624 1.00 26.58 347 ALA A C 1
ATOM 2779 O O . ALA A 1 347 ? -13.305 -54.335 -17.505 1.00 26.05 347 ALA A O 1
ATOM 2781 N N . PRO A 1 348 ? -13.440 -52.865 -15.802 1.00 26.10 348 PRO A N 1
ATOM 2782 C CA . PRO A 1 348 ? -12.027 -52.479 -15.878 1.00 27.28 348 PRO A CA 1
ATOM 2783 C C . PRO A 1 348 ? -11.095 -53.671 -15.663 1.00 28.34 348 PRO A C 1
ATOM 2784 O O . PRO A 1 348 ? -11.441 -54.625 -14.965 1.00 28.15 348 PRO A O 1
ATOM 2788 N N . ASP A 1 349 ? -9.911 -53.594 -16.265 1.00 28.06 349 ASP A N 1
ATOM 2789 C CA . ASP A 1 349 ? -8.892 -54.637 -16.170 1.00 28.96 349 ASP A CA 1
ATOM 2790 C C . ASP A 1 349 ? -8.827 -55.209 -14.755 1.00 27.41 349 ASP A C 1
ATOM 2791 O O . ASP A 1 349 ? -8.491 -54.501 -13.809 1.00 27.09 349 ASP A O 1
ATOM 2796 N N . ARG A 1 350 ? -9.131 -56.494 -14.614 1.00 27.92 350 ARG A N 1
ATOM 2797 C CA . ARG A 1 350 ? -9.116 -57.131 -13.303 1.00 28.55 350 ARG A CA 1
ATOM 2798 C C . ARG A 1 350 ? -7.721 -57.177 -12.673 1.00 29.24 350 ARG A C 1
ATOM 2799 O O . ARG A 1 350 ? -7.592 -57.332 -11.460 1.00 28.33 350 ARG A O 1
ATOM 2807 N N . SER A 1 351 ? -6.680 -57.029 -13.487 1.00 30.17 351 SER A N 1
ATOM 2808 C CA . SER A 1 351 ? -5.314 -57.075 -12.962 1.00 30.80 351 SER A CA 1
ATOM 2809 C C . SER A 1 351 ? -4.847 -55.743 -12.374 1.00 29.93 351 SER A C 1
ATOM 2810 O O . SER A 1 351 ? -3.767 -55.661 -11.788 1.00 30.79 351 SER A O 1
ATOM 2813 N N . VAL A 1 352 ? -5.659 -54.702 -12.527 1.00 28.76 352 VAL A N 1
ATOM 2814 C CA . VAL A 1 352 ? -5.322 -53.384 -11.997 1.00 28.24 352 VAL A CA 1
ATOM 2815 C C . VAL A 1 352 ? -6.021 -53.212 -10.653 1.00 28.08 352 VAL A C 1
ATOM 2816 O O . VAL A 1 352 ? -7.252 -53.207 -10.586 1.00 28.50 352 VAL A O 1
ATOM 2820 N N . LYS A 1 353 ? -5.249 -53.075 -9.580 1.00 26.66 353 LYS A N 1
ATOM 2821 C CA . LYS A 1 353 ? -5.861 -52.931 -8.268 1.00 25.24 353 LYS A CA 1
ATOM 2822 C C . LYS A 1 353 ? -6.709 -51.674 -8.173 1.00 26.36 353 LYS A C 1
ATOM 2823 O O . LYS A 1 353 ? -6.409 -50.655 -8.800 1.00 25.06 353 LYS A O 1
ATOM 2829 N N . GLY A 1 354 ? -7.778 -51.765 -7.389 1.00 23.97 354 GLY A N 1
ATOM 2830 C CA . GLY A 1 354 ? -8.676 -50.641 -7.228 1.00 23.37 354 GLY A CA 1
ATOM 2831 C C . GLY A 1 354 ? -9.755 -50.625 -8.291 1.00 21.60 354 GLY A C 1
ATOM 2832 O O . GLY A 1 354 ? -10.106 -51.658 -8.863 1.00 21.44 354 GLY A O 1
ATOM 2833 N N . LEU A 1 355 ? -10.271 -49.432 -8.559 1.00 22.32 355 LEU A N 1
ATOM 2834 C CA . LEU A 1 355 ? -11.330 -49.232 -9.542 1.00 23.06 355 LEU A CA 1
ATOM 2835 C C . LEU A 1 355 ? -10.900 -49.552 -10.972 1.00 24.39 355 LEU A C 1
ATOM 2836 O O . LEU A 1 355 ? -11.729 -49.904 -11.814 1.00 23.51 355 LEU A O 1
ATOM 2841 N N . GLY A 1 356 ? -9.605 -49.433 -11.252 1.00 25.44 356 GLY A N 1
ATOM 2842 C CA . GLY A 1 356 ? -9.131 -49.710 -12.598 1.00 26.91 356 GLY A CA 1
ATOM 2843 C C . GLY A 1 356 ? -9.207 -48.467 -13.463 1.00 28.09 356 GLY A C 1
ATOM 2844 O O . GLY A 1 356 ? -8.978 -48.512 -14.675 1.00 28.38 356 GLY A O 1
ATOM 2845 N N . ILE A 1 357 ? -9.552 -47.354 -12.824 1.00 29.50 357 ILE A N 1
ATOM 2846 C CA . ILE A 1 357 ? -9.659 -46.058 -13.482 1.00 32.22 357 ILE A CA 1
ATOM 2847 C C . ILE A 1 357 ? -8.782 -45.110 -12.680 1.00 33.07 357 ILE A C 1
ATOM 2848 O O . ILE A 1 357 ? -8.821 -45.112 -11.447 1.00 34.91 357 ILE A O 1
ATOM 2853 N N . GLU A 1 358 ? -7.984 -44.307 -13.374 1.00 33.11 358 GLU A N 1
ATOM 2854 C CA . GLU A 1 358 ? -7.089 -43.380 -12.698 1.00 32.16 358 GLU A CA 1
ATOM 2855 C C . GLU A 1 358 ? -7.399 -41.944 -13.094 1.00 31.39 358 GLU A C 1
ATOM 2856 O O . GLU A 1 358 ? -7.722 -41.661 -14.250 1.00 30.49 358 GLU A O 1
ATOM 2862 N N . LEU A 1 359 ? -7.305 -41.041 -12.130 1.00 29.43 359 LEU A N 1
ATOM 2863 C CA . LEU A 1 359 ? -7.577 -39.636 -12.392 1.00 31.16 359 LEU A CA 1
ATOM 2864 C C . LEU A 1 359 ? -6.411 -38.991 -13.124 1.00 31.92 359 LEU A C 1
ATOM 2865 O O . LEU A 1 359 ? -5.271 -39.445 -13.024 1.00 31.93 359 LEU A O 1
ATOM 2870 N N . ASP A 1 360 ? -6.715 -37.932 -13.863 1.00 32.92 360 ASP A N 1
ATOM 2871 C CA . ASP A 1 360 ? -5.710 -37.172 -14.591 1.00 33.54 360 ASP A CA 1
ATOM 2872 C C . ASP A 1 360 ? -5.809 -35.775 -14.001 1.00 34.30 360 ASP A C 1
ATOM 2873 O O . ASP A 1 360 ? -6.733 -35.023 -14.321 1.00 33.57 360 ASP A O 1
ATOM 2878 N N . GLU A 1 361 ? -4.864 -35.449 -13.122 1.00 34.41 361 GLU A N 1
ATOM 2879 C CA . GLU A 1 361 ? -4.833 -34.158 -12.447 1.00 36.49 361 GLU A CA 1
ATOM 2880 C C . GLU A 1 361 ? -4.941 -32.949 -13.366 1.00 36.68 361 GLU A C 1
ATOM 2881 O O . GLU A 1 361 ? -5.567 -31.953 -13.005 1.00 36.85 361 GLU A O 1
ATOM 2887 N N . SER A 1 362 ? -4.335 -33.024 -14.546 1.00 36.97 362 SER A N 1
ATOM 2888 C CA . SER A 1 362 ? -4.396 -31.894 -15.463 1.00 37.46 362 SER A CA 1
ATOM 2889 C C . SER A 1 362 ? -5.836 -31.691 -15.914 1.00 37.15 362 SER A C 1
ATOM 2890 O O . SER A 1 362 ? -6.321 -30.559 -15.974 1.00 36.07 362 SER A O 1
ATOM 2893 N N . LEU A 1 363 ? -6.525 -32.789 -16.213 1.00 36.14 363 LEU A N 1
ATOM 2894 C CA . LEU A 1 363 ? -7.915 -32.705 -16.643 1.00 36.21 363 LEU A CA 1
ATOM 2895 C C . LEU A 1 363 ? -8.809 -32.248 -15.497 1.00 35.89 363 LEU A C 1
ATOM 2896 O O . LEU A 1 363 ? -9.825 -31.586 -15.718 1.00 35.45 363 LEU A O 1
ATOM 2901 N N . LEU A 1 364 ? -8.432 -32.600 -14.272 1.00 35.78 364 LEU A N 1
ATOM 2902 C CA . LEU A 1 364 ? -9.207 -32.198 -13.106 1.00 36.43 364 LEU A CA 1
ATOM 2903 C C . LEU A 1 364 ? -9.182 -30.684 -12.950 1.00 36.84 364 LEU A C 1
ATOM 2904 O O . LEU A 1 364 ? -10.209 -30.061 -12.689 1.00 35.84 364 LEU A O 1
ATOM 2909 N N . ALA A 1 365 ? -8.000 -30.096 -13.107 1.00 37.82 365 ALA A N 1
ATOM 2910 C CA . ALA A 1 365 ? -7.846 -28.651 -12.988 1.00 38.29 365 ALA A CA 1
ATOM 2911 C C . ALA A 1 365 ? -8.546 -27.955 -14.152 1.00 38.32 365 ALA A C 1
ATOM 2912 O O . ALA A 1 365 ? -9.123 -26.882 -13.989 1.00 39.46 365 ALA A O 1
ATOM 2914 N N . LYS A 1 366 ? -8.495 -28.578 -15.324 1.00 39.02 366 LYS A N 1
ATOM 2915 C CA . LYS A 1 366 ? -9.119 -28.024 -16.521 1.00 38.80 366 LYS A CA 1
ATOM 2916 C C . LYS A 1 366 ? -10.631 -27.855 -16.386 1.00 38.78 366 LYS A C 1
ATOM 2917 O O . LYS A 1 366 ? -11.191 -26.841 -16.805 1.00 37.06 366 LYS A O 1
ATOM 2923 N N . TYR A 1 367 ? -11.289 -28.849 -15.797 1.00 38.09 367 TYR A N 1
ATOM 2924 C CA . TYR A 1 367 ? -12.740 -28.814 -15.643 1.00 37.87 367 TYR A CA 1
ATOM 2925 C C . TYR A 1 367 ? -13.223 -28.353 -14.276 1.00 37.84 367 TYR A C 1
ATOM 2926 O O . TYR A 1 367 ? -14.420 -28.393 -13.992 1.00 38.32 367 TYR A O 1
ATOM 2935 N N . GLN A 1 368 ? -12.302 -27.907 -13.434 1.00 38.41 368 GLN A N 1
ATOM 2936 C CA . GLN A 1 368 ? -12.665 -27.456 -12.099 1.00 39.49 368 GLN A CA 1
ATOM 2937 C C . GLN A 1 368 ? -13.596 -26.244 -12.074 1.00 39.67 368 GLN A C 1
ATOM 2938 O O . GLN A 1 368 ? -13.488 -25.342 -12.906 1.00 39.89 368 GLN A O 1
ATOM 2944 N N . VAL A 1 369 ? -14.516 -26.247 -11.112 1.00 38.93 369 VAL A N 1
ATOM 2945 C CA . VAL A 1 369 ? -15.465 -25.154 -10.907 1.00 37.67 369 VAL A CA 1
ATOM 2946 C C . VAL A 1 369 ? -15.484 -24.885 -9.404 1.00 36.54 369 VAL A C 1
ATOM 2947 O O . VAL A 1 369 ? -15.254 -25.793 -8.606 1.00 37.59 369 VAL A O 1
ATOM 2951 N N . PRO A 1 370 ? -15.759 -23.636 -8.996 1.00 35.98 370 PRO A N 1
ATOM 2952 C CA . PRO A 1 370 ? -15.794 -23.246 -7.582 1.00 35.94 370 PRO A CA 1
ATOM 2953 C C . PRO A 1 370 ? -16.862 -23.862 -6.679 1.00 35.10 370 PRO A C 1
ATOM 2954 O O . PRO A 1 370 ? -16.645 -24.016 -5.476 1.00 34.29 370 PRO A O 1
ATOM 2958 N N . ASP A 1 371 ? -18.011 -24.210 -7.244 1.00 35.16 371 ASP A N 1
ATOM 2959 C CA . ASP A 1 371 ? -19.082 -24.783 -6.439 1.00 34.98 371 ASP A CA 1
ATOM 2960 C C . ASP A 1 371 ? -20.077 -25.574 -7.276 1.00 34.01 371 ASP A C 1
ATOM 2961 O O . ASP A 1 371 ? -19.855 -25.818 -8.463 1.00 33.56 371 ASP A O 1
ATOM 2966 N N . LEU A 1 372 ? -21.174 -25.973 -6.640 1.00 33.97 372 LEU A N 1
ATOM 2967 C CA . LEU A 1 372 ? -22.223 -26.734 -7.303 1.00 34.90 372 LEU A CA 1
ATOM 2968 C C . LEU A 1 372 ? -23.445 -25.856 -7.520 1.00 35.98 372 LEU A C 1
ATOM 2969 O O . LEU A 1 372 ? -24.557 -26.354 -7.704 1.00 35.62 372 LEU A O 1
ATOM 2974 N N . SER A 1 373 ? -23.231 -24.546 -7.495 1.00 37.38 373 SER A N 1
ATOM 2975 C CA . SER A 1 373 ? -24.314 -23.593 -7.690 1.00 38.37 373 SER A CA 1
ATOM 2976 C C . SER A 1 373 ? -24.926 -23.759 -9.080 1.00 38.59 373 SER A C 1
ATOM 2977 O O . SER A 1 373 ? -24.260 -24.209 -10.012 1.00 37.49 373 SER A O 1
ATOM 2980 N N . TRP A 1 374 ? -26.201 -23.406 -9.211 1.00 38.49 374 TRP A N 1
ATOM 2981 C CA . TRP A 1 374 ? -26.887 -23.507 -10.493 1.00 39.46 374 TRP A CA 1
ATOM 2982 C C . TRP A 1 374 ? -26.481 -22.338 -11.394 1.00 41.21 374 TRP A C 1
ATOM 2983 O O . TRP A 1 374 ? -26.273 -22.563 -12.608 1.00 41.95 374 TRP A O 1
#

InterPro domains:
  IPR013341 Mandelate racemase, N-terminal domain [PF02746] (13-121)
  IPR013342 Mandelate racemase, C-terminal domain [PF13378] (150-362)
  IPR013342 Mandelate racemase, C-terminal domain [SM00922] (143-242)
  IPR029017 Enolase-like, N-terminal [G3DSA:3.30.390.10] (19-366)
  IPR029017 Enolase-like, N-terminal [SSF54826] (1-122)
  IPR033977 Galactarate dehydratase 2 [SFLDF00162] (1-391)
  IPR034593 D-galactonate dehydratase DgoD-like [PTHR48080] (2-368)
  IPR036849 Enolase-like, C-terminal domain superfamily [G3DSA:3.20.20.120] (123-348)
  IPR036849 Enolase-like, C-terminal domain superfamily [SSF51604] (109-370)

Sequence (374 aa):
MKITDLELHAVGIPRHTGFVNKHVIVKIHTDEGLTGIGEMSDFSHLPLYSVDLHDLKQGLLSILLGQNPFDLMKINKELTDNFPETMYYYEKGSFIRNGIDNALHDLCAKYLDISVSDFLGGRVKEKIKVCYPIFRHRFSEEVESNLDVVRQKLEQGFDVFRLYVGKNLDADEEFLSRVKEEFGSRVRIKSYDFSHLLNWKDAHRAIKRLTKYDLGLEMIESPAPRNDFDGLYQLRLKTDYPISEHVWSFKQQQEMIKKDAIDIFNISPVFIGGLTSAKKAAYAAEVASKDVVLGTTQELSVGTAAMAHLGCSLTNINHTSDPTGPELYVGDVVKNRVTYKDGYLYAPDRSVKGLGIELDESLLAKYQVPDLSW

B-factor: mean 30.98, std 10.85, range [11.67, 69.62]

CATH classification: 3.30.390.10 (+1 more: 3.20.20.120)

Radius of gyration: 20.15 Å; Cα contacts (8 Å, |Δi|>4): 840; chains: 1; bounding box: 53×41×55 Å

Solvent-accessible surface area: 14937 Å² total; per-residue (Å²): 102,97,1,60,49,0,44,18,81,5,1,6,0,52,70,109,108,52,106,56,1,42,0,0,1,0,31,0,43,10,81,100,55,58,32,0,11,1,1,0,0,2,13,26,34,102,41,128,133,56,38,87,25,139,96,11,70,97,35,0,27,93,30,0,108,44,22,50,4,67,61,21,113,108,0,4,128,44,0,49,81,87,40,79,55,70,65,55,20,52,42,9,4,4,0,5,4,0,0,0,0,6,0,0,4,0,4,0,0,53,99,80,103,51,0,0,0,58,52,3,72,11,62,80,66,88,54,4,35,0,0,23,4,2,124,59,2,142,96,52,145,62,3,92,72,21,0,77,39,1,97,95,17,32,154,88,18,8,33,1,1,3,0,28,0,12,107,44,37,100,0,1,41,73,0,0,44,82,1,108,120,59,8,31,114,144,2,86,2,1,2,0,7,1,32,27,97,38,77,57,136,69,0,35,179,0,7,116,82,0,30,157,47,80,12,33,15,29,0,0,2,0,0,0,47,105,46,41,21,89,2,2,76,71,0,57,109,109,13,149,50,42,0,0,2,16,1,4,0,72,96,0,4,75,30,1,54,142,80,55,0,1,35,2,2,1,0,2,1,0,5,1,0,0,0,6,7,0,44,87,0,1,101,39,0,85,132,34,105,33,41,0,0,0,0,39,2,23,1,1,0,2,2,0,0,1,0,0,0,0,0,0,16,6,95,14,9,113,53,6,0,4,1,1,1,17,31,36,6,96,9,4,0,7,118,113,116,16,81,42,121,68,1,65,0,60,13,13,87,105,99,69,107,0,3,25,15,101,12,34,100,77,50,14,68,139,29,112,31,131,58,11,54,138

Secondary structure (DSSP, 8-state):
--EEEEEEEEEEEEBTTS-EEEEEEEEEEETTS-EEEEEE---SSSSS----HHHHHHHHHHHHTT--TT-HHHHHHHHHHHS---S-TT-HHHHHHHHHHHHHHHHHHHHHTSBHHHHTT--S-SEEEB-EEE---SSTTHHHHHHHHHHHHHHTT--EEEEE-SS-HHHHHHHHHHHHHHHGGG-EEEEEE-TT-S-HHHHHHHHHHHTT--SS--EEE--S-TT-HHHHHHHHHH-SSPEEEE---HHHHHHHHHHT--SEEEE-HHHHTSHHHHHHHHHHHHHTT-EEEE------HHHHHHHHHHHTT-SS--S-B---GGGGBS--SBSSPPPEETTEEEPP-TTSSBTS--B-HHHHHHTB-S----